Protein AF-0000000080608488 (afdb_homodimer)

Structure (mmCIF, N/CA/C/O backbone):
data_AF-0000000080608488-model_v1
#
loop_
_entity.id
_entity.type
_entity.pdbx_description
1 polymer 'rhomboid protease'
#
loop_
_atom_site.group_PDB
_atom_site.id
_atom_site.type_symbol
_atom_site.label_atom_id
_atom_site.label_alt_id
_atom_site.label_comp_id
_atom_site.label_asym_id
_atom_site.label_entity_id
_atom_site.label_seq_id
_atom_site.pdbx_PDB_ins_code
_atom_site.Cartn_x
_atom_site.Cartn_y
_atom_site.Cartn_z
_atom_site.occupancy
_atom_site.B_iso_or_equiv
_atom_site.auth_seq_id
_atom_site.auth_comp_id
_atom_site.auth_asym_id
_atom_site.auth_atom_id
_atom_site.pdbx_PDB_model_num
ATOM 1 N N . MET A 1 1 ? 50.312 -93.125 -5.445 1 19.95 1 MET A N 1
ATOM 2 C CA . MET A 1 1 ? 49.062 -93.875 -5.332 1 19.95 1 MET A CA 1
ATOM 3 C C . MET A 1 1 ? 47.938 -93 -4.805 1 19.95 1 MET A C 1
ATOM 5 O O . MET A 1 1 ? 46.781 -93.438 -4.801 1 19.95 1 MET A O 1
ATOM 9 N N . TYR A 1 2 ? 48.188 -92 -3.906 1 22.3 2 TYR A N 1
ATOM 10 C CA . TYR A 1 2 ? 47.281 -91.438 -2.898 1 22.3 2 TYR A CA 1
ATOM 11 C C . TYR A 1 2 ? 46.219 -90.562 -3.539 1 22.3 2 TYR A C 1
ATOM 13 O O . TYR A 1 2 ? 46.312 -89.312 -3.537 1 22.3 2 TYR A O 1
ATOM 21 N N . GLY A 1 3 ? 45.688 -90.75 -4.777 1 22.17 3 GLY A N 1
ATOM 22 C CA . GLY A 1 3 ? 44.969 -89.938 -5.754 1 22.17 3 GLY A CA 1
ATOM 23 C C . GLY A 1 3 ? 43.562 -89.562 -5.32 1 22.17 3 GLY A C 1
ATOM 24 O O . GLY A 1 3 ? 43.156 -88.438 -5.461 1 22.17 3 GLY A O 1
ATOM 25 N N . VAL A 1 4 ? 42.531 -90.5 -5.105 1 21.91 4 VAL A N 1
ATOM 26 C CA . VAL A 1 4 ? 41.219 -90.688 -5.688 1 21.91 4 VAL A CA 1
ATOM 27 C C . VAL A 1 4 ? 40.156 -90.062 -4.809 1 21.91 4 VAL A C 1
ATOM 29 O O . VAL A 1 4 ? 39.062 -89.75 -5.281 1 21.91 4 VAL A O 1
ATOM 32 N N . ARG A 1 5 ? 40.094 -90.062 -3.453 1 22.33 5 ARG A N 1
ATOM 33 C CA . ARG A 1 5 ? 38.875 -90.438 -2.709 1 22.33 5 ARG A CA 1
ATOM 34 C C . ARG A 1 5 ? 37.938 -89.25 -2.619 1 22.33 5 ARG A C 1
ATOM 36 O O . ARG A 1 5 ? 36.844 -89.375 -2.068 1 22.33 5 ARG A O 1
ATOM 43 N N . LEU A 1 6 ? 38.312 -87.938 -2.793 1 21.11 6 LEU A N 1
ATOM 44 C CA . LEU A 1 6 ? 37.625 -86.938 -1.984 1 21.11 6 LEU A CA 1
ATOM 45 C C . LEU A 1 6 ? 36.25 -86.625 -2.566 1 21.11 6 LEU A C 1
ATOM 47 O O . LEU A 1 6 ? 35.531 -85.75 -2.014 1 21.11 6 LEU A O 1
ATOM 51 N N . PHE A 1 7 ? 35.719 -87.062 -3.816 1 21.97 7 PHE A N 1
ATOM 52 C CA . PHE A 1 7 ? 34.719 -86.312 -4.613 1 21.97 7 PHE A CA 1
ATOM 53 C C . PHE A 1 7 ? 33.312 -86.562 -4.102 1 21.97 7 PHE A C 1
ATOM 55 O O . PHE A 1 7 ? 32.344 -86.125 -4.711 1 21.97 7 PHE A O 1
ATOM 62 N N . GLY A 1 8 ? 32.969 -87.5 -3.213 1 21.22 8 GLY A N 1
ATOM 63 C CA . GLY A 1 8 ? 31.672 -88.188 -3.219 1 21.22 8 GLY A CA 1
ATOM 64 C C . GLY A 1 8 ? 30.531 -87.312 -2.77 1 21.22 8 GLY A C 1
ATOM 65 O O . GLY A 1 8 ? 29.406 -87.438 -3.223 1 21.22 8 GLY A O 1
ATOM 66 N N . TYR A 1 9 ? 30.547 -86.562 -1.642 1 22.62 9 TYR A N 1
ATOM 67 C CA . TYR A 1 9 ? 29.438 -86.5 -0.688 1 22.62 9 TYR A CA 1
ATOM 68 C C . TYR A 1 9 ? 28.391 -85.5 -1.127 1 22.62 9 TYR A C 1
ATOM 70 O O . TYR A 1 9 ? 27.359 -85.375 -0.472 1 22.62 9 TYR A O 1
ATOM 78 N N . LEU A 1 10 ? 28.562 -84.438 -2.016 1 20.95 10 LEU A N 1
ATOM 79 C CA . LEU A 1 10 ? 27.781 -83.188 -1.817 1 20.95 10 LEU A CA 1
ATOM 80 C C . LEU A 1 10 ? 26.391 -83.312 -2.441 1 20.95 10 LEU A C 1
ATOM 82 O O . LEU A 1 10 ? 25.625 -82.375 -2.479 1 20.95 10 LEU A O 1
ATOM 86 N N . SER A 1 11 ? 25.906 -84.375 -3.143 1 21.78 11 SER A N 1
ATOM 87 C CA . SER A 1 11 ? 24.875 -84.25 -4.164 1 21.78 11 SER A CA 1
ATOM 88 C C . SER A 1 11 ? 23.484 -84.188 -3.535 1 21.78 11 SER A C 1
ATOM 90 O O . SER A 1 11 ? 22.531 -83.812 -4.199 1 21.78 11 SER A O 1
ATOM 92 N N . SER A 1 12 ? 23.109 -84.812 -2.416 1 24.8 12 SER A N 1
ATOM 93 C CA . SER A 1 12 ? 21.766 -85.312 -2.297 1 24.8 12 SER A CA 1
ATOM 94 C C . SER A 1 12 ? 20.766 -84.25 -1.962 1 24.8 12 SER A C 1
ATOM 96 O O . SER A 1 12 ? 19.562 -84.375 -2.244 1 24.8 12 SER A O 1
ATOM 98 N N . ARG A 1 13 ? 21 -83.188 -1.151 1 27.56 13 ARG A N 1
ATOM 99 C CA . ARG A 1 13 ? 19.953 -82.688 -0.298 1 27.56 13 ARG A CA 1
ATOM 100 C C . ARG A 1 13 ? 19.047 -81.688 -1.079 1 27.56 13 ARG A C 1
ATOM 102 O O . ARG A 1 13 ? 18.141 -81.062 -0.51 1 27.56 13 ARG A O 1
ATOM 109 N N . SER A 1 14 ? 19.219 -81.375 -2.328 1 23.7 14 SER A N 1
ATOM 110 C CA . SER A 1 14 ? 18.594 -80.125 -2.836 1 23.7 14 SER A CA 1
ATOM 111 C C . SER A 1 14 ? 17.125 -80.375 -3.203 1 23.7 14 SER A C 1
ATOM 113 O O . SER A 1 14 ? 16.391 -79.438 -3.5 1 23.7 14 SER A O 1
ATOM 115 N N . PHE A 1 15 ? 16.562 -81.625 -3.422 1 25.77 15 PHE A N 1
ATOM 116 C CA . PHE A 1 15 ? 15.344 -81.75 -4.211 1 25.77 15 PHE A CA 1
ATOM 117 C C . PHE A 1 15 ? 14.117 -81.438 -3.357 1 25.77 15 PHE A C 1
ATOM 119 O O . PHE A 1 15 ? 13.008 -81.312 -3.883 1 25.77 15 PHE A O 1
ATOM 126 N N . THR A 1 16 ? 14.07 -81.625 -2.068 1 27.64 16 THR A N 1
ATOM 127 C CA . THR A 1 16 ? 12.773 -81.812 -1.421 1 27.64 16 THR A CA 1
ATOM 128 C C . THR A 1 16 ? 12.07 -80.5 -1.264 1 27.64 16 THR A C 1
ATOM 130 O O . THR A 1 16 ? 10.883 -80.438 -0.938 1 27.64 16 THR A O 1
ATOM 133 N N . LYS A 1 17 ? 12.68 -79.312 -1.251 1 30.95 17 LYS A N 1
ATOM 134 C CA . LYS A 1 17 ? 12.016 -78.125 -0.755 1 30.95 17 LYS A CA 1
ATOM 135 C C . LYS A 1 17 ? 11.016 -77.562 -1.771 1 30.95 17 LYS A C 1
ATOM 137 O O . LYS A 1 17 ? 10.352 -76.562 -1.527 1 30.95 17 LYS A O 1
ATOM 142 N N . CYS A 1 18 ? 10.789 -78.188 -2.955 1 26.98 18 CYS A N 1
ATOM 143 C CA . CYS A 1 18 ? 9.922 -77.562 -3.949 1 26.98 18 CYS A CA 1
ATOM 144 C C . CYS A 1 18 ? 8.453 -77.75 -3.582 1 26.98 18 CYS A C 1
ATOM 146 O O . CYS A 1 18 ? 7.59 -77 -4.09 1 26.98 18 CYS A O 1
ATOM 148 N N . SER A 1 19 ? 8.055 -78.75 -2.867 1 29.91 19 SER A N 1
ATOM 149 C CA . SER A 1 19 ? 6.629 -79.125 -2.842 1 29.91 19 SER A CA 1
ATOM 150 C C . SER A 1 19 ? 5.848 -78.062 -2.037 1 29.91 19 SER A C 1
ATOM 152 O O . SER A 1 19 ? 4.672 -77.812 -2.314 1 29.91 19 SER A O 1
ATOM 154 N N . ASN A 1 20 ? 6.379 -77.625 -0.924 1 30.83 20 ASN A N 1
ATOM 155 C CA . ASN A 1 20 ? 5.477 -76.938 -0.012 1 30.83 20 ASN A CA 1
ATOM 156 C C . ASN A 1 20 ? 5.133 -75.5 -0.525 1 30.83 20 ASN A C 1
ATOM 158 O O . ASN A 1 20 ? 4.48 -74.75 0.173 1 30.83 20 ASN A O 1
ATOM 162 N N . LEU A 1 21 ? 5.793 -75.062 -1.55 1 29.06 21 LEU A N 1
ATOM 163 C CA . LEU A 1 21 ? 5.504 -73.688 -1.952 1 29.06 21 LEU A CA 1
ATOM 164 C C . LEU A 1 21 ? 4.121 -73.562 -2.592 1 29.06 21 LEU A C 1
ATOM 166 O O . LEU A 1 21 ? 3.564 -72.5 -2.711 1 29.06 21 LEU A O 1
ATOM 170 N N . LEU A 1 22 ? 3.547 -74.688 -3.084 1 30.61 22 LEU A N 1
ATOM 171 C CA . LEU A 1 22 ? 2.307 -74.562 -3.838 1 30.61 22 LEU A CA 1
ATOM 172 C C . LEU A 1 22 ? 1.149 -74.188 -2.918 1 30.61 22 LEU A C 1
ATOM 174 O O . LEU A 1 22 ? 0.127 -73.688 -3.379 1 30.61 22 LEU A O 1
ATOM 178 N N . SER A 1 23 ? 1.149 -74.688 -1.715 1 35.84 23 SER A N 1
ATOM 179 C CA . SER A 1 23 ? -0.081 -74.562 -0.941 1 35.84 23 SER A CA 1
ATOM 180 C C . SER A 1 23 ? -0.363 -73.125 -0.583 1 35.84 23 SER A C 1
ATOM 182 O O . SER A 1 23 ? -1.463 -72.812 -0.137 1 35.84 23 SER A O 1
ATOM 184 N N . ARG A 1 24 ? 0.681 -72.438 -0.462 1 38 24 ARG A N 1
ATOM 185 C CA . ARG A 1 24 ? 0.434 -71.062 0.079 1 38 24 ARG A CA 1
ATOM 186 C C . ARG A 1 24 ? -0.361 -70.25 -0.905 1 38 24 ARG A C 1
ATOM 188 O O . ARG A 1 24 ? -0.702 -69.062 -0.606 1 38 24 ARG A O 1
ATOM 195 N N . PHE A 1 25 ? -0.408 -70.688 -2.213 1 37.09 25 PHE A N 1
ATOM 196 C CA . PHE A 1 25 ? -1.183 -69.875 -3.146 1 37.09 25 PHE A CA 1
ATOM 197 C C . PHE A 1 25 ? -2.666 -70.188 -3.049 1 37.09 25 PHE A C 1
ATOM 199 O O . PHE A 1 25 ? -3.215 -70.875 -3.918 1 37.09 25 PHE A O 1
ATOM 206 N N . THR A 1 26 ? -3.213 -70.625 -1.848 1 38.44 26 THR A N 1
ATOM 207 C CA . THR A 1 26 ? -4.66 -70.812 -1.891 1 38.44 26 THR A CA 1
ATOM 208 C C . THR A 1 26 ? -5.363 -69.5 -2.271 1 38.44 26 THR A C 1
ATOM 210 O O . THR A 1 26 ? -4.844 -68.375 -2.018 1 38.44 26 THR A O 1
ATOM 213 N N . ARG A 1 27 ? -6.512 -69.688 -3.148 1 49.06 27 ARG A N 1
ATOM 214 C CA . ARG A 1 27 ? -7.395 -68.625 -3.656 1 49.06 27 ARG A CA 1
ATOM 215 C C . ARG A 1 27 ? -7.742 -67.625 -2.561 1 49.06 27 ARG A C 1
ATOM 217 O O . ARG A 1 27 ? -7.809 -66.438 -2.812 1 49.06 27 ARG A O 1
ATOM 224 N N . ASP A 1 28 ? -7.953 -68.125 -1.357 1 53.72 28 ASP A N 1
ATOM 225 C CA . ASP A 1 28 ? -8.359 -67.25 -0.273 1 53.72 28 ASP A CA 1
ATOM 226 C C . ASP A 1 28 ? -7.191 -66.375 0.179 1 53.72 28 ASP A C 1
ATOM 228 O O . ASP A 1 28 ? -7.387 -65.188 0.515 1 53.72 28 ASP A O 1
ATOM 232 N N . GLY A 1 29 ? -5.965 -66.875 0.119 1 53.25 29 GLY A N 1
ATOM 233 C CA . GLY A 1 29 ? -4.812 -66.125 0.499 1 53.25 29 GLY A CA 1
ATOM 234 C C . GLY A 1 29 ? -4.5 -65 -0.49 1 53.25 29 GLY A C 1
ATOM 235 O O . GLY A 1 29 ? -4.125 -63.906 -0.095 1 53.25 29 GLY A O 1
ATOM 236 N N . LEU A 1 30 ? -4.613 -65.375 -1.793 1 55.5 30 LEU A N 1
ATOM 237 C CA . LEU A 1 30 ? -4.43 -64.312 -2.826 1 55.5 30 LEU A CA 1
ATOM 238 C C . LEU A 1 30 ? -5.508 -63.25 -2.734 1 55.5 30 LEU A C 1
ATOM 240 O O . LEU A 1 30 ? -5.223 -62.062 -2.889 1 55.5 30 LEU A O 1
ATOM 244 N N . ARG A 1 31 ? -6.77 -63.688 -2.426 1 56.62 31 ARG A N 1
ATOM 245 C CA . ARG A 1 31 ? -7.84 -62.719 -2.242 1 56.62 31 ARG A CA 1
ATOM 246 C C . ARG A 1 31 ? -7.555 -61.812 -1.049 1 56.62 31 ARG A C 1
ATOM 248 O O . ARG A 1 31 ? -7.797 -60.625 -1.106 1 56.62 31 ARG A O 1
ATOM 255 N N . ASP A 1 32 ? -7.07 -62.375 0.024 1 58.47 32 ASP A N 1
ATOM 256 C CA . ASP A 1 32 ? -6.766 -61.531 1.188 1 58.47 32 ASP A CA 1
ATOM 257 C C . ASP A 1 32 ? -5.578 -60.625 0.912 1 58.47 32 ASP A C 1
ATOM 259 O O . ASP A 1 32 ? -5.574 -59.469 1.34 1 58.47 32 ASP A O 1
ATOM 263 N N . ARG A 1 33 ? -4.539 -61.031 0.157 1 59.41 33 ARG A N 1
ATOM 264 C CA . ARG A 1 33 ? -3.424 -60.156 -0.198 1 59.41 33 ARG A CA 1
ATOM 265 C C . ARG A 1 33 ? -3.861 -59.094 -1.189 1 59.41 33 ARG A C 1
ATOM 267 O O . ARG A 1 33 ? -3.445 -57.938 -1.084 1 59.41 33 ARG A O 1
ATOM 274 N N . LEU A 1 34 ? -4.738 -59.562 -2.109 1 60.72 34 LEU A N 1
ATOM 275 C CA . LEU A 1 34 ? -5.309 -58.562 -3.016 1 60.72 34 LEU A CA 1
ATOM 276 C C . LEU A 1 34 ? -6.199 -57.594 -2.26 1 60.72 34 LEU A C 1
ATOM 278 O O . LEU A 1 34 ? -6.168 -56.375 -2.518 1 60.72 34 LEU A O 1
ATOM 282 N N . ARG A 1 35 ? -7.035 -58.125 -1.351 1 62.09 35 ARG A N 1
ATOM 283 C CA . ARG A 1 35 ? -7.824 -57.219 -0.501 1 62.09 35 ARG A CA 1
ATOM 284 C C . ARG A 1 35 ? -6.926 -56.375 0.371 1 62.09 35 ARG A C 1
ATOM 286 O O . ARG A 1 35 ? -7.191 -55.188 0.551 1 62.09 35 ARG A O 1
ATOM 293 N N . HIS A 1 36 ? -5.891 -56.938 0.919 1 63.31 36 HIS A N 1
ATOM 294 C CA . HIS A 1 36 ? -4.961 -56.125 1.709 1 63.31 36 HIS A CA 1
ATOM 295 C C . HIS A 1 36 ? -4.223 -55.125 0.834 1 63.31 36 HIS A C 1
ATOM 297 O O . HIS A 1 36 ? -3.977 -54 1.256 1 63.31 36 HIS A O 1
ATOM 303 N N . GLN A 1 37 ? -3.842 -55.5 -0.391 1 60.47 37 GLN A N 1
ATOM 304 C CA . GLN A 1 37 ? -3.232 -54.562 -1.331 1 60.47 37 GLN A CA 1
ATOM 305 C C . GLN A 1 37 ? -4.23 -53.5 -1.773 1 60.47 37 GLN A C 1
ATOM 307 O O . GLN A 1 37 ? -3.879 -52.312 -1.907 1 60.47 37 GLN A O 1
ATOM 312 N N . GLU A 1 38 ? -5.484 -53.875 -2.059 1 60.72 38 GLU A N 1
ATOM 313 C CA . GLU A 1 38 ? -6.543 -52.906 -2.338 1 60.72 38 GLU A CA 1
ATOM 314 C C . GLU A 1 38 ? -6.781 -52 -1.142 1 60.72 38 GLU A C 1
ATOM 316 O O . GLU A 1 38 ? -6.965 -50.781 -1.305 1 60.72 38 GLU A O 1
ATOM 321 N N . ILE A 1 39 ? -6.805 -52.562 0.031 1 61.41 39 ILE A N 1
ATOM 322 C CA . ILE A 1 39 ? -6.965 -51.75 1.229 1 61.41 39 ILE A CA 1
ATOM 323 C C . ILE A 1 39 ? -5.742 -50.844 1.407 1 61.41 39 ILE A C 1
ATOM 325 O O . ILE A 1 39 ? -5.875 -49.656 1.759 1 61.41 39 ILE A O 1
ATOM 329 N N . LYS A 1 40 ? -4.527 -51.281 1.168 1 58.34 40 LYS A N 1
ATOM 330 C CA . LYS A 1 40 ? -3.326 -50.469 1.224 1 58.34 40 LYS A CA 1
ATOM 331 C C . LYS A 1 40 ? -3.32 -49.438 0.106 1 58.34 40 LYS A C 1
ATOM 333 O O . LYS A 1 40 ? -2.924 -48.281 0.32 1 58.34 40 LYS A O 1
ATOM 338 N N . GLU A 1 41 ? -3.766 -49.781 -1.072 1 57.38 41 GLU A N 1
ATOM 339 C CA . GLU A 1 41 ? -3.902 -48.812 -2.174 1 57.38 41 GLU A CA 1
ATOM 340 C C . GLU A 1 41 ? -5.035 -47.844 -1.916 1 57.38 41 GLU A C 1
ATOM 342 O O . GLU A 1 41 ? -4.914 -46.656 -2.223 1 57.38 41 GLU A O 1
ATOM 347 N N . LEU A 1 42 ? -6.18 -48.281 -1.41 1 55.97 42 LEU A N 1
ATOM 348 C CA . LEU A 1 42 ? -7.238 -47.375 -0.958 1 55.97 42 LEU A CA 1
ATOM 349 C C . LEU A 1 42 ? -6.766 -46.531 0.206 1 55.97 42 LEU A C 1
ATOM 351 O O . LEU A 1 42 ? -7.07 -45.344 0.267 1 55.97 42 LEU A O 1
ATOM 355 N N . ALA A 1 43 ? -6.051 -47.094 1.154 1 54.66 43 ALA A N 1
ATOM 356 C CA . ALA A 1 43 ? -5.473 -46.312 2.244 1 54.66 43 ALA A CA 1
ATOM 357 C C . ALA A 1 43 ? -4.422 -45.344 1.725 1 54.66 43 ALA A C 1
ATOM 359 O O . ALA A 1 43 ? -4.348 -44.188 2.18 1 54.66 43 ALA A O 1
ATOM 360 N N . LYS A 1 44 ? -3.521 -45.656 0.88 1 52.03 44 LYS A N 1
ATOM 361 C CA . LYS A 1 44 ? -2.582 -44.781 0.193 1 52.03 44 LYS A CA 1
ATOM 362 C C . LYS A 1 44 ? -3.316 -43.75 -0.673 1 52.03 44 LYS A C 1
ATOM 364 O O . LYS A 1 44 ? -2.938 -42.562 -0.716 1 52.03 44 LYS A O 1
ATOM 369 N N . ASN A 1 45 ? -4.305 -44.125 -1.334 1 51.66 45 ASN A N 1
ATOM 370 C CA . ASN A 1 45 ? -5.168 -43.219 -2.068 1 51.66 45 ASN A CA 1
ATOM 371 C C . ASN A 1 45 ? -5.922 -42.281 -1.125 1 51.66 45 ASN A C 1
ATOM 373 O O . ASN A 1 45 ? -6.133 -41.125 -1.441 1 51.66 45 ASN A O 1
ATOM 377 N N . ARG A 1 46 ? -6.531 -42.844 -0.027 1 48.59 46 ARG A N 1
ATOM 378 C CA . ARG A 1 46 ? -7.086 -42 1.034 1 48.59 46 ARG A CA 1
ATOM 379 C C . ARG A 1 46 ? -6.016 -41.094 1.646 1 48.59 46 ARG A C 1
ATOM 381 O O . ARG A 1 46 ? -6.289 -39.969 1.999 1 48.59 46 ARG A O 1
ATOM 388 N N . GLU A 1 47 ? -4.871 -41.531 1.979 1 47.66 47 GLU A N 1
ATOM 389 C CA . GLU A 1 47 ? -3.75 -40.719 2.453 1 47.66 47 GLU A CA 1
ATOM 390 C C . GLU A 1 47 ? -3.301 -39.719 1.39 1 47.66 47 GLU A C 1
ATOM 392 O O . GLU A 1 47 ? -3.004 -38.562 1.7 1 47.66 47 GLU A O 1
ATOM 397 N N . VAL A 1 48 ? -3.076 -40.125 0.148 1 44.16 48 VAL A N 1
ATOM 398 C CA . VAL A 1 48 ? -2.846 -39.219 -0.964 1 44.16 48 VAL A CA 1
ATOM 399 C C . VAL A 1 48 ? -4.066 -38.312 -1.157 1 44.16 48 VAL A C 1
ATOM 401 O O . VAL A 1 48 ? -3.93 -37.125 -1.395 1 44.16 48 VAL A O 1
ATOM 404 N N . GLN A 1 49 ? -5.203 -38.844 -1.146 1 42.84 49 GLN A N 1
ATOM 405 C CA . GLN A 1 49 ? -6.406 -38.031 -1.092 1 42.84 49 GLN A CA 1
ATOM 406 C C . GLN A 1 49 ? -6.445 -37.188 0.188 1 42.84 49 GLN A C 1
ATOM 408 O O . GLN A 1 49 ? -6.922 -36.062 0.182 1 42.84 49 GLN A O 1
ATOM 413 N N . SER A 1 50 ? -6.102 -37.812 1.293 1 42.69 50 SER A N 1
ATOM 414 C CA . SER A 1 50 ? -5.973 -37.031 2.52 1 42.69 50 SER A CA 1
ATOM 415 C C . SER A 1 50 ? -4.84 -36 2.406 1 42.69 50 SER A C 1
ATOM 417 O O . SER A 1 50 ? -4.934 -34.906 2.955 1 42.69 50 SER A O 1
ATOM 419 N N . VAL A 1 51 ? -3.727 -36.312 1.9 1 41.03 51 VAL A N 1
ATOM 420 C CA . VAL A 1 51 ? -2.625 -35.375 1.671 1 41.03 51 VAL A CA 1
ATOM 421 C C . VAL A 1 51 ? -3.006 -34.406 0.572 1 41.03 51 VAL A C 1
ATOM 423 O O . VAL A 1 51 ? -2.623 -33.219 0.623 1 41.03 51 VAL A O 1
ATOM 426 N N . ALA A 1 52 ? -3.479 -34.938 -0.663 1 37.06 52 ALA A N 1
ATOM 427 C CA . ALA A 1 52 ? -4.02 -34 -1.617 1 37.06 52 ALA A CA 1
ATOM 428 C C . ALA A 1 52 ? -5.234 -33.281 -1.039 1 37.06 52 ALA A C 1
ATOM 430 O O . ALA A 1 52 ? -6.25 -33.094 -1.722 1 37.06 52 ALA A O 1
ATOM 431 N N . LYS A 1 53 ? -5.605 -33.656 0.116 1 44 53 LYS A N 1
ATOM 432 C CA . LYS A 1 53 ? -6.711 -32.906 0.708 1 44 53 LYS A CA 1
ATOM 433 C C . LYS A 1 53 ? -6.594 -31.422 0.397 1 44 53 LYS A C 1
ATOM 435 O O . LYS A 1 53 ? -5.594 -30.781 0.744 1 44 53 LYS A O 1
ATOM 440 N N . GLN A 1 54 ? -7.246 -31.062 -0.603 1 48.94 54 GLN A N 1
ATOM 441 C CA . GLN A 1 54 ? -7.457 -29.641 -0.847 1 48.94 54 GLN A CA 1
ATOM 442 C C . GLN A 1 54 ? -7.496 -28.859 0.462 1 48.94 54 GLN A C 1
ATOM 444 O O . GLN A 1 54 ? -8.203 -29.234 1.397 1 48.94 54 GLN A O 1
ATOM 449 N N . ALA A 1 55 ? -6.492 -28.094 0.738 1 55.12 55 ALA A N 1
ATOM 450 C CA . ALA A 1 55 ? -6.332 -27.391 2.002 1 55.12 55 ALA A CA 1
ATOM 451 C C . ALA A 1 55 ? -7.672 -26.875 2.523 1 55.12 55 ALA A C 1
ATOM 453 O O . ALA A 1 55 ? -7.895 -26.828 3.736 1 55.12 55 ALA A O 1
ATOM 454 N N . PHE A 1 56 ? -8.547 -26.516 1.545 1 62.75 56 PHE A N 1
ATOM 455 C CA . PHE A 1 56 ? -9.797 -25.953 2.049 1 62.75 56 PHE A CA 1
ATOM 456 C C . PHE A 1 56 ? -10.992 -26.594 1.361 1 62.75 56 PHE A C 1
ATOM 458 O O . PHE A 1 56 ? -10.93 -26.938 0.179 1 62.75 56 PHE A O 1
ATOM 465 N N . GLY A 1 57 ? -11.93 -27.203 2.062 1 61.31 57 GLY A N 1
ATOM 466 C CA . GLY A 1 57 ? -13.195 -27.719 1.557 1 61.31 57 GLY A CA 1
ATOM 467 C C . GLY A 1 57 ? -14.023 -26.672 0.847 1 61.31 57 GLY A C 1
ATOM 468 O O . GLY A 1 57 ? -13.656 -25.5 0.812 1 61.31 57 GLY A O 1
ATOM 469 N N . PRO A 1 58 ? -15.062 -27.125 0.021 1 70.75 58 PRO A N 1
ATOM 470 C CA . PRO A 1 58 ? -15.945 -26.203 -0.683 1 70.75 58 PRO A CA 1
ATOM 471 C C . PRO A 1 58 ? -16.656 -25.234 0.262 1 70.75 58 PRO A C 1
ATOM 473 O O . PRO A 1 58 ? -16.938 -25.578 1.411 1 70.75 58 PRO A O 1
ATOM 476 N N . ASP A 1 59 ? -16.766 -23.984 -0.182 1 76.69 59 ASP A N 1
ATOM 477 C CA . ASP A 1 59 ? -17.484 -22.953 0.574 1 76.69 59 ASP A CA 1
ATOM 478 C C . ASP A 1 59 ? -18.938 -23.375 0.805 1 76.69 59 ASP A C 1
ATOM 480 O O . ASP A 1 59 ? -19.547 -24.047 -0.033 1 76.69 59 ASP A O 1
ATOM 484 N N . ALA A 1 60 ? -19.438 -23.141 1.944 1 73.19 60 ALA A N 1
ATOM 485 C CA . ALA A 1 60 ? -20.828 -23.406 2.287 1 73.19 60 ALA A CA 1
ATOM 486 C C . ALA A 1 60 ? -21.766 -22.469 1.515 1 73.19 60 ALA A C 1
ATOM 488 O O . ALA A 1 60 ? -22.938 -22.812 1.288 1 73.19 60 ALA A O 1
ATOM 489 N N . ARG A 1 61 ? -21.281 -21.406 0.993 1 74.06 61 ARG A N 1
ATOM 490 C CA . ARG A 1 61 ? -22.078 -20.438 0.251 1 74.06 61 ARG A CA 1
ATOM 491 C C . ARG A 1 61 ? -22.219 -20.844 -1.21 1 74.06 61 ARG A C 1
ATOM 493 O O . ARG A 1 61 ? -21.344 -21.516 -1.759 1 74.06 61 ARG A O 1
ATOM 500 N N . SER A 1 62 ? -23.266 -20.438 -1.662 1 85.25 62 SER A N 1
ATOM 501 C CA . SER A 1 62 ? -23.516 -20.703 -3.074 1 85.25 62 SER A CA 1
ATOM 502 C C . SER A 1 62 ? -22.562 -19.922 -3.965 1 85.25 62 SER A C 1
ATOM 504 O O . SER A 1 62 ? -22.094 -18.844 -3.586 1 85.25 62 SER A O 1
ATOM 506 N N . VAL A 1 63 ? -22.344 -20.484 -5.094 1 90.81 63 VAL A N 1
ATOM 507 C CA . VAL A 1 63 ? -21.469 -19.891 -6.086 1 90.81 63 VAL A CA 1
ATOM 508 C C . VAL A 1 63 ? -22.125 -18.641 -6.688 1 90.81 63 VAL A C 1
ATOM 510 O O . VAL A 1 63 ? -23.328 -18.656 -6.969 1 90.81 63 VAL A O 1
ATOM 513 N N . ARG A 1 64 ? -21.438 -17.578 -6.855 1 90.19 64 ARG A N 1
ATOM 514 C CA . ARG A 1 64 ? -21.906 -16.312 -7.391 1 90.19 64 ARG A CA 1
ATOM 515 C C . ARG A 1 64 ? -22.406 -16.469 -8.82 1 90.19 64 ARG A C 1
ATOM 517 O O . ARG A 1 64 ? -22.047 -17.406 -9.516 1 90.19 64 ARG A O 1
ATOM 524 N N . PRO A 1 65 ? -23.281 -15.531 -9.156 1 90.56 65 PRO A N 1
ATOM 525 C CA . PRO A 1 65 ? -23.656 -15.523 -10.578 1 90.56 65 PRO A CA 1
ATOM 526 C C . PRO A 1 65 ? -22.484 -15.141 -11.484 1 90.56 65 PRO A C 1
ATOM 528 O O . PRO A 1 65 ? -21.547 -14.484 -11.039 1 90.56 65 PRO A O 1
ATOM 531 N N . LEU A 1 66 ? -22.531 -15.492 -12.812 1 91.56 66 LEU A N 1
ATOM 532 C CA . LEU A 1 66 ? -21.469 -15.266 -13.789 1 91.56 66 LEU A CA 1
ATOM 533 C C . LEU A 1 66 ? -21.234 -13.773 -13.992 1 91.56 66 LEU A C 1
ATOM 535 O O . LEU A 1 66 ? -20.125 -13.352 -14.312 1 91.56 66 LEU A O 1
ATOM 539 N N . SER A 1 67 ? -22.188 -12.977 -13.703 1 91.25 67 SER A N 1
ATOM 540 C CA . SER A 1 67 ? -22.078 -11.531 -13.898 1 91.25 67 SER A CA 1
ATOM 541 C C . SER A 1 67 ? -21.047 -10.93 -12.953 1 91.25 67 SER A C 1
ATOM 543 O O . SER A 1 67 ? -20.453 -9.891 -13.242 1 91.25 67 SER A O 1
ATOM 545 N N . ASP A 1 68 ? -20.812 -11.648 -11.859 1 90.25 68 ASP A N 1
ATOM 546 C CA . ASP A 1 68 ? -19.875 -11.125 -10.875 1 90.25 68 ASP A CA 1
ATOM 547 C C . ASP A 1 68 ? -18.438 -11.258 -11.367 1 90.25 68 ASP A C 1
ATOM 549 O O . ASP A 1 68 ? -17.516 -10.641 -10.805 1 90.25 68 ASP A O 1
ATOM 553 N N . LEU A 1 69 ? -18.234 -11.969 -12.477 1 92.06 69 LEU A N 1
ATOM 554 C CA . LEU A 1 69 ? -16.922 -12.078 -13.07 1 92.06 69 LEU A CA 1
ATOM 555 C C . LEU A 1 69 ? -16.422 -10.727 -13.57 1 92.06 69 LEU A C 1
ATOM 557 O O . LEU A 1 69 ? -15.227 -10.477 -13.633 1 92.06 69 LEU A O 1
ATOM 561 N N . TRP A 1 70 ? -17.359 -9.891 -13.852 1 89.06 70 TRP A N 1
ATOM 562 C CA . TRP A 1 70 ? -17.016 -8.547 -14.305 1 89.06 70 TRP A CA 1
ATOM 563 C C . TRP A 1 70 ? -16.281 -7.777 -13.211 1 89.06 70 TRP A C 1
ATOM 565 O O . TRP A 1 70 ? -15.352 -7.012 -13.492 1 89.06 70 TRP A O 1
ATOM 575 N N . LYS A 1 71 ? -16.688 -8.016 -11.977 1 84.31 71 LYS A N 1
ATOM 576 C CA . LYS A 1 71 ? -16.016 -7.383 -10.852 1 84.31 71 LYS A CA 1
ATOM 577 C C . LYS A 1 71 ? -14.57 -7.867 -10.727 1 84.31 71 LYS A C 1
ATOM 579 O O . LYS A 1 71 ? -13.664 -7.078 -10.469 1 84.31 71 LYS A O 1
ATOM 584 N N . ALA A 1 72 ? -14.461 -9.133 -10.945 1 90.44 72 ALA A N 1
ATOM 585 C CA . ALA A 1 72 ? -13.133 -9.727 -10.883 1 90.44 72 ALA A CA 1
ATOM 586 C C . ALA A 1 72 ? -12.25 -9.211 -12.023 1 90.44 72 ALA A C 1
ATOM 588 O O . ALA A 1 72 ? -11.062 -8.945 -11.82 1 90.44 72 ALA A O 1
ATOM 589 N N . LEU A 1 73 ? -12.805 -9.062 -13.227 1 90.62 73 LEU A N 1
ATOM 590 C CA . LEU A 1 73 ? -12.078 -8.539 -14.375 1 90.62 73 LEU A CA 1
ATOM 591 C C . LEU A 1 73 ? -11.656 -7.09 -14.148 1 90.62 73 LEU A C 1
ATOM 593 O O . LEU A 1 73 ? -10.516 -6.715 -14.422 1 90.62 73 LEU A O 1
ATOM 597 N N . GLN A 1 74 ? -12.547 -6.344 -13.578 1 86.44 74 GLN A N 1
ATOM 598 C CA . GLN A 1 74 ? -12.242 -4.945 -13.281 1 86.44 74 GLN A CA 1
ATOM 599 C C . GLN A 1 74 ? -11.125 -4.832 -12.25 1 86.44 74 GLN A C 1
ATOM 601 O O . GLN A 1 74 ? -10.242 -3.984 -12.375 1 86.44 74 GLN A O 1
ATOM 606 N N . PHE A 1 75 ? -11.258 -5.625 -11.258 1 86.06 75 PHE A N 1
ATOM 607 C CA . PHE A 1 75 ? -10.227 -5.625 -10.227 1 86.06 75 PHE A CA 1
ATOM 608 C C . PHE A 1 75 ? -8.867 -5.977 -10.82 1 86.06 75 PHE A C 1
ATOM 610 O O . PHE A 1 75 ? -7.852 -5.375 -10.461 1 86.06 75 PHE A O 1
ATOM 617 N N . THR A 1 76 ? -8.836 -6.91 -11.766 1 91.25 76 THR A N 1
ATOM 618 C CA . THR A 1 76 ? -7.609 -7.344 -12.422 1 91.25 76 THR A CA 1
ATOM 619 C C . THR A 1 76 ? -7.004 -6.207 -13.242 1 91.25 76 THR A C 1
ATOM 621 O O . THR A 1 76 ? -5.82 -5.898 -13.102 1 91.25 76 THR A O 1
ATOM 624 N N . ILE A 1 77 ? -7.816 -5.566 -14.055 1 85.25 77 ILE A N 1
ATOM 625 C CA . ILE A 1 77 ? -7.363 -4.465 -14.898 1 85.25 77 ILE A CA 1
ATOM 626 C C . ILE A 1 77 ? -6.902 -3.303 -14.016 1 85.25 77 ILE A C 1
ATOM 628 O O . ILE A 1 77 ? -5.84 -2.723 -14.258 1 85.25 77 ILE A O 1
ATOM 632 N N . ALA A 1 78 ? -7.668 -3.021 -12.969 1 80.88 78 ALA A N 1
ATOM 633 C CA . ALA A 1 78 ? -7.34 -1.915 -12.07 1 80.88 78 ALA A CA 1
ATOM 634 C C . ALA A 1 78 ? -6.027 -2.174 -11.344 1 80.88 78 ALA A C 1
ATOM 636 O O . ALA A 1 78 ? -5.207 -1.266 -11.188 1 80.88 78 ALA A O 1
ATOM 637 N N . THR A 1 79 ? -5.863 -3.373 -10.867 1 85.5 79 THR A N 1
ATOM 638 C CA . THR A 1 79 ? -4.633 -3.719 -10.164 1 85.5 79 THR A CA 1
ATOM 639 C C . THR A 1 79 ? -3.428 -3.604 -11.094 1 85.5 79 THR A C 1
ATOM 641 O O . THR A 1 79 ? -2.412 -3.004 -10.734 1 85.5 79 THR A O 1
ATOM 644 N N . GLY A 1 80 ? -3.58 -4.172 -12.32 1 85.38 80 GLY A N 1
ATOM 645 C CA . GLY A 1 80 ? -2.506 -4.055 -13.297 1 85.38 80 GLY A CA 1
ATOM 646 C C . GLY A 1 80 ? -2.16 -2.615 -13.633 1 85.38 80 GLY A C 1
ATOM 647 O O . GLY A 1 80 ? -0.992 -2.225 -13.578 1 85.38 80 GLY A O 1
ATOM 648 N N . ALA A 1 81 ? -3.145 -1.776 -13.875 1 77.25 81 ALA A N 1
ATOM 649 C CA . ALA A 1 81 ? -2.938 -0.372 -14.211 1 77.25 81 ALA A CA 1
ATOM 650 C C . ALA A 1 81 ? -2.311 0.389 -13.047 1 77.25 81 ALA A C 1
ATOM 652 O O . ALA A 1 81 ? -1.398 1.196 -13.242 1 77.25 81 ALA A O 1
ATOM 653 N N . THR A 1 82 ? -2.809 0.078 -11.852 1 72.19 82 THR A N 1
ATOM 654 C CA . THR A 1 82 ? -2.312 0.77 -10.664 1 72.19 82 THR A CA 1
ATOM 655 C C . THR A 1 82 ? -0.848 0.424 -10.414 1 72.19 82 THR A C 1
ATOM 657 O O . THR A 1 82 ? -0.032 1.31 -10.148 1 72.19 82 THR A O 1
ATOM 660 N N . THR A 1 83 ? -0.513 -0.842 -10.539 1 81.5 83 THR A N 1
ATOM 661 C CA . THR A 1 83 ? 0.851 -1.257 -10.227 1 81.5 83 THR A CA 1
ATOM 662 C C . THR A 1 83 ? 1.824 -0.74 -11.289 1 81.5 83 THR A C 1
ATOM 664 O O . THR A 1 83 ? 2.941 -0.333 -10.961 1 81.5 83 THR A O 1
ATOM 667 N N . ILE A 1 84 ? 1.405 -0.717 -12.516 1 78.62 84 ILE A N 1
ATOM 668 C CA . ILE A 1 84 ? 2.25 -0.194 -13.586 1 78.62 84 ILE A CA 1
ATOM 669 C C . ILE A 1 84 ? 2.484 1.3 -13.367 1 78.62 84 ILE A C 1
ATOM 671 O O . ILE A 1 84 ? 3.6 1.792 -13.555 1 78.62 84 ILE A O 1
ATOM 675 N N . THR A 1 85 ? 1.449 1.974 -13.008 1 70.88 85 THR A N 1
ATOM 676 C CA . THR A 1 85 ? 1.561 3.408 -12.758 1 70.88 85 THR A CA 1
ATOM 677 C C . THR A 1 85 ? 2.508 3.684 -11.594 1 70.88 85 THR A C 1
ATOM 679 O O . THR A 1 85 ? 3.402 4.527 -11.703 1 70.88 85 THR A O 1
ATOM 682 N N . ILE A 1 86 ? 2.309 2.934 -10.555 1 66.56 86 ILE A N 1
ATOM 683 C CA . ILE A 1 86 ? 3.152 3.104 -9.375 1 66.56 86 ILE A CA 1
ATOM 684 C C . ILE A 1 86 ? 4.605 2.803 -9.734 1 66.56 86 ILE A C 1
ATOM 686 O O . ILE A 1 86 ? 5.508 3.576 -9.398 1 66.56 86 ILE A O 1
ATOM 690 N N . ALA A 1 87 ? 4.805 1.7 -10.406 1 75.62 87 ALA A N 1
ATOM 691 C CA . ALA A 1 87 ? 6.156 1.311 -10.805 1 75.62 87 ALA A CA 1
ATOM 692 C C . ALA A 1 87 ? 6.797 2.381 -11.688 1 75.62 87 ALA A C 1
ATOM 694 O O . ALA A 1 87 ? 7.977 2.705 -11.516 1 75.62 87 ALA A O 1
ATOM 695 N N . SER A 1 88 ? 6.094 2.904 -12.594 1 70.75 88 SER A N 1
ATOM 696 C CA . SER A 1 88 ? 6.594 3.947 -13.484 1 70.75 88 SER A CA 1
ATOM 697 C C . SER A 1 88 ? 6.992 5.195 -12.703 1 70.75 88 SER A C 1
ATOM 699 O O . SER A 1 88 ? 8.062 5.77 -12.938 1 70.75 88 SER A O 1
ATOM 701 N N . ILE A 1 89 ? 6.215 5.508 -11.789 1 63.31 89 ILE A N 1
ATOM 702 C CA . ILE A 1 89 ? 6.461 6.699 -10.984 1 63.31 89 ILE A CA 1
ATOM 703 C C . ILE A 1 89 ? 7.719 6.496 -10.141 1 63.31 89 ILE A C 1
ATOM 705 O O . ILE A 1 89 ? 8.586 7.375 -10.086 1 63.31 89 ILE A O 1
ATOM 709 N N . VAL A 1 90 ? 7.789 5.379 -9.508 1 64.5 90 VAL A N 1
ATOM 710 C CA . VAL A 1 90 ? 8.922 5.082 -8.633 1 64.5 90 VAL A CA 1
ATOM 711 C C . VAL A 1 90 ? 10.211 5.051 -9.445 1 64.5 90 VAL A C 1
ATOM 713 O O . VAL A 1 90 ? 11.25 5.551 -9.008 1 64.5 90 VAL A O 1
ATOM 716 N N . GLU A 1 91 ? 10.172 4.438 -10.633 1 69.19 91 GLU A N 1
ATOM 717 C CA . GLU A 1 91 ? 11.336 4.363 -11.508 1 69.19 91 GLU A CA 1
ATOM 718 C C . GLU A 1 91 ? 11.805 5.758 -11.922 1 69.19 91 GLU A C 1
ATOM 720 O O . GLU A 1 91 ? 13 6.035 -11.938 1 69.19 91 GLU A O 1
ATOM 725 N N . ILE A 1 92 ? 10.914 6.504 -12.32 1 64.31 92 ILE A N 1
ATOM 726 C CA . ILE A 1 92 ? 11.203 7.875 -12.719 1 64.31 92 ILE A CA 1
ATOM 727 C C . ILE A 1 92 ? 11.828 8.633 -11.555 1 64.31 92 ILE A C 1
ATOM 729 O O . ILE A 1 92 ? 12.82 9.352 -11.727 1 64.31 92 ILE A O 1
ATOM 733 N N . TRP A 1 93 ? 11.289 8.328 -10.43 1 60.03 93 TRP A N 1
ATOM 734 C CA . TRP A 1 93 ? 11.773 8.977 -9.219 1 60.03 93 TRP A CA 1
ATOM 735 C C . TRP A 1 93 ? 13.195 8.523 -8.898 1 60.03 93 TRP A C 1
ATOM 737 O O . TRP A 1 93 ? 14.031 9.336 -8.484 1 60.03 93 TRP A O 1
ATOM 747 N N . ARG A 1 94 ? 13.492 7.23 -8.961 1 62.12 94 ARG A N 1
ATOM 748 C CA . ARG A 1 94 ? 14.805 6.672 -8.672 1 62.12 94 ARG A CA 1
ATOM 749 C C . ARG A 1 94 ? 15.852 7.215 -9.641 1 62.12 94 ARG A C 1
ATOM 751 O O . ARG A 1 94 ? 17 7.473 -9.242 1 62.12 94 ARG A O 1
ATOM 758 N N . ARG A 1 95 ? 15.492 7.145 -10.883 1 60.25 95 ARG A N 1
ATOM 759 C CA . ARG A 1 95 ? 16.406 7.66 -11.898 1 60.25 95 ARG A CA 1
ATOM 760 C C . ARG A 1 95 ? 16.719 9.133 -11.648 1 60.25 95 ARG A C 1
ATOM 762 O O . ARG A 1 95 ? 17.828 9.586 -11.938 1 60.25 95 ARG A O 1
ATOM 769 N N . ARG A 1 96 ? 15.656 9.625 -11.164 1 51.75 96 ARG A N 1
ATOM 770 C CA . ARG A 1 96 ? 15.875 11.039 -10.906 1 51.75 96 ARG A CA 1
ATOM 771 C C . ARG A 1 96 ? 16.422 11.258 -9.5 1 51.75 96 ARG A C 1
ATOM 773 O O . ARG A 1 96 ? 16.594 12.398 -9.062 1 51.75 96 ARG A O 1
ATOM 780 N N . LYS A 1 97 ? 17.219 10.156 -8.93 1 53 97 LYS A N 1
ATOM 781 C CA . LYS A 1 97 ? 17.953 10.062 -7.676 1 53 97 LYS A CA 1
ATOM 782 C C . LYS A 1 97 ? 17.766 11.312 -6.828 1 53 97 LYS A C 1
ATOM 784 O O . LYS A 1 97 ? 17.641 11.234 -5.605 1 53 97 LYS A O 1
ATOM 789 N N . GLU A 1 98 ? 18.375 12.398 -7.312 1 43.94 98 GLU A N 1
ATOM 790 C CA . GLU A 1 98 ? 18.703 13.617 -6.578 1 43.94 98 GLU A CA 1
ATOM 791 C C . GLU A 1 98 ? 17.5 14.125 -5.781 1 43.94 98 GLU A C 1
ATOM 793 O O . GLU A 1 98 ? 17.656 14.875 -4.812 1 43.94 98 GLU A O 1
ATOM 798 N N . GLU A 1 99 ? 16.141 13.953 -6.086 1 44.03 99 GLU A N 1
ATOM 799 C CA . GLU A 1 99 ? 15.195 14.844 -5.418 1 44.03 99 GLU A CA 1
ATOM 800 C C . GLU A 1 99 ? 14.328 14.086 -4.418 1 44.03 99 GLU A C 1
ATOM 802 O O . GLU A 1 99 ? 13.172 13.766 -4.707 1 44.03 99 GLU A O 1
ATOM 807 N N . GLU A 1 100 ? 14.867 13.117 -3.693 1 48.38 100 GLU A N 1
ATOM 808 C CA . GLU A 1 100 ? 14.273 12.578 -2.473 1 48.38 100 GLU A CA 1
ATOM 809 C C . GLU A 1 100 ? 13.117 13.438 -1.989 1 48.38 100 GLU A C 1
ATOM 811 O O . GLU A 1 100 ? 12.164 12.93 -1.394 1 48.38 100 GLU A O 1
ATOM 816 N N . GLU A 1 101 ? 13.359 14.766 -2.209 1 49.59 101 GLU A N 1
ATOM 817 C CA . GLU A 1 101 ? 12.422 15.828 -1.853 1 49.59 101 GLU A CA 1
ATOM 818 C C . GLU A 1 101 ? 11.086 15.641 -2.564 1 49.59 101 GLU A C 1
ATOM 820 O O . GLU A 1 101 ? 10.078 16.234 -2.166 1 49.59 101 GLU A O 1
ATOM 825 N N . LEU A 1 102 ? 11.039 14.648 -3.543 1 49.81 102 LEU A N 1
ATOM 826 C CA . LEU A 1 102 ? 9.977 14.727 -4.547 1 49.81 102 LEU A CA 1
ATOM 827 C C . LEU A 1 102 ? 8.812 13.82 -4.176 1 49.81 102 LEU A C 1
ATOM 829 O O . LEU A 1 102 ? 7.68 14.039 -4.621 1 49.81 102 LEU A O 1
ATOM 833 N N . LEU A 1 103 ? 8.969 12.875 -3.227 1 57.47 103 LEU A N 1
ATOM 834 C CA . LEU A 1 103 ? 7.91 11.867 -3.166 1 57.47 103 LEU A CA 1
ATOM 835 C C . LEU A 1 103 ? 6.613 12.477 -2.65 1 57.47 103 LEU A C 1
ATOM 837 O O . LEU A 1 103 ? 5.562 12.328 -3.281 1 57.47 103 LEU A O 1
ATOM 841 N N . PRO A 1 104 ? 6.617 13.242 -1.555 1 63.62 104 PRO A N 1
ATOM 842 C CA . PRO A 1 104 ? 5.32 13.773 -1.116 1 63.62 104 PRO A CA 1
ATOM 843 C C . PRO A 1 104 ? 4.762 14.828 -2.062 1 63.62 104 PRO A C 1
ATOM 845 O O . PRO A 1 104 ? 3.547 14.922 -2.248 1 63.62 104 PRO A O 1
ATOM 848 N N . ARG A 1 105 ? 5.73 15.391 -2.74 1 72.31 105 ARG A N 1
ATOM 849 C CA . ARG A 1 105 ? 5.293 16.469 -3.627 1 72.31 105 ARG A CA 1
ATOM 850 C C . ARG A 1 105 ? 4.461 15.914 -4.781 1 72.31 105 ARG A C 1
ATOM 852 O O . ARG A 1 105 ? 3.404 16.453 -5.105 1 72.31 105 ARG A O 1
ATOM 859 N N . ASN A 1 106 ? 4.906 14.812 -5.258 1 72.81 106 ASN A N 1
ATOM 860 C CA . ASN A 1 106 ? 4.215 14.242 -6.41 1 72.81 106 ASN A CA 1
ATOM 861 C C . ASN A 1 106 ? 2.846 13.695 -6.023 1 72.81 106 ASN A C 1
ATOM 863 O O . ASN A 1 106 ? 1.886 13.812 -6.785 1 72.81 106 ASN A O 1
ATOM 867 N N . VAL A 1 107 ? 2.85 13.164 -4.879 1 78.12 107 VAL A N 1
ATOM 868 C CA . VAL A 1 107 ? 1.572 12.625 -4.43 1 78.12 107 VAL A CA 1
ATOM 869 C C . VAL A 1 107 ? 0.587 13.766 -4.18 1 78.12 107 VAL A C 1
ATOM 871 O O . VAL A 1 107 ? -0.579 13.68 -4.57 1 78.12 107 VAL A O 1
ATOM 874 N N . PHE A 1 108 ? 1.093 14.891 -3.631 1 88.19 108 PHE A N 1
ATOM 875 C CA . PHE A 1 108 ? 0.252 16.047 -3.365 1 88.19 108 PHE A CA 1
ATOM 876 C C . PHE A 1 108 ? -0.295 16.625 -4.664 1 88.19 108 PHE A C 1
ATOM 878 O O . PHE A 1 108 ? -1.49 16.922 -4.77 1 88.19 108 PHE A O 1
ATOM 885 N N . GLU A 1 109 ? 0.569 16.672 -5.594 1 84.06 109 GLU A N 1
ATOM 886 C CA . GLU A 1 109 ? 0.19 17.234 -6.883 1 84.06 109 GLU A CA 1
ATOM 887 C C . GLU A 1 109 ? -0.799 16.344 -7.617 1 84.06 109 GLU A C 1
ATOM 889 O O . GLU A 1 109 ? -1.768 16.828 -8.203 1 84.06 109 GLU A O 1
ATOM 894 N N . ALA A 1 110 ? -0.559 15.102 -7.559 1 81.25 110 ALA A N 1
ATOM 895 C CA . ALA A 1 110 ? -1.448 14.148 -8.227 1 81.25 110 ALA A CA 1
ATOM 896 C C . ALA A 1 110 ? -2.855 14.219 -7.637 1 81.25 110 ALA A C 1
ATOM 898 O O . ALA A 1 110 ? -3.842 14.273 -8.375 1 81.25 110 ALA A O 1
ATOM 899 N N . VAL A 1 111 ? -2.928 14.195 -6.359 1 88.19 111 VAL A N 1
ATOM 900 C CA . VAL A 1 111 ? -4.227 14.242 -5.695 1 88.19 111 VAL A CA 1
ATOM 901 C C . VAL A 1 111 ? -4.918 15.562 -6.008 1 88.19 111 VAL A C 1
ATOM 903 O O . VAL A 1 111 ? -6.129 15.602 -6.227 1 88.19 111 VAL A O 1
ATOM 906 N N . TYR A 1 112 ? -4.141 16.641 -6.023 1 90.81 112 TYR A N 1
ATOM 907 C CA . TYR A 1 112 ? -4.695 17.938 -6.355 1 90.81 112 TYR A CA 1
ATOM 908 C C . TYR A 1 112 ? -5.289 17.938 -7.762 1 90.81 112 TYR A C 1
ATOM 910 O O . TYR A 1 112 ? -6.367 18.5 -7.984 1 90.81 112 TYR A O 1
ATOM 918 N N . LEU A 1 113 ? -4.605 17.25 -8.688 1 85.38 113 LEU A N 1
ATOM 919 C CA . LEU A 1 113 ? -5.059 17.188 -10.07 1 85.38 113 LEU A CA 1
ATOM 920 C C . LEU A 1 113 ? -6.316 16.344 -10.195 1 85.38 113 LEU A C 1
ATOM 922 O O . LEU A 1 113 ? -7.172 16.609 -11.047 1 85.38 113 LEU A O 1
ATOM 926 N N . LEU A 1 114 ? -6.402 15.344 -9.398 1 83.44 114 LEU A N 1
ATOM 927 C CA . LEU A 1 114 ? -7.598 14.508 -9.422 1 83.44 114 LEU A CA 1
ATOM 928 C C . LEU A 1 114 ? -8.836 15.328 -9.07 1 83.44 114 LEU A C 1
ATOM 930 O O . LEU A 1 114 ? -9.93 15.047 -9.562 1 83.44 114 LEU A O 1
ATOM 934 N N . TRP A 1 115 ? -8.719 16.359 -8.266 1 88.81 115 TRP A N 1
ATOM 935 C CA . TRP A 1 115 ? -9.828 17.234 -7.887 1 88.81 115 TRP A CA 1
ATOM 936 C C . TRP A 1 115 ? -10.32 18.031 -9.086 1 88.81 115 TRP A C 1
ATOM 938 O O . TRP A 1 115 ? -11.445 18.531 -9.086 1 88.81 115 TRP A O 1
ATOM 948 N N . LYS A 1 116 ? -9.531 18.094 -10.078 1 83.88 116 LYS A N 1
ATOM 949 C CA . LYS A 1 116 ? -9.898 18.891 -11.25 1 83.88 116 LYS A CA 1
ATOM 950 C C . LYS A 1 116 ? -10.836 18.109 -12.164 1 83.88 116 LYS A C 1
ATOM 952 O O . LYS A 1 116 ? -11.5 18.703 -13.023 1 83.88 116 LYS A O 1
ATOM 957 N N . GLY A 1 117 ? -10.844 16.859 -11.938 1 80.69 117 GLY A N 1
ATOM 958 C CA . GLY A 1 117 ? -11.789 16.047 -12.688 1 80.69 117 GLY A CA 1
ATOM 959 C C . GLY A 1 117 ? -13.195 16.109 -12.133 1 80.69 117 GLY A C 1
ATOM 960 O O . GLY A 1 117 ? -13.484 15.539 -11.078 1 80.69 117 GLY A O 1
ATOM 961 N N . LYS A 1 118 ? -14.164 16.641 -12.867 1 82 118 LYS A N 1
ATOM 962 C CA . LYS A 1 118 ? -15.531 16.844 -12.414 1 82 118 LYS A CA 1
ATOM 963 C C . LYS A 1 118 ? -16.219 15.523 -12.094 1 82 118 LYS A C 1
ATOM 965 O O . LYS A 1 118 ? -16.953 15.422 -11.109 1 82 118 LYS A O 1
ATOM 970 N N . SER A 1 119 ? -15.914 14.562 -12.859 1 84.5 119 SER A N 1
ATOM 971 C CA . SER A 1 119 ? -16.547 13.258 -12.672 1 84.5 119 SER A CA 1
ATOM 972 C C . SER A 1 119 ? -16.031 12.578 -11.406 1 84.5 119 SER A C 1
ATOM 974 O O . SER A 1 119 ? -16.703 11.695 -10.859 1 84.5 119 SER A O 1
ATOM 976 N N . LEU A 1 120 ? -14.883 13.016 -10.898 1 83.31 120 LEU A N 1
ATOM 977 C CA . LEU A 1 120 ? -14.258 12.367 -9.75 1 83.31 120 LEU A CA 1
ATOM 978 C C . LEU A 1 120 ? -14.641 13.086 -8.453 1 83.31 120 LEU A C 1
ATOM 980 O O . LEU A 1 120 ? -14.32 12.617 -7.363 1 83.31 120 LEU A O 1
ATOM 984 N N . LYS A 1 121 ? -15.359 14.102 -8.523 1 86.94 121 LYS A N 1
ATOM 985 C CA . LYS A 1 121 ? -15.641 14.953 -7.375 1 86.94 121 LYS A CA 1
ATOM 986 C C . LYS A 1 121 ? -16.359 14.18 -6.281 1 86.94 121 LYS A C 1
ATOM 988 O O . LYS A 1 121 ? -16 14.273 -5.102 1 86.94 121 LYS A O 1
ATOM 993 N N . PRO A 1 122 ? -17.375 13.383 -6.668 1 86.06 122 PRO A N 1
ATOM 994 C CA . PRO A 1 122 ? -18.047 12.633 -5.598 1 86.06 122 PRO A CA 1
ATOM 995 C C . PRO A 1 122 ? -17.094 11.648 -4.902 1 86.06 122 PRO A C 1
ATOM 997 O O . PRO A 1 122 ? -17.172 11.484 -3.682 1 86.06 122 PRO A O 1
ATOM 1000 N N . PHE A 1 123 ? -16.297 11.102 -5.711 1 86.94 123 PHE A N 1
ATOM 1001 C CA . PHE A 1 123 ? -15.312 10.18 -5.168 1 86.94 123 PHE A CA 1
ATOM 1002 C C . PHE A 1 123 ? -14.328 10.906 -4.262 1 86.94 123 PHE A C 1
ATOM 1004 O O . PHE A 1 123 ? -14.047 10.453 -3.15 1 86.94 123 PHE A O 1
ATOM 1011 N N . MET A 1 124 ? -13.859 12.008 -4.738 1 90.56 124 MET A N 1
ATOM 1012 C CA . MET A 1 124 ? -12.875 12.789 -3.992 1 90.56 124 MET A CA 1
ATOM 1013 C C . MET A 1 124 ? -13.484 13.336 -2.703 1 90.56 124 MET A C 1
ATOM 1015 O O . MET A 1 124 ? -12.844 13.297 -1.648 1 90.56 124 MET A O 1
ATOM 1019 N N . THR A 1 125 ? -14.695 13.719 -2.76 1 91.31 125 THR A N 1
ATOM 1020 C CA . THR A 1 125 ? -15.367 14.258 -1.585 1 91.31 125 THR A CA 1
ATOM 1021 C C . THR A 1 125 ? -15.562 13.18 -0.525 1 91.31 125 THR A C 1
ATOM 1023 O O . THR A 1 125 ? -15.383 13.43 0.667 1 91.31 125 THR A O 1
ATOM 1026 N N . ARG A 1 126 ? -15.805 12.078 -0.98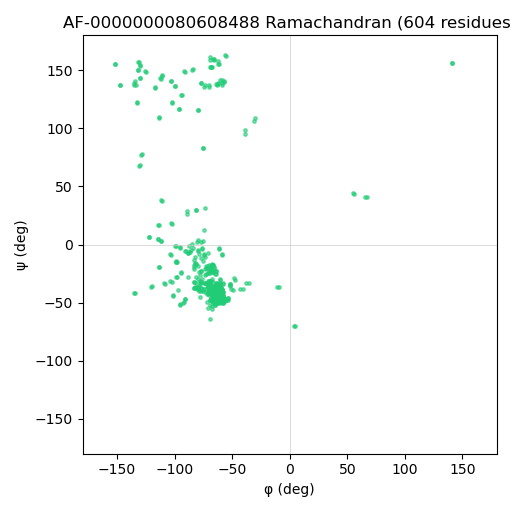3 1 90.06 126 ARG A N 1
ATOM 1027 C CA . ARG A 1 126 ? -16.094 10.992 -0.053 1 90.06 126 ARG A CA 1
ATOM 1028 C C . ARG A 1 126 ? -14.812 10.469 0.589 1 90.06 126 ARG A C 1
ATOM 1030 O O . ARG A 1 126 ? -14.781 10.203 1.794 1 90.06 126 ARG A O 1
ATOM 1037 N N . TYR A 1 127 ? -13.773 10.414 -0.174 1 90.06 127 TYR A N 1
ATOM 1038 C CA . TYR A 1 127 ? -12.625 9.648 0.296 1 90.06 127 TYR A CA 1
ATOM 1039 C C . TYR A 1 127 ? -11.438 10.562 0.572 1 90.06 127 TYR A C 1
ATOM 1041 O O . TYR A 1 127 ? -10.516 10.18 1.297 1 90.06 127 TYR A O 1
ATOM 1049 N N . PHE A 1 128 ? -11.422 11.742 0.026 1 94.69 128 PHE A N 1
ATOM 1050 C CA . PHE A 1 128 ? -10.25 12.602 0.158 1 94.69 128 PHE A CA 1
ATOM 1051 C C . PHE A 1 128 ? -10.578 13.844 0.983 1 94.69 128 PHE A C 1
ATOM 1053 O O . PHE A 1 128 ? -9.891 14.859 0.884 1 94.69 128 PHE A O 1
ATOM 1060 N N . THR A 1 129 ? -11.703 13.727 1.681 1 94.5 129 THR A N 1
ATOM 1061 C CA . THR A 1 129 ? -12.031 14.688 2.727 1 94.5 129 THR A CA 1
ATOM 1062 C C . THR A 1 129 ? -12.406 13.977 4.023 1 94.5 129 THR A C 1
ATOM 1064 O O . THR A 1 129 ? -12.992 12.891 3.992 1 94.5 129 THR A O 1
ATOM 1067 N N . ASN A 1 130 ? -12.008 14.555 5.07 1 94.5 130 ASN A N 1
ATOM 1068 C CA . ASN A 1 130 ? -12.25 14 6.402 1 94.5 130 ASN A CA 1
ATOM 1069 C C . ASN A 1 130 ? -13.49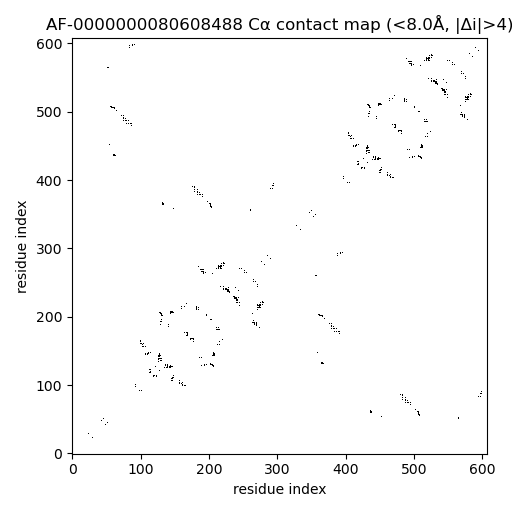2 14.609 7.043 1 94.5 130 ASN A C 1
ATOM 1071 O O . ASN A 1 130 ? -13.57 15.828 7.223 1 94.5 130 ASN A O 1
ATOM 1075 N N . SER A 1 131 ? -14.508 13.805 7.312 1 94.62 131 SER A N 1
ATOM 1076 C CA . SER A 1 131 ? -15.773 14.266 7.875 1 94.62 131 SER A CA 1
ATOM 1077 C C . SER A 1 131 ? -16.391 13.203 8.773 1 94.62 131 SER A C 1
ATOM 1079 O O . SER A 1 131 ? -16.375 12.016 8.445 1 94.62 131 SER A O 1
ATOM 1081 N N . TYR A 1 132 ? -16.891 13.656 9.891 1 94.69 132 TYR A N 1
ATOM 1082 C CA . TYR A 1 132 ? -17.516 12.727 10.82 1 94.69 132 TYR A CA 1
ATOM 1083 C C . TYR A 1 132 ? -18.938 12.383 10.367 1 94.69 132 TYR A C 1
ATOM 1085 O O . TYR A 1 132 ? -19.578 11.5 10.938 1 94.69 132 TYR A O 1
ATOM 1093 N N . ALA A 1 133 ? -19.391 13.047 9.32 1 93.12 133 ALA A N 1
ATOM 1094 C CA . ALA A 1 133 ? -20.734 12.805 8.789 1 93.12 133 ALA A CA 1
ATOM 1095 C C . ALA A 1 133 ? -20.672 11.961 7.52 1 93.12 133 ALA A C 1
ATOM 1097 O O . ALA A 1 133 ? -21.703 11.523 7.016 1 93.12 133 ALA A O 1
ATOM 1098 N N . SER A 1 134 ? -19.531 11.75 7.012 1 90.5 134 SER A N 1
ATOM 1099 C CA . SER A 1 134 ? -19.359 11.047 5.742 1 90.5 134 SER A CA 1
ATOM 1100 C C . SER A 1 134 ? -19.734 9.578 5.863 1 90.5 134 SER A C 1
ATOM 1102 O O . SER A 1 134 ? -19.625 8.992 6.941 1 90.5 134 SER A O 1
ATOM 1104 N N . LYS A 1 135 ? -20.156 9 4.77 1 88.12 135 LYS A N 1
ATOM 1105 C CA . LYS A 1 135 ? -20.438 7.566 4.707 1 88.12 135 LYS A CA 1
ATOM 1106 C C . LYS A 1 135 ? -19.172 6.746 4.988 1 88.12 135 LYS A C 1
ATOM 1108 O O . LYS A 1 135 ? -19.25 5.672 5.586 1 88.12 135 LYS A O 1
ATOM 1113 N N . SER A 1 136 ? -18.094 7.297 4.547 1 86.88 136 SER A N 1
ATOM 1114 C CA . SER A 1 136 ? -16.812 6.664 4.816 1 86.88 136 SER A CA 1
ATOM 1115 C C . SER A 1 136 ? -16.078 7.371 5.953 1 86.88 136 SER A C 1
ATOM 1117 O O . SER A 1 136 ? -15.789 8.562 5.867 1 86.88 136 SER A O 1
ATOM 1119 N N . LEU A 1 137 ? -15.758 6.629 6.977 1 88.94 137 LEU A N 1
ATOM 1120 C CA . LEU A 1 137 ? -15.188 7.258 8.164 1 88.94 137 LEU A CA 1
ATOM 1121 C C . LEU A 1 137 ? -13.672 7.07 8.203 1 88.94 137 LEU A C 1
ATOM 1123 O O . LEU A 1 137 ? -12.93 8.039 8.383 1 88.94 137 LEU A O 1
ATOM 1127 N N . CYS A 1 138 ? -13.133 5.926 7.938 1 86.62 138 CYS A N 1
ATOM 1128 C CA . CYS A 1 138 ? -11.758 5.566 8.273 1 86.62 138 CYS A CA 1
ATOM 1129 C C . CYS A 1 138 ? -10.812 5.887 7.125 1 86.62 138 CYS A C 1
ATOM 1131 O O . CYS A 1 138 ? -9.867 6.668 7.289 1 86.62 138 CYS A O 1
ATOM 1133 N N . SER A 1 139 ? -11.117 5.473 5.898 1 86.31 139 SER A N 1
ATOM 1134 C CA . SER A 1 139 ? -10.195 5.664 4.785 1 86.31 139 SER A CA 1
ATOM 1135 C C . SER A 1 139 ? -9.906 7.145 4.555 1 86.31 139 SER A C 1
ATOM 1137 O O . SER A 1 139 ? -8.773 7.52 4.246 1 86.31 139 SER A O 1
ATOM 1139 N N . PRO A 1 140 ? -10.867 8.016 4.781 1 92.5 140 PRO A N 1
ATOM 1140 C CA . PRO A 1 140 ? -10.609 9.445 4.562 1 92.5 140 PRO A CA 1
ATOM 1141 C C . PRO A 1 140 ? -9.617 10.023 5.57 1 92.5 140 PRO A C 1
ATOM 1143 O O . PRO A 1 140 ? -8.969 11.031 5.297 1 92.5 140 PRO A O 1
ATOM 1146 N N . MET A 1 141 ? -9.484 9.336 6.684 1 93.56 141 MET A N 1
ATOM 1147 C CA . MET A 1 141 ? -8.555 9.82 7.699 1 93.56 141 MET A CA 1
ATOM 1148 C C . MET A 1 141 ? -7.129 9.867 7.156 1 93.56 141 MET A C 1
ATOM 1150 O O . MET A 1 141 ? -6.348 10.742 7.52 1 93.56 141 MET A O 1
ATOM 1154 N N . LEU A 1 142 ? -6.84 8.961 6.348 1 92.56 142 LEU A N 1
ATOM 1155 C CA . LEU A 1 142 ? -5.508 8.906 5.754 1 92.56 142 LEU A CA 1
ATOM 1156 C C . LEU A 1 142 ? -5.465 9.688 4.441 1 92.56 142 LEU A C 1
ATOM 1158 O O . LEU A 1 142 ? -4.59 10.531 4.242 1 92.56 142 LEU A O 1
ATOM 1162 N N . LEU A 1 143 ? -6.449 9.484 3.553 1 91.12 143 LEU A N 1
ATOM 1163 C CA . LEU A 1 143 ? -6.414 10.008 2.191 1 91.12 143 LEU A CA 1
ATOM 1164 C C . LEU A 1 143 ? -6.566 11.531 2.191 1 91.12 143 LEU A C 1
ATOM 1166 O O . LEU A 1 143 ? -5.988 12.211 1.344 1 91.12 143 LEU A O 1
ATOM 1170 N N . SER A 1 144 ? -7.277 12.062 3.119 1 94.69 144 SER A N 1
ATOM 1171 C CA . SER A 1 144 ? -7.484 13.508 3.189 1 94.69 144 SER A CA 1
ATOM 1172 C C . SER A 1 144 ? -6.18 14.242 3.482 1 94.69 144 SER A C 1
ATOM 1174 O O . SER A 1 144 ? -6.031 15.414 3.137 1 94.69 144 SER A O 1
ATOM 1176 N N . ALA A 1 145 ? -5.223 13.516 4.07 1 94 145 ALA A N 1
ATOM 1177 C CA . ALA A 1 145 ? -3.955 14.125 4.469 1 94 145 ALA A CA 1
ATOM 1178 C C . ALA A 1 145 ? -3.053 14.352 3.262 1 94 145 ALA A C 1
ATOM 1180 O O . ALA A 1 145 ? -1.963 14.914 3.389 1 94 145 ALA A O 1
ATOM 1181 N N . PHE A 1 146 ? -3.494 13.93 2.133 1 93.19 146 PHE A N 1
ATOM 1182 C CA . PHE A 1 146 ? -2.752 14.164 0.899 1 93.19 146 PHE A CA 1
ATOM 1183 C C . PHE A 1 146 ? -3.529 15.078 -0.04 1 93.19 146 PHE A C 1
ATOM 1185 O O . PHE A 1 146 ? -3.096 15.328 -1.165 1 93.19 146 PHE A O 1
ATOM 1192 N N . SER A 1 147 ? -4.617 15.555 0.441 1 93.94 147 SER A N 1
ATOM 1193 C CA . SER A 1 147 ? -5.559 16.297 -0.4 1 93.94 147 SER A CA 1
ATOM 1194 C C . SER A 1 147 ? -5.461 17.797 -0.155 1 93.94 147 SER A C 1
ATOM 1196 O O . SER A 1 147 ? -5.27 18.234 0.982 1 93.94 147 SER A O 1
ATOM 1198 N N . HIS A 1 148 ? -5.551 18.578 -1.229 1 92.44 148 HIS A N 1
ATOM 1199 C CA . HIS A 1 148 ? -5.539 20.031 -1.16 1 92.44 148 HIS A CA 1
ATOM 1200 C C . HIS A 1 148 ? -6.613 20.641 -2.059 1 92.44 148 HIS A C 1
ATOM 1202 O O . HIS A 1 148 ? -6.809 20.188 -3.188 1 92.44 148 HIS A O 1
ATOM 1208 N N . SER A 1 149 ? -7.266 21.609 -1.556 1 81.19 149 SER A N 1
ATOM 1209 C CA . SER A 1 149 ? -8.375 22.219 -2.291 1 81.19 149 SER A CA 1
ATOM 1210 C C . SER A 1 149 ? -7.918 23.438 -3.084 1 81.19 149 SER A C 1
ATOM 1212 O O . SER A 1 149 ? -8.594 23.859 -4.02 1 81.19 149 SER A O 1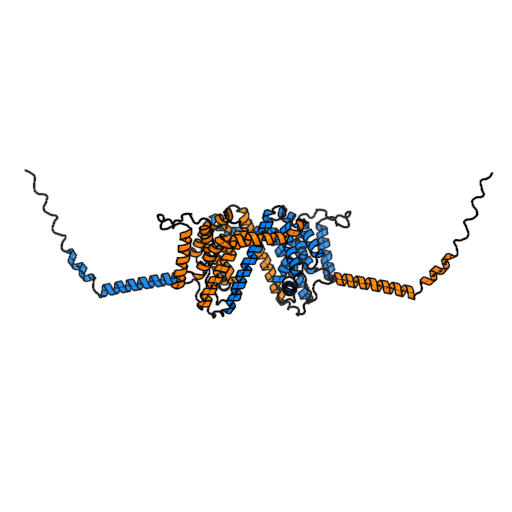
ATOM 1214 N N . SER A 1 150 ? -6.84 24.031 -2.66 1 87.12 150 SER A N 1
ATOM 1215 C CA . SER A 1 150 ? -6.336 25.219 -3.338 1 87.12 150 SER A CA 1
ATOM 1216 C C . SER A 1 150 ? -4.848 25.094 -3.639 1 87.12 150 SER A C 1
ATOM 1218 O O . SER A 1 150 ? -4.125 24.375 -2.945 1 87.12 150 SER A O 1
ATOM 1220 N N . ILE A 1 151 ? -4.422 25.844 -4.613 1 88.38 151 ILE A N 1
ATOM 1221 C CA . ILE A 1 151 ? -3.035 25.781 -5.059 1 88.38 151 ILE A CA 1
ATOM 1222 C C . ILE A 1 151 ? -2.127 26.406 -3.998 1 88.38 151 ILE A C 1
ATOM 1224 O O . ILE A 1 151 ? -0.995 25.953 -3.805 1 88.38 151 ILE A O 1
ATOM 1228 N N . ILE A 1 152 ? -2.643 27.453 -3.367 1 87.75 152 ILE A N 1
ATOM 1229 C CA . ILE A 1 152 ? -1.856 28.094 -2.322 1 87.75 152 ILE A CA 1
ATOM 1230 C C . ILE A 1 152 ? -1.654 27.125 -1.156 1 87.75 152 ILE A C 1
ATOM 1232 O O . ILE A 1 152 ? -0.54 26.984 -0.649 1 87.75 152 ILE A O 1
ATOM 1236 N N . HIS A 1 153 ? -2.771 26.469 -0.761 1 90.25 153 HIS A N 1
ATOM 1237 C CA . HIS A 1 153 ? -2.697 25.453 0.292 1 90.25 153 HIS A CA 1
ATOM 1238 C C . HIS A 1 153 ? -1.721 24.344 -0.077 1 90.25 153 HIS A C 1
ATOM 1240 O O . HIS A 1 153 ? -0.893 23.953 0.743 1 90.25 153 HIS A O 1
ATOM 1246 N N . LEU A 1 154 ? -1.753 23.969 -1.259 1 91.25 154 LEU A N 1
ATOM 1247 C CA . LEU A 1 154 ? -0.835 22.953 -1.771 1 91.25 154 LEU A CA 1
ATOM 1248 C C . LEU A 1 154 ? 0.604 23.453 -1.734 1 91.25 154 LEU A C 1
ATOM 1250 O O . LEU A 1 154 ? 1.496 22.766 -1.236 1 91.25 154 LEU A O 1
ATOM 1254 N N . GLY A 1 155 ? 0.805 24.625 -2.27 1 90.38 155 GLY A N 1
ATOM 1255 C CA . GLY A 1 155 ? 2.139 25.203 -2.334 1 90.38 155 GLY A CA 1
ATOM 1256 C C . GLY A 1 155 ? 2.787 25.359 -0.971 1 90.38 155 GLY A C 1
ATOM 1257 O O . GLY A 1 155 ? 3.969 25.047 -0.801 1 90.38 155 GLY A O 1
ATOM 1258 N N . LEU A 1 156 ? 2.033 25.859 0.015 1 87.31 156 LEU A N 1
ATOM 1259 C CA . LEU A 1 156 ? 2.559 26.062 1.362 1 87.31 156 LEU A CA 1
ATOM 1260 C C . LEU A 1 156 ? 2.939 24.719 1.995 1 87.31 156 LEU A C 1
ATOM 1262 O O . LEU A 1 156 ? 4 24.609 2.615 1 87.31 156 LEU A O 1
ATOM 1266 N N . ASN A 1 157 ? 2.105 23.719 1.819 1 90.25 157 ASN A N 1
ATOM 1267 C CA . ASN A 1 157 ? 2.395 22.406 2.365 1 90.25 157 ASN A CA 1
ATOM 1268 C C . ASN A 1 157 ? 3.621 21.781 1.702 1 90.25 157 ASN A C 1
ATOM 1270 O O . ASN A 1 157 ? 4.473 21.203 2.379 1 90.25 157 ASN A O 1
ATOM 1274 N N . MET A 1 158 ? 3.693 22 0.454 1 87.06 158 MET A N 1
ATOM 1275 C CA . MET A 1 158 ? 4.844 21.484 -0.281 1 87.06 158 MET A CA 1
ATOM 1276 C C . MET A 1 158 ? 6.133 22.156 0.167 1 87.06 158 MET A C 1
ATOM 1278 O O . MET A 1 158 ? 7.168 21.5 0.297 1 87.06 158 MET A O 1
ATOM 1282 N N . TYR A 1 159 ? 6.012 23.391 0.377 1 85.62 159 TYR A N 1
ATOM 1283 C CA . TYR A 1 159 ? 7.184 24.141 0.792 1 85.62 159 TYR A CA 1
ATOM 1284 C C . TYR A 1 159 ? 7.695 23.656 2.145 1 85.62 159 TYR A C 1
ATOM 1286 O O . TYR A 1 159 ? 8.883 23.375 2.305 1 85.62 159 TYR A O 1
ATOM 1294 N N . VAL A 1 160 ? 6.809 23.562 3.066 1 86.81 160 VAL A N 1
ATOM 1295 C CA . VAL A 1 160 ? 7.211 23.141 4.402 1 86.81 160 VAL A CA 1
ATOM 1296 C C . VAL A 1 160 ? 7.73 21.703 4.355 1 86.81 160 VAL A C 1
ATOM 1298 O O . VAL A 1 160 ? 8.773 21.391 4.941 1 86.81 160 VAL A O 1
ATOM 1301 N N . MET A 1 161 ? 7.059 20.844 3.637 1 88.38 161 MET A N 1
ATOM 1302 C CA . MET A 1 161 ? 7.469 19.453 3.525 1 88.38 161 MET A CA 1
ATOM 1303 C C . MET A 1 161 ? 8.844 19.344 2.883 1 88.38 161 MET A C 1
ATOM 1305 O O . MET A 1 161 ? 9.703 18.609 3.373 1 88.38 161 MET A O 1
ATOM 1309 N N . SER A 1 162 ? 9.102 20.062 1.857 1 83.5 162 SER A N 1
ATOM 1310 C CA . SER A 1 162 ? 10.359 19.984 1.125 1 83.5 162 SER A CA 1
ATOM 1311 C C . SER A 1 162 ? 11.508 20.578 1.937 1 83.5 162 SER A C 1
ATOM 1313 O O . SER A 1 162 ? 12.672 20.219 1.731 1 83.5 162 SER A O 1
ATOM 1315 N N . THR A 1 163 ? 11.18 21.453 2.836 1 82.81 163 THR A N 1
ATOM 1316 C CA . THR A 1 163 ? 12.211 22.109 3.643 1 82.81 163 THR A CA 1
ATOM 1317 C C . THR A 1 163 ? 12.633 21.203 4.801 1 82.81 163 THR A C 1
ATOM 1319 O O . THR A 1 163 ? 13.828 21.062 5.078 1 82.81 163 THR A O 1
ATOM 1322 N N . PHE A 1 164 ? 11.734 20.484 5.391 1 87.31 164 PHE A N 1
ATOM 1323 C CA . PHE A 1 164 ? 12.039 19.844 6.668 1 87.31 164 PHE A CA 1
ATOM 1324 C C . PHE A 1 164 ? 12.18 18.344 6.5 1 87.31 164 PHE A C 1
ATOM 1326 O O . PHE A 1 164 ? 12.961 17.703 7.211 1 87.31 164 PHE A O 1
ATOM 1333 N N . ALA A 1 165 ? 11.422 17.734 5.605 1 87.94 165 ALA A N 1
ATOM 1334 C CA . ALA A 1 165 ? 11.383 16.281 5.48 1 87.94 165 ALA A CA 1
ATOM 1335 C C . ALA A 1 165 ? 12.766 15.719 5.16 1 87.94 165 ALA A C 1
ATOM 1337 O O . ALA A 1 165 ? 13.227 14.781 5.805 1 87.94 165 ALA A O 1
ATOM 1338 N N . PRO A 1 166 ? 13.508 16.344 4.242 1 82.69 166 PRO A N 1
ATOM 1339 C CA . PRO A 1 166 ? 14.836 15.805 3.947 1 82.69 166 PRO A CA 1
ATOM 1340 C C . PRO A 1 166 ? 15.773 15.844 5.152 1 82.69 166 PRO A C 1
ATOM 1342 O O . PRO A 1 166 ? 16.562 14.922 5.355 1 82.69 166 PRO A O 1
ATOM 1345 N N . HIS A 1 167 ? 15.633 16.859 5.953 1 83.69 167 HIS A N 1
ATOM 1346 C CA . HIS A 1 167 ? 16.484 16.984 7.129 1 83.69 167 HIS A CA 1
ATOM 1347 C C . HIS A 1 167 ? 16.156 15.914 8.172 1 83.69 167 HIS A C 1
ATOM 1349 O O . HIS A 1 167 ? 17.062 15.344 8.781 1 83.69 167 HIS A O 1
ATOM 1355 N N . ILE A 1 168 ? 14.922 15.672 8.336 1 89 168 ILE A N 1
ATOM 1356 C CA . ILE A 1 168 ? 14.5 14.656 9.289 1 89 168 ILE A CA 1
ATOM 1357 C C . ILE A 1 168 ? 14.977 13.281 8.828 1 89 168 ILE A C 1
ATOM 1359 O O . ILE A 1 168 ? 15.508 12.508 9.625 1 89 168 ILE A O 1
ATOM 1363 N N . ILE A 1 169 ? 14.836 13.039 7.566 1 85.94 169 ILE A N 1
ATOM 1364 C CA . ILE A 1 169 ? 15.195 11.742 6.996 1 85.94 169 ILE A CA 1
ATOM 1365 C C . ILE A 1 169 ? 16.703 11.539 7.098 1 85.94 169 ILE A C 1
ATOM 1367 O O . ILE A 1 169 ? 17.156 10.453 7.461 1 85.94 169 ILE A O 1
ATOM 1371 N N . GLU A 1 170 ? 17.422 12.523 6.871 1 83.31 170 GLU A N 1
ATOM 1372 C CA . GLU A 1 170 ? 18.875 12.414 6.832 1 83.31 170 GLU A CA 1
ATOM 1373 C C . GLU A 1 170 ? 19.469 12.414 8.234 1 83.31 170 GLU A C 1
ATOM 1375 O O . GLU A 1 170 ? 20.375 11.633 8.531 1 83.31 170 GLU A O 1
ATOM 1380 N N . LYS A 1 171 ? 18.906 13.195 9.086 1 86.5 171 LYS A N 1
ATOM 1381 C CA . LYS A 1 171 ? 19.594 13.469 10.336 1 86.5 171 LYS A CA 1
ATOM 1382 C C . LYS A 1 171 ? 19 12.672 11.492 1 86.5 171 LYS A C 1
ATOM 1384 O O . LYS A 1 171 ? 19.688 12.344 12.453 1 86.5 171 LYS A O 1
ATOM 1389 N N . PHE A 1 172 ? 17.688 12.453 11.367 1 87.56 172 PHE A N 1
ATOM 1390 C CA . PHE A 1 172 ? 17.062 11.984 12.594 1 87.56 172 PHE A CA 1
ATOM 1391 C C . PHE A 1 172 ? 16.422 10.617 12.375 1 87.56 172 PHE A C 1
ATOM 1393 O O . PHE A 1 172 ? 16.297 9.828 13.32 1 87.56 172 PHE A O 1
ATOM 1400 N N . MET A 1 173 ? 15.922 10.656 11.094 1 82.81 173 MET A N 1
ATOM 1401 C CA . MET A 1 173 ? 15.172 9.453 10.758 1 82.81 173 MET A CA 1
ATOM 1402 C C . MET A 1 173 ? 15.578 8.922 9.391 1 82.81 173 MET A C 1
ATOM 1404 O O . MET A 1 173 ? 16.109 9.672 8.562 1 82.81 173 MET A O 1
ATOM 1408 N N . GLY A 1 174 ? 15.758 7.73 9.148 1 80.81 174 GLY A N 1
ATOM 1409 C CA . GLY A 1 174 ? 15.766 7.121 7.824 1 80.81 174 GLY A CA 1
ATOM 1410 C C . GLY A 1 174 ? 14.445 7.25 7.098 1 80.81 174 GLY A C 1
ATOM 1411 O O . GLY A 1 174 ? 13.438 7.641 7.691 1 80.81 174 GLY A O 1
ATOM 1412 N N . PRO A 1 175 ? 14.398 7.168 5.848 1 81.81 175 PRO A N 1
ATOM 1413 C CA . PRO A 1 175 ? 13.164 7.32 5.066 1 81.81 175 PRO A CA 1
ATOM 1414 C C . PRO A 1 175 ? 12.039 6.414 5.559 1 81.81 175 PRO A C 1
ATOM 1416 O O . PRO A 1 175 ? 10.867 6.812 5.543 1 81.81 175 PRO A O 1
ATOM 1419 N N . GLU A 1 176 ? 12.297 5.207 6.062 1 79.31 176 GLU A N 1
ATOM 1420 C CA . GLU A 1 176 ? 11.266 4.273 6.52 1 79.31 176 GLU A CA 1
ATOM 1421 C C . GLU A 1 176 ? 10.562 4.793 7.77 1 79.31 176 GLU A C 1
ATOM 1423 O O . GLU A 1 176 ? 9.336 4.809 7.832 1 79.31 176 GLU A O 1
ATOM 1428 N N . GLN A 1 177 ? 11.398 5.188 8.656 1 85.62 177 GLN A N 1
ATOM 1429 C CA . GLN A 1 177 ? 10.836 5.715 9.898 1 85.62 177 GLN A CA 1
ATOM 1430 C C . GLN A 1 177 ? 10.07 7.012 9.648 1 85.62 177 GLN A C 1
ATOM 1432 O O . GLN A 1 177 ? 9.047 7.27 10.297 1 85.62 177 GLN A O 1
ATOM 1437 N N . PHE A 1 178 ? 10.555 7.805 8.773 1 89.88 178 PHE A N 1
ATOM 1438 C CA . PHE A 1 178 ? 9.898 9.07 8.469 1 89.88 178 PHE A CA 1
ATOM 1439 C C . PHE A 1 178 ? 8.484 8.836 7.945 1 89.88 178 PHE A C 1
ATOM 1441 O O . PHE A 1 178 ? 7.535 9.484 8.391 1 89.8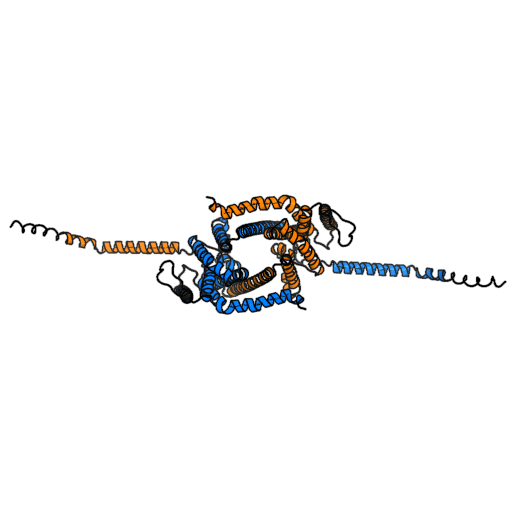8 178 PHE A O 1
ATOM 1448 N N . TRP A 1 179 ? 8.383 7.953 6.996 1 87 179 TRP A N 1
ATOM 1449 C CA . TRP A 1 179 ? 7.07 7.723 6.402 1 87 179 TRP A CA 1
ATOM 1450 C C . TRP A 1 179 ? 6.113 7.105 7.418 1 87 179 TRP A C 1
ATOM 1452 O O . TRP A 1 179 ? 4.914 7.383 7.395 1 87 179 TRP A O 1
ATOM 1462 N N . SER A 1 180 ? 6.617 6.176 8.188 1 88.94 180 SER A N 1
ATOM 1463 C CA . SER A 1 180 ? 5.801 5.676 9.289 1 88.94 180 SER A CA 1
ATOM 1464 C C . SER A 1 180 ? 5.305 6.812 10.172 1 88.94 180 SER A C 1
ATOM 1466 O O . SER A 1 180 ? 4.125 6.863 10.531 1 88.94 180 SER A O 1
ATOM 1468 N N . PHE A 1 181 ? 6.246 7.742 10.523 1 93.25 181 PHE A N 1
ATOM 1469 C CA . PHE A 1 181 ? 5.945 8.914 11.336 1 93.25 181 PHE A CA 1
ATOM 1470 C C . PHE A 1 181 ? 4.902 9.789 10.648 1 93.25 181 PHE A C 1
ATOM 1472 O O . PHE A 1 181 ? 3.895 10.156 11.258 1 93.25 181 PHE A O 1
ATOM 1479 N N . TYR A 1 182 ? 5.09 10.117 9.398 1 93 182 TYR A N 1
ATOM 1480 C CA . TYR A 1 182 ? 4.207 11.016 8.656 1 93 182 TYR A CA 1
ATOM 1481 C C . TYR A 1 182 ? 2.805 10.43 8.547 1 93 182 TYR A C 1
ATOM 1483 O O . TYR A 1 182 ? 1.816 11.125 8.789 1 93 182 TYR A O 1
ATOM 1491 N N . ILE A 1 183 ? 2.703 9.156 8.172 1 91.31 183 ILE A N 1
ATOM 1492 C CA . ILE A 1 183 ? 1.41 8.508 7.98 1 91.31 183 ILE A CA 1
ATOM 1493 C C . ILE A 1 183 ? 0.672 8.422 9.312 1 91.31 183 ILE A C 1
ATOM 1495 O O . ILE A 1 183 ? -0.531 8.688 9.383 1 91.31 183 ILE A O 1
ATOM 1499 N N . THR A 1 184 ? 1.378 8.086 10.328 1 92.94 184 THR A N 1
ATOM 1500 C CA . THR A 1 184 ? 0.765 8.031 11.648 1 92.94 184 THR A CA 1
ATOM 1501 C C . THR A 1 184 ? 0.305 9.422 12.094 1 92.94 184 THR A C 1
ATOM 1503 O O . THR A 1 184 ? -0.793 9.578 12.633 1 92.94 184 THR A O 1
ATOM 1506 N N . ALA A 1 185 ? 1.171 10.391 11.844 1 97.12 185 ALA A N 1
ATOM 1507 C CA . ALA A 1 185 ? 0.804 11.766 12.172 1 97.12 185 ALA A CA 1
ATOM 1508 C C . ALA A 1 185 ? -0.463 12.188 11.43 1 97.12 185 ALA A C 1
ATOM 1510 O O . ALA A 1 185 ? -1.321 12.867 11.992 1 97.12 185 ALA A O 1
ATOM 1511 N N . ALA A 1 186 ? -0.538 11.789 10.195 1 96.38 186 ALA A N 1
ATOM 1512 C CA . ALA A 1 186 ? -1.7 12.117 9.375 1 96.38 186 ALA A CA 1
ATOM 1513 C C . ALA A 1 186 ? -2.984 11.57 9.992 1 96.38 186 ALA A C 1
ATOM 1515 O O . ALA A 1 186 ? -3.957 12.312 10.172 1 96.38 186 ALA A O 1
ATOM 1516 N N . VAL A 1 187 ? -2.971 10.344 10.406 1 95.69 187 VAL A N 1
ATOM 1517 C CA . VAL A 1 187 ? -4.195 9.734 10.906 1 95.69 187 VAL A CA 1
ATOM 1518 C C . VAL A 1 187 ? -4.469 10.219 12.328 1 95.69 187 VAL A C 1
ATOM 1520 O O . VAL A 1 187 ? -5.625 10.367 12.727 1 95.69 187 VAL A O 1
ATOM 1523 N N . VAL A 1 188 ? -3.459 10.477 13.109 1 96.06 188 VAL A N 1
ATOM 1524 C CA . VAL A 1 188 ? -3.658 11.047 14.438 1 96.06 188 VAL A CA 1
ATOM 1525 C C . VAL A 1 188 ? -4.301 12.43 14.312 1 96.06 188 VAL A C 1
ATOM 1527 O O . VAL A 1 188 ? -5.25 12.742 15.039 1 96.06 188 VAL A O 1
ATOM 1530 N N . SER A 1 189 ? -3.691 13.242 13.453 1 97.88 189 SER A N 1
ATOM 1531 C CA . SER A 1 189 ? -4.25 14.562 13.195 1 97.88 189 SER A CA 1
ATOM 1532 C C . SER A 1 189 ? -5.715 14.477 12.781 1 97.88 189 SER A C 1
ATOM 1534 O O . SER A 1 189 ? -6.562 15.195 13.312 1 97.88 189 SER A O 1
ATOM 1536 N N . SER A 1 190 ? -6.031 13.602 11.844 1 96.88 190 SER A N 1
ATOM 1537 C CA . SER A 1 190 ? -7.398 13.414 11.367 1 96.88 190 SER A CA 1
ATOM 1538 C C . SER A 1 190 ? -8.312 12.93 12.492 1 96.88 190 SER A C 1
ATOM 1540 O O . SER A 1 190 ? -9.477 13.312 12.562 1 96.88 190 SER A O 1
ATOM 1542 N N . PHE A 1 191 ? -7.828 12.086 13.32 1 97.06 191 PHE A N 1
ATOM 1543 C CA . PHE A 1 191 ? -8.609 11.578 14.438 1 97.06 191 PHE A CA 1
ATOM 1544 C C . PHE A 1 191 ? -9.016 12.703 15.375 1 97.06 191 PHE A C 1
ATOM 1546 O O . PHE A 1 191 ? -10.164 12.781 15.805 1 97.06 191 PHE A O 1
ATOM 1553 N N . VAL A 1 192 ? -8.039 13.516 15.727 1 96.88 192 VAL A N 1
ATOM 1554 C CA . VAL A 1 192 ? -8.32 14.625 16.625 1 96.88 192 VAL A CA 1
ATOM 1555 C C . VAL A 1 192 ? -9.328 15.57 15.977 1 96.88 192 VAL A C 1
ATOM 1557 O O . VAL A 1 192 ? -10.211 16.109 16.656 1 96.88 192 VAL A O 1
ATOM 1560 N N . SER A 1 193 ? -9.18 15.781 14.672 1 96.81 193 SER A N 1
ATOM 1561 C CA . SER A 1 193 ? -10.172 16.547 13.93 1 96.81 193 SER A CA 1
ATOM 1562 C C . SER A 1 193 ? -11.562 15.938 14.078 1 96.81 193 SER A C 1
ATOM 1564 O O . SER A 1 193 ? -12.531 16.656 14.375 1 96.81 193 SER A O 1
ATOM 1566 N N . LEU A 1 194 ? -11.711 14.617 13.922 1 95.44 194 LEU A N 1
ATOM 1567 C CA . LEU A 1 194 ? -12.992 13.93 14.031 1 95.44 194 LEU A CA 1
ATOM 1568 C C . LEU A 1 194 ? -13.539 14.023 15.453 1 95.44 194 LEU A C 1
ATOM 1570 O O . LEU A 1 194 ? -14.75 14.148 15.656 1 95.44 194 LEU A O 1
ATOM 1574 N N . LEU A 1 195 ? -12.617 13.875 16.422 1 94.94 195 LEU A N 1
ATOM 1575 C CA . LEU A 1 195 ? -13.016 14 17.812 1 94.94 195 LEU A CA 1
ATOM 1576 C C . LEU A 1 195 ? -13.68 15.352 18.062 1 94.94 195 LEU A C 1
ATOM 1578 O O . LEU A 1 195 ? -14.758 15.414 18.672 1 94.94 195 LEU A O 1
ATOM 1582 N N . ASP A 1 196 ? -13.078 16.391 17.609 1 94.88 196 ASP A N 1
ATOM 1583 C CA . ASP A 1 196 ? -13.633 17.734 17.75 1 94.88 196 ASP A CA 1
ATOM 1584 C C . ASP A 1 196 ? -14.984 17.859 17.047 1 94.88 196 ASP A C 1
ATOM 1586 O O . ASP A 1 196 ? -15.938 18.391 17.609 1 94.88 196 ASP A O 1
ATOM 1590 N N . LYS A 1 197 ? -15.086 17.312 15.859 1 92.94 197 LYS A N 1
ATOM 1591 C CA . LYS A 1 197 ? -16.328 17.391 15.078 1 92.94 197 LYS A CA 1
ATOM 1592 C C . LYS A 1 197 ? -17.422 16.547 15.711 1 92.94 197 LYS A C 1
ATOM 1594 O O . LYS A 1 197 ? -18.609 16.891 15.641 1 92.94 197 LYS A O 1
ATOM 1599 N N . ALA A 1 198 ? -17.016 15.484 16.234 1 93 198 ALA A N 1
ATOM 1600 C CA . ALA A 1 198 ? -17.984 14.633 16.922 1 93 198 ALA A CA 1
ATOM 1601 C C . ALA A 1 198 ? -18.578 15.352 18.141 1 93 198 ALA A C 1
ATOM 1603 O O . ALA A 1 198 ? -19.797 15.367 18.328 1 93 198 ALA A O 1
ATOM 1604 N N . VAL A 1 199 ? -17.688 15.961 18.922 1 92.06 199 VAL A N 1
ATOM 1605 C CA . VAL A 1 199 ? -18.109 16.641 20.156 1 92.06 199 VAL A CA 1
ATOM 1606 C C . VAL A 1 199 ? -18.953 17.859 19.812 1 92.06 199 VAL A C 1
ATOM 1608 O O . VAL A 1 199 ? -19.969 18.125 20.469 1 92.06 199 VAL A O 1
ATOM 1611 N N . MET A 1 200 ? -18.641 18.547 18.75 1 91.62 200 MET A N 1
ATOM 1612 C CA . MET A 1 200 ? -19.328 19.781 18.344 1 91.62 200 MET A CA 1
ATOM 1613 C C . MET A 1 200 ? -20.5 19.469 17.438 1 91.62 200 MET A C 1
ATOM 1615 O O . MET A 1 200 ? -21.234 20.375 17.016 1 91.62 200 MET A O 1
ATOM 1619 N N . ARG A 1 201 ? -20.641 18.188 17.062 1 92.44 201 ARG A N 1
ATOM 1620 C CA . ARG A 1 201 ? -21.688 17.75 16.141 1 92.44 201 ARG A CA 1
ATOM 1621 C C . ARG A 1 201 ? -21.625 18.516 14.828 1 92.44 201 ARG A C 1
ATOM 1623 O O . ARG A 1 201 ? -22.641 19.016 14.352 1 92.44 201 ARG A O 1
ATOM 1630 N N . SER A 1 202 ? -20.5 18.672 14.344 1 90.25 202 SER A N 1
ATOM 1631 C CA . SER A 1 202 ? -20.25 19.422 13.117 1 90.25 202 SER A CA 1
ATOM 1632 C C . SER A 1 202 ? -20.078 18.5 11.93 1 90.25 202 SER A C 1
ATOM 1634 O O . SER A 1 202 ? -19.391 17.469 12.023 1 90.25 202 SER A O 1
ATOM 1636 N N . GLY A 1 203 ? -20.672 18.797 10.805 1 89.75 203 GLY A N 1
ATOM 1637 C CA . GLY A 1 203 ? -20.547 18.016 9.586 1 89.75 203 GLY A CA 1
ATOM 1638 C C . GLY A 1 203 ? -19.594 18.625 8.57 1 89.75 203 GLY A C 1
ATOM 1639 O O . GLY A 1 203 ? -19.672 18.312 7.383 1 89.75 203 GLY A O 1
ATOM 1640 N N . ILE A 1 204 ? -18.75 19.547 9.078 1 88.88 204 ILE A N 1
ATOM 1641 C CA . ILE A 1 204 ? -17.828 20.25 8.188 1 88.88 204 ILE A CA 1
ATOM 1642 C C . ILE A 1 204 ? -16.703 19.297 7.773 1 88.88 204 ILE A C 1
ATOM 1644 O O . ILE A 1 204 ? -16.172 18.547 8.594 1 88.88 204 ILE A O 1
ATOM 1648 N N . ARG A 1 205 ? -16.344 19.297 6.559 1 92.38 205 ARG A N 1
ATOM 1649 C CA . ARG A 1 205 ? -15.273 18.469 6.02 1 92.38 205 ARG A CA 1
ATOM 1650 C C . ARG A 1 205 ? -13.938 19.219 6.066 1 92.38 205 ARG A C 1
ATOM 1652 O O . ARG A 1 205 ? -13.906 20.453 6.031 1 92.38 205 ARG A O 1
ATOM 1659 N N . ALA A 1 206 ? -12.953 18.422 6.219 1 92.81 206 ALA A N 1
ATOM 1660 C CA . ALA A 1 206 ? -11.602 18.969 6.234 1 92.81 206 ALA A CA 1
ATOM 1661 C C . ALA A 1 206 ? -10.672 18.188 5.316 1 92.81 206 ALA A C 1
ATOM 1663 O O . ALA A 1 206 ? -10.945 17.031 4.996 1 92.81 206 ALA A O 1
ATOM 1664 N N . LEU A 1 207 ? -9.742 18.812 4.801 1 92.06 207 LEU A N 1
ATOM 1665 C CA . LEU A 1 207 ? -8.688 18.156 4.043 1 92.06 207 LEU A CA 1
ATOM 1666 C C . LEU A 1 207 ? -7.387 18.953 4.125 1 92.06 207 LEU A C 1
ATOM 1668 O O . LEU A 1 207 ? -7.41 20.156 4.395 1 92.06 207 LEU A O 1
ATOM 1672 N N . GLY A 1 208 ? -6.281 18.203 3.926 1 92.31 208 GLY A N 1
ATOM 1673 C CA . GLY A 1 208 ? -4.977 18.844 3.902 1 92.31 208 GLY A CA 1
ATOM 1674 C C . GLY A 1 208 ? -3.898 18.031 4.594 1 92.31 208 GLY A C 1
ATOM 1675 O O . GLY A 1 208 ? -4.172 17.328 5.566 1 92.31 208 GLY A O 1
ATOM 1676 N N . ALA A 1 209 ? -2.754 18.344 4.152 1 94.25 209 ALA A N 1
ATOM 1677 C CA . ALA A 1 209 ? -1.59 17.672 4.73 1 94.25 209 ALA A CA 1
ATOM 1678 C C . ALA A 1 209 ? -1.081 18.422 5.957 1 94.25 209 ALA A C 1
ATOM 1680 O O . ALA A 1 209 ? -0.232 17.922 6.695 1 94.25 209 ALA A O 1
ATOM 1681 N N . SER A 1 210 ? -1.638 19.578 6.199 1 94.69 210 SER A N 1
ATOM 1682 C CA . SER A 1 210 ? -1.042 20.531 7.133 1 94.69 210 SER A CA 1
ATOM 1683 C C . SER A 1 210 ? -0.916 19.938 8.531 1 94.69 210 SER A C 1
ATOM 1685 O O . SER A 1 210 ? 0.061 20.188 9.234 1 94.69 210 SER A O 1
ATOM 1687 N N . GLY A 1 211 ? -1.893 19.109 9.008 1 96.19 211 GLY A N 1
ATOM 1688 C CA . GLY A 1 211 ? -1.771 18.469 10.305 1 96.19 211 GLY A CA 1
ATOM 1689 C C . GLY A 1 211 ? -0.533 17.594 10.422 1 96.19 211 GLY A C 1
ATOM 1690 O O . GLY A 1 211 ? 0.202 17.688 11.406 1 96.19 211 GLY A O 1
ATOM 1691 N N . ALA A 1 212 ? -0.337 16.781 9.461 1 96.62 212 ALA A N 1
ATOM 1692 C CA . ALA A 1 212 ? 0.851 15.93 9.445 1 96.62 212 ALA A CA 1
ATOM 1693 C C . ALA A 1 212 ? 2.119 16.766 9.305 1 96.62 212 ALA A C 1
ATOM 1695 O O . ALA A 1 212 ? 3.148 16.453 9.906 1 96.62 212 ALA A O 1
ATOM 1696 N N . ILE A 1 213 ? 2.059 17.781 8.539 1 95 213 ILE A N 1
ATOM 1697 C CA . ILE A 1 213 ? 3.209 18.641 8.297 1 95 213 ILE A CA 1
ATOM 1698 C C . ILE A 1 213 ? 3.561 19.391 9.578 1 95 213 ILE A C 1
ATOM 1700 O O . ILE A 1 213 ? 4.738 19.625 9.867 1 95 213 ILE A O 1
ATOM 1704 N N . LEU A 1 214 ? 2.508 19.797 10.312 1 96.38 214 LEU A N 1
ATOM 1705 C CA . LEU A 1 214 ? 2.777 20.438 11.594 1 96.38 214 LEU A CA 1
ATOM 1706 C C . LEU A 1 214 ? 3.471 19.469 12.547 1 96.38 214 LEU A C 1
ATOM 1708 O O . LEU A 1 214 ? 4.301 19.891 13.359 1 96.38 214 LEU A O 1
ATOM 1712 N N . ALA A 1 215 ? 3.156 18.188 12.477 1 97.5 215 ALA A N 1
ATOM 1713 C CA . ALA A 1 215 ? 3.912 17.188 13.234 1 97.5 215 ALA A CA 1
ATOM 1714 C C . ALA A 1 215 ? 5.383 17.203 12.82 1 97.5 215 ALA A C 1
ATOM 1716 O O . ALA A 1 215 ? 6.27 17.141 13.672 1 97.5 215 ALA A O 1
ATOM 1717 N N . VAL A 1 216 ? 5.617 17.281 11.547 1 94.62 216 VAL A N 1
ATOM 1718 C CA . VAL A 1 216 ? 6.969 17.328 11 1 94.62 216 VAL A CA 1
ATOM 1719 C C . VAL A 1 216 ? 7.707 18.547 11.547 1 94.62 216 VAL A C 1
ATOM 1721 O O . VAL A 1 216 ? 8.852 18.422 12 1 94.62 216 VAL A O 1
ATOM 1724 N N . LEU A 1 217 ? 7.008 19.656 11.547 1 93.25 217 LEU A N 1
ATOM 1725 C CA . LEU A 1 217 ? 7.609 20.906 11.992 1 93.25 217 LEU A CA 1
ATOM 1726 C C . LEU A 1 217 ? 7.914 20.859 13.484 1 93.25 217 LEU A C 1
ATOM 1728 O O . LEU A 1 217 ? 9.031 21.172 13.898 1 93.25 217 LEU A O 1
ATOM 1732 N N . THR A 1 218 ? 6.949 20.453 14.25 1 96.5 218 THR A N 1
ATOM 1733 C CA . THR A 1 218 ? 7.152 20.453 15.695 1 96.5 218 THR A CA 1
ATOM 1734 C C . THR A 1 218 ? 8.172 19.391 16.094 1 96.5 218 THR A C 1
ATOM 1736 O O . THR A 1 218 ? 8.945 19.594 17.047 1 96.5 218 THR A O 1
ATOM 1739 N N . TYR A 1 219 ? 8.156 18.281 15.43 1 96.62 219 TYR A N 1
ATOM 1740 C CA . TYR A 1 219 ? 9.195 17.281 15.664 1 96.62 219 TYR A CA 1
ATOM 1741 C C . TYR A 1 219 ? 10.586 17.875 15.445 1 96.62 219 TYR A C 1
ATOM 1743 O O . TYR A 1 219 ? 11.477 17.719 16.281 1 96.62 219 TYR A O 1
ATOM 1751 N N . THR A 1 220 ? 10.789 18.547 14.359 1 92.5 220 THR A N 1
ATOM 1752 C CA . THR A 1 220 ? 12.07 19.141 14.016 1 92.5 220 THR A CA 1
ATOM 1753 C C . THR A 1 220 ? 12.484 20.172 15.07 1 92.5 220 THR A C 1
ATOM 1755 O O . THR A 1 220 ? 13.641 20.203 15.5 1 92.5 220 THR A O 1
ATOM 1758 N N . CYS A 1 221 ? 11.547 20.984 15.445 1 91.69 221 CYS A N 1
ATOM 1759 C CA . CYS A 1 221 ? 11.828 22 16.438 1 91.69 221 CYS A CA 1
ATOM 1760 C C . CYS A 1 221 ? 12.258 21.375 17.766 1 91.69 221 CYS A C 1
ATOM 1762 O O . CYS A 1 221 ? 13.125 21.906 18.453 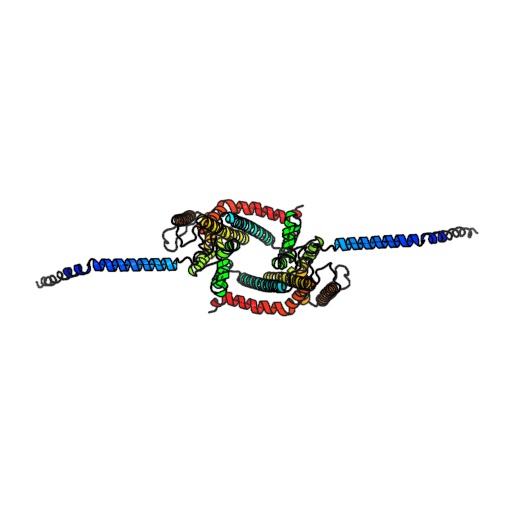1 91.69 221 CYS A O 1
ATOM 1764 N N . MET A 1 222 ? 11.664 20.234 18.109 1 92.88 222 MET A N 1
ATOM 1765 C CA . MET A 1 222 ? 12 19.562 19.359 1 92.88 222 MET A CA 1
ATOM 1766 C C . MET A 1 222 ? 13.375 18.906 19.281 1 92.88 222 MET A C 1
ATOM 1768 O O . MET A 1 222 ? 14.039 18.719 20.297 1 92.88 222 MET A O 1
ATOM 1772 N N . GLN A 1 223 ? 13.789 18.578 18.078 1 91.25 223 GLN A N 1
ATOM 1773 C CA . GLN A 1 223 ? 15.102 17.953 17.891 1 91.25 223 GLN A CA 1
ATOM 1774 C C . GLN A 1 223 ? 16.219 19 18 1 91.25 223 GLN A C 1
ATOM 1776 O O . GLN A 1 223 ? 17.328 18.672 18.406 1 91.25 223 GLN A O 1
ATOM 1781 N N . ILE A 1 224 ? 15.906 20.172 17.578 1 88.88 224 ILE A N 1
ATOM 1782 C CA . ILE A 1 224 ? 16.875 21.266 17.641 1 88.88 224 ILE A CA 1
ATOM 1783 C C . ILE A 1 224 ? 16.234 22.484 18.281 1 88.88 224 ILE A C 1
ATOM 1785 O O . ILE A 1 224 ? 16.109 23.531 17.641 1 88.88 224 ILE A O 1
ATOM 1789 N N . PRO A 1 225 ? 15.922 22.406 19.578 1 87.44 225 PRO A N 1
ATOM 1790 C CA . PRO A 1 225 ? 15.078 23.406 20.219 1 87.44 225 PRO A CA 1
ATOM 1791 C C . PRO A 1 225 ? 15.742 24.781 20.297 1 87.44 225 PRO A C 1
ATOM 1793 O O . PRO A 1 225 ? 15.055 25.812 20.375 1 87.44 225 PRO A O 1
ATOM 1796 N N . ASP A 1 226 ? 17.062 24.844 20.141 1 86.56 226 ASP A N 1
ATOM 1797 C CA . ASP A 1 226 ? 17.766 26.109 20.312 1 86.56 226 ASP A CA 1
ATOM 1798 C C . ASP A 1 226 ? 18.062 26.75 18.953 1 86.56 226 ASP A C 1
ATOM 1800 O O . ASP A 1 226 ? 18.578 27.875 18.891 1 86.56 226 ASP A O 1
ATOM 1804 N N . ALA A 1 227 ? 17.656 26.031 17.906 1 81.44 227 ALA A N 1
ATOM 1805 C CA . ALA A 1 227 ? 17.797 26.625 16.578 1 81.44 227 ALA A CA 1
ATOM 1806 C C . ALA A 1 227 ? 16.953 27.891 16.453 1 81.44 227 ALA A C 1
ATOM 1808 O O . ALA A 1 227 ? 15.836 27.953 16.984 1 81.44 227 ALA A O 1
ATOM 1809 N N . ARG A 1 228 ? 17.484 28.875 15.844 1 81.06 228 ARG A N 1
ATOM 1810 C CA . ARG A 1 228 ? 16.781 30.125 15.68 1 81.06 228 ARG A CA 1
ATOM 1811 C C . ARG A 1 228 ? 16.047 30.172 14.336 1 81.06 228 ARG A C 1
ATOM 1813 O O . ARG A 1 228 ? 16.609 29.812 13.305 1 81.06 228 ARG A O 1
ATOM 1820 N N . LEU A 1 229 ? 14.781 30.5 14.398 1 75.62 229 LEU A N 1
ATOM 1821 C CA . LEU A 1 229 ? 13.938 30.578 13.211 1 75.62 229 LEU A CA 1
ATOM 1822 C C . LEU A 1 229 ? 13.43 32 13.008 1 75.62 229 LEU A C 1
ATOM 1824 O O . LEU A 1 229 ? 13.25 32.75 13.969 1 75.62 229 LEU A O 1
ATOM 1828 N N . SER A 1 230 ? 13.5 32.438 11.758 1 72.56 230 SER A N 1
ATOM 1829 C CA . SER A 1 230 ? 12.953 33.75 11.438 1 72.56 230 SER A CA 1
ATOM 1830 C C . SER A 1 230 ? 11.734 33.625 10.539 1 72.56 230 SER A C 1
ATOM 1832 O O . SER A 1 230 ? 11.57 32.656 9.812 1 72.56 230 SER A O 1
ATOM 1834 N N . LEU A 1 231 ? 10.805 34.469 10.773 1 62.47 231 LEU A N 1
ATOM 1835 C CA . LEU A 1 231 ? 9.617 34.531 9.93 1 62.47 231 LEU A CA 1
ATOM 1836 C C . LEU A 1 231 ? 9.922 35.25 8.609 1 62.47 231 LEU A C 1
ATOM 1838 O O . LEU A 1 231 ? 10.711 36.188 8.578 1 62.47 231 LEU A O 1
ATOM 1842 N N . ILE A 1 232 ? 9.359 34.656 7.625 1 58.69 232 ILE A N 1
ATOM 1843 C CA . ILE A 1 232 ? 9.609 35.188 6.285 1 58.69 232 ILE A CA 1
ATOM 1844 C C . ILE A 1 232 ? 9.312 36.688 6.25 1 58.69 232 ILE A C 1
ATOM 1846 O O . ILE A 1 232 ? 10.07 37.469 5.656 1 58.69 232 ILE A O 1
ATOM 1850 N N . PHE A 1 233 ? 8.328 37.156 6.969 1 55.66 233 PHE A N 1
ATOM 1851 C CA . PHE A 1 233 ? 7.855 38.531 6.797 1 55.66 233 PHE A CA 1
ATOM 1852 C C . PHE A 1 233 ? 8.445 39.438 7.863 1 55.66 233 PHE A C 1
ATOM 1854 O O . PHE A 1 233 ? 8.273 40.656 7.809 1 55.66 233 PHE A O 1
ATOM 1861 N N . VAL A 1 234 ? 9.016 38.906 8.898 1 60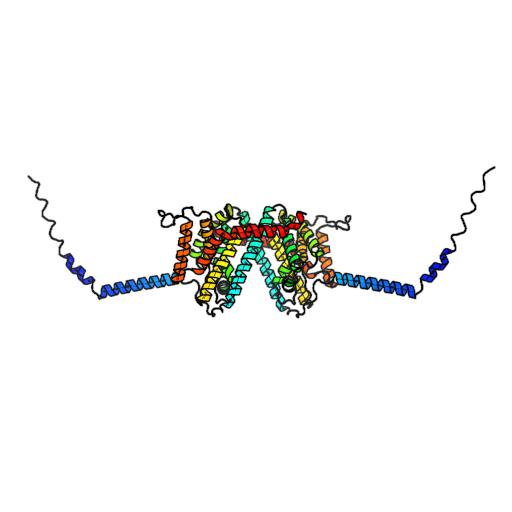.53 234 VAL A N 1
ATOM 1862 C CA . VAL A 1 234 ? 9.641 39.719 9.93 1 60.53 234 VAL A CA 1
ATOM 1863 C C . VAL A 1 234 ? 11.062 39.219 10.188 1 60.53 234 VAL A C 1
ATOM 1865 O O . VAL A 1 234 ? 11.359 38.688 11.25 1 60.53 234 VAL A O 1
ATOM 1868 N N . PRO A 1 235 ? 12.023 39.5 9.375 1 63.56 235 PRO A N 1
ATOM 1869 C CA . PRO A 1 235 ? 13.359 38.906 9.422 1 63.56 235 PRO A CA 1
ATOM 1870 C C . PRO A 1 235 ? 14.164 39.344 10.648 1 63.56 235 PRO A C 1
ATOM 1872 O O . PRO A 1 235 ? 15.086 38.656 11.07 1 63.56 235 PRO A O 1
ATOM 1875 N N . ASN A 1 236 ? 13.828 40.438 11.234 1 69.06 236 ASN A N 1
ATOM 1876 C CA . ASN A 1 236 ? 14.656 40.938 12.328 1 69.06 236 ASN A CA 1
ATOM 1877 C C . ASN A 1 236 ? 14.242 40.312 13.664 1 69.06 236 ASN A C 1
ATOM 1879 O O . ASN A 1 236 ? 14.82 40.656 14.703 1 69.06 236 ASN A O 1
ATOM 1883 N N . PHE A 1 237 ? 13.258 39.594 13.633 1 71.94 237 PHE A N 1
ATOM 1884 C CA . PHE A 1 237 ? 12.797 38.938 14.844 1 71.94 237 PHE A CA 1
ATOM 1885 C C . PHE A 1 237 ? 12.969 37.438 14.727 1 71.94 237 PHE A C 1
ATOM 1887 O O . PHE A 1 237 ? 12.375 36.812 13.859 1 71.94 237 PHE A O 1
ATOM 1894 N N . ASP A 1 238 ? 13.969 36.969 15.539 1 76.56 238 ASP A N 1
ATOM 1895 C CA . ASP A 1 238 ? 14.141 35.5 15.516 1 76.56 238 ASP A CA 1
ATOM 1896 C C . ASP A 1 238 ? 13.719 34.875 16.844 1 76.56 238 ASP A C 1
ATOM 1898 O O . ASP A 1 238 ? 13.609 35.594 17.859 1 76.56 238 ASP A O 1
ATOM 1902 N N . PHE A 1 239 ? 13.219 33.812 16.844 1 82.31 239 PHE A N 1
ATOM 1903 C CA . PHE A 1 239 ? 12.82 33.031 18.016 1 82.31 239 PHE A CA 1
ATOM 1904 C C . PHE A 1 239 ? 13.344 31.609 17.938 1 82.31 239 PHE A C 1
ATOM 1906 O O . PHE A 1 239 ? 13.727 31.141 16.859 1 82.31 239 PHE A O 1
ATOM 1913 N N . SER A 1 240 ? 13.492 31.109 19.109 1 85.44 240 SER A N 1
ATOM 1914 C CA . SER A 1 240 ? 14 29.75 19.125 1 85.44 240 SER A CA 1
ATOM 1915 C C . SER A 1 240 ? 12.961 28.766 18.594 1 85.44 240 SER A C 1
ATOM 1917 O O . SER A 1 240 ? 11.766 29.047 18.625 1 85.44 240 SER A O 1
ATOM 1919 N N . ALA A 1 241 ? 13.359 27.625 18.203 1 86.88 241 ALA A N 1
ATOM 1920 C CA . ALA A 1 241 ? 12.492 26.578 17.688 1 86.88 241 ALA A CA 1
ATOM 1921 C C . ALA A 1 241 ? 11.508 26.109 18.766 1 86.88 241 ALA A C 1
ATOM 1923 O O . ALA A 1 241 ? 10.344 25.812 18.469 1 86.88 241 ALA A O 1
ATOM 1924 N N . LYS A 1 242 ? 11.906 26.062 19.938 1 89.69 242 LYS A N 1
ATOM 1925 C CA . LYS A 1 242 ? 11.023 25.688 21.047 1 89.69 242 LYS A CA 1
ATOM 1926 C C . LYS A 1 242 ? 9.875 26.672 21.188 1 89.69 242 LYS A C 1
ATOM 1928 O O . LYS A 1 242 ? 8.734 26.266 21.422 1 89.69 242 LYS A O 1
ATOM 1933 N N . HIS A 1 243 ? 10.125 27.938 21.094 1 88.69 243 HIS A N 1
ATOM 1934 C CA . HIS A 1 243 ? 9.086 28.953 21.203 1 88.69 243 HIS A CA 1
ATOM 1935 C C . HIS A 1 243 ? 8.148 28.906 20 1 88.69 243 HIS A C 1
ATOM 1937 O O . HIS A 1 243 ? 6.965 29.234 20.125 1 88.69 243 HIS A O 1
ATOM 1943 N N . ALA A 1 244 ? 8.75 28.516 18.891 1 88.88 244 ALA A N 1
ATOM 1944 C CA . ALA A 1 244 ? 7.895 28.312 17.719 1 88.88 244 ALA A CA 1
ATOM 1945 C C . ALA A 1 244 ? 6.828 27.266 18 1 88.88 244 ALA A C 1
ATOM 1947 O O . ALA A 1 244 ? 5.664 27.422 17.625 1 88.88 244 ALA A O 1
ATOM 1948 N N . VAL A 1 245 ? 7.227 26.234 18.672 1 92.62 245 VAL A N 1
ATOM 1949 C CA . VAL A 1 245 ? 6.301 25.156 19.031 1 92.62 245 VAL A CA 1
ATOM 1950 C C . VAL A 1 245 ? 5.195 25.703 19.922 1 92.62 245 VAL A C 1
ATOM 1952 O O . VAL A 1 245 ? 4.012 25.453 19.688 1 92.62 245 VAL A O 1
ATOM 1955 N N . TYR A 1 246 ? 5.605 26.531 20.906 1 92.56 246 TYR A N 1
ATOM 1956 C CA . TYR A 1 246 ? 4.617 27.141 21.781 1 92.56 246 TYR A CA 1
ATOM 1957 C C . TYR A 1 246 ? 3.646 28 21 1 92.56 246 TYR A C 1
ATOM 1959 O O . TYR A 1 246 ? 2.439 27.984 21.25 1 92.56 246 TYR A O 1
ATOM 1967 N N . GLY A 1 247 ? 4.215 28.797 20.172 1 92.38 247 GLY A N 1
ATOM 1968 C CA . GLY A 1 247 ? 3.387 29.672 19.359 1 92.38 247 GLY A CA 1
ATOM 1969 C C . GLY A 1 247 ? 2.393 28.938 18.5 1 92.38 247 GLY A C 1
ATOM 1970 O O . GLY A 1 247 ? 1.225 29.312 18.406 1 92.38 247 GLY A O 1
ATOM 1971 N N . ILE A 1 248 ? 2.824 27.859 17.875 1 92.12 248 ILE A N 1
ATOM 1972 C CA . ILE A 1 248 ? 1.976 27.062 17 1 92.12 248 ILE A CA 1
ATOM 1973 C C . ILE A 1 248 ? 0.827 26.453 17.797 1 92.12 248 ILE A C 1
ATOM 1975 O O . ILE A 1 248 ? -0.335 26.547 17.391 1 92.12 248 ILE A O 1
ATOM 1979 N N . ILE A 1 249 ? 1.146 25.859 18.938 1 94.62 249 ILE A N 1
ATOM 1980 C CA . ILE A 1 249 ? 0.147 25.203 19.766 1 94.62 249 ILE A CA 1
ATOM 1981 C C . ILE A 1 249 ? -0.83 26.234 20.312 1 94.62 249 ILE A C 1
ATOM 1983 O O . ILE A 1 249 ? -2.045 26.031 20.281 1 94.62 249 ILE A O 1
ATOM 1987 N N . ALA A 1 250 ? -0.329 27.391 20.766 1 94.31 250 ALA A N 1
ATOM 1988 C CA . ALA A 1 250 ? -1.182 28.453 21.281 1 94.31 250 ALA A CA 1
ATOM 1989 C C . ALA A 1 250 ? -2.117 28.984 20.203 1 94.31 250 ALA A C 1
ATOM 1991 O O . ALA A 1 250 ? -3.297 29.234 20.453 1 94.31 250 ALA A O 1
ATOM 1992 N N . PHE A 1 251 ? -1.571 29.203 19.078 1 91.5 251 PHE A N 1
ATOM 1993 C CA . PHE A 1 251 ? -2.355 29.703 17.969 1 91.5 251 PHE A CA 1
ATOM 1994 C C . PHE A 1 251 ? -3.533 28.781 17.656 1 91.5 251 PHE A C 1
ATOM 1996 O O . PHE A 1 251 ? -4.668 29.25 17.531 1 91.5 251 PHE A O 1
ATOM 2003 N N . ASP A 1 252 ? -3.273 27.516 17.578 1 94.75 252 ASP A N 1
ATOM 2004 C CA . ASP A 1 252 ? -4.332 26.578 17.219 1 94.75 252 ASP A CA 1
ATOM 2005 C C . ASP A 1 252 ? -5.293 26.375 18.391 1 94.75 252 ASP A C 1
ATOM 2007 O O . ASP A 1 252 ? -6.492 26.172 18.188 1 94.75 252 ASP A O 1
ATOM 2011 N N . LEU A 1 253 ? -4.773 26.438 19.609 1 93.31 253 LEU A N 1
ATOM 2012 C CA . LEU A 1 253 ? -5.656 26.359 20.766 1 93.31 253 LEU A CA 1
ATOM 2013 C C . LEU A 1 253 ? -6.617 27.547 20.797 1 93.31 253 LEU A C 1
ATOM 2015 O O . LEU A 1 253 ? -7.816 27.375 21.016 1 93.31 253 LEU A O 1
ATOM 2019 N N . LEU A 1 254 ? -6.094 28.734 20.547 1 92.31 254 LEU A N 1
ATOM 2020 C CA . LEU A 1 254 ? -6.926 29.922 20.484 1 92.31 254 LEU A CA 1
ATOM 2021 C C . LEU A 1 254 ? -7.93 29.828 19.344 1 92.31 254 LEU A C 1
ATOM 2023 O O . LEU A 1 254 ? -9.094 30.219 19.5 1 92.31 254 LEU A O 1
ATOM 2027 N N . GLY A 1 255 ? -7.422 29.344 18.281 1 92.62 255 GLY A N 1
ATOM 2028 C CA . GLY A 1 255 ? -8.32 29.172 17.141 1 92.62 255 GLY A CA 1
ATOM 2029 C C . GLY A 1 255 ? -9.461 28.219 17.438 1 92.62 255 GLY A C 1
ATOM 2030 O O . GLY A 1 255 ? -10.594 28.438 17.016 1 92.62 255 GLY A O 1
ATOM 2031 N N . LEU A 1 256 ? -9.117 27.172 18.094 1 91.44 256 LEU A N 1
ATOM 2032 C CA . LEU A 1 256 ? -10.125 26.203 18.469 1 91.44 256 LEU A CA 1
ATOM 2033 C C . LEU A 1 256 ? -11.133 26.797 19.453 1 91.44 256 LEU A C 1
ATOM 2035 O O . LEU A 1 256 ? -12.344 26.625 19.297 1 91.44 256 LEU A O 1
ATOM 2039 N N . LEU A 1 257 ? -10.695 27.562 20.422 1 89.88 257 LEU A N 1
ATOM 2040 C CA . LEU A 1 257 ? -11.539 28.156 21.453 1 89.88 257 LEU A CA 1
ATOM 2041 C C . LEU A 1 257 ? -12.422 29.25 20.859 1 89.88 257 LEU A C 1
ATOM 2043 O O . LEU A 1 257 ? -13.586 29.391 21.25 1 89.88 257 LEU A O 1
ATOM 2047 N N . LEU A 1 258 ? -11.852 30.016 19.922 1 90.25 258 LEU A N 1
ATOM 2048 C CA . LEU A 1 258 ? -12.578 31.109 19.297 1 90.25 258 LEU A CA 1
ATOM 2049 C C . LEU A 1 258 ? -13.383 30.641 18.094 1 90.25 258 LEU A C 1
ATOM 2051 O O . LEU A 1 258 ? -14.062 31.422 17.438 1 90.25 258 LEU A O 1
ATOM 2055 N N . ARG A 1 259 ? -13.172 29.359 17.75 1 85.81 259 ARG A N 1
ATOM 2056 C CA . ARG A 1 259 ? -13.938 28.688 16.719 1 85.81 259 ARG A CA 1
ATOM 2057 C C . ARG A 1 259 ? -13.648 29.297 15.344 1 85.81 259 ARG A C 1
ATOM 2059 O O . ARG A 1 259 ? -14.57 29.578 14.578 1 85.81 259 ARG A O 1
ATOM 2066 N N . PHE A 1 260 ? -12.383 29.594 15.133 1 83.75 260 PHE A N 1
ATOM 2067 C CA . PHE A 1 260 ? -11.953 30 13.797 1 83.75 260 PHE A CA 1
ATOM 2068 C C . PHE A 1 260 ? -12.133 28.859 12.797 1 83.75 260 PHE A C 1
ATOM 2070 O O . PHE A 1 260 ? -11.852 27.703 13.117 1 83.75 260 PHE A O 1
ATOM 2077 N N . ARG A 1 261 ? -12.617 29.141 11.602 1 80 261 ARG A N 1
ATOM 2078 C CA . ARG A 1 261 ? -13 28.062 10.695 1 80 261 ARG A CA 1
ATOM 2079 C C . ARG A 1 261 ? -12.07 28 9.484 1 80 261 ARG A C 1
ATOM 2081 O O . ARG A 1 261 ? -12.258 27.188 8.586 1 80 261 ARG A O 1
ATOM 2088 N N . LEU A 1 262 ? -11.078 28.859 9.484 1 73.06 262 LEU A N 1
ATOM 2089 C CA . LEU A 1 262 ? -10.172 28.891 8.336 1 73.06 262 LEU A CA 1
ATOM 2090 C C . LEU A 1 262 ? -9.305 27.641 8.289 1 73.06 262 LEU A C 1
ATOM 2092 O O . LEU A 1 262 ? -8.969 27.156 7.203 1 73.06 262 LEU A O 1
ATOM 2096 N N . PHE A 1 263 ? -9.008 27.25 9.461 1 84.56 263 PHE A N 1
ATOM 2097 C CA . PHE A 1 263 ? -8.156 26.062 9.578 1 84.56 263 PHE A CA 1
ATOM 2098 C C . PHE A 1 263 ? -8.82 25 10.453 1 84.56 263 PHE A C 1
ATOM 2100 O O . PHE A 1 263 ? -9.664 25.328 11.289 1 84.56 263 PHE A O 1
ATOM 2107 N N . ASP A 1 264 ? -8.508 23.797 10.109 1 92.06 264 ASP A N 1
ATOM 2108 C CA . ASP A 1 264 ? -8.852 22.734 11.047 1 92.06 264 ASP A CA 1
ATOM 2109 C C . ASP A 1 264 ? -7.887 22.719 12.234 1 92.06 264 ASP A C 1
ATOM 2111 O O . ASP A 1 264 ? -6.953 21.906 12.266 1 92.06 264 ASP A O 1
ATOM 2115 N N . HIS A 1 265 ? -8.203 23.609 13.234 1 94.75 265 HIS A N 1
ATOM 2116 C CA . HIS A 1 265 ? -7.305 23.812 14.367 1 94.75 265 HIS A CA 1
ATOM 2117 C C . HIS A 1 265 ? -7.16 22.531 15.188 1 94.75 265 HIS A C 1
ATOM 2119 O O . HIS A 1 265 ? -6.094 22.281 15.758 1 94.75 265 HIS A O 1
ATOM 2125 N N . ALA A 1 266 ? -8.18 21.781 15.289 1 95.75 266 ALA A N 1
ATOM 2126 C CA . ALA A 1 266 ? -8.094 20.516 16.016 1 95.75 266 ALA A CA 1
ATOM 2127 C C . ALA A 1 266 ? -7.098 19.562 15.359 1 95.75 266 ALA A C 1
ATOM 2129 O O . ALA A 1 266 ? -6.281 18.938 16.047 1 95.75 266 ALA A O 1
ATOM 2130 N N . ALA A 1 267 ? -7.18 19.438 14.078 1 96.69 267 ALA A N 1
ATOM 2131 C CA . ALA A 1 267 ? -6.223 18.625 13.336 1 96.69 267 ALA A CA 1
ATOM 2132 C C . ALA A 1 267 ? -4.797 19.125 13.539 1 96.69 267 ALA A C 1
ATOM 2134 O O . ALA A 1 267 ? -3.879 18.328 13.758 1 96.69 267 ALA A O 1
ATOM 2135 N N . HIS A 1 268 ? -4.641 20.453 13.453 1 97.19 268 HIS A N 1
ATOM 2136 C CA . HIS A 1 268 ? -3.33 21.047 13.664 1 97.19 268 HIS A CA 1
ATOM 2137 C C . HIS A 1 268 ? -2.773 20.703 15.039 1 97.19 268 HIS A C 1
ATOM 2139 O O . HIS A 1 268 ? -1.615 20.297 15.156 1 97.19 268 HIS A O 1
ATOM 2145 N N . LEU A 1 269 ? -3.635 20.828 15.992 1 96.69 269 LEU A N 1
ATOM 2146 C CA . LEU A 1 269 ? -3.225 20.516 17.359 1 96.69 269 LEU A CA 1
ATOM 2147 C C . LEU A 1 269 ? -2.855 19.047 17.5 1 96.69 269 LEU A C 1
ATOM 2149 O O . LEU A 1 269 ? -1.854 18.703 18.125 1 96.69 269 LEU A O 1
ATOM 2153 N N . GLY A 1 270 ? -3.652 18.219 16.938 1 97.38 270 GLY A N 1
ATOM 2154 C CA . GLY A 1 270 ? -3.344 16.797 16.953 1 97.38 270 GLY A CA 1
ATOM 2155 C C . GLY A 1 270 ? -1.995 16.469 16.344 1 97.38 270 GLY A C 1
ATOM 2156 O O . GLY A 1 270 ? -1.214 15.711 16.906 1 97.38 270 GLY A O 1
ATOM 2157 N N . GLY A 1 271 ? -1.745 17.031 15.211 1 98 271 GLY A N 1
ATOM 2158 C CA . GLY A 1 271 ? -0.461 16.844 14.555 1 98 271 GLY A CA 1
ATOM 2159 C C . GLY A 1 271 ? 0.705 17.391 15.359 1 98 271 GLY A C 1
ATOM 2160 O O . GLY A 1 271 ? 1.704 16.688 15.555 1 98 271 GLY A O 1
ATOM 2161 N N . SER A 1 272 ? 0.539 18.594 15.875 1 97.62 272 SER A N 1
ATOM 2162 C CA . SER A 1 272 ? 1.607 19.234 16.625 1 97.62 272 SER A CA 1
ATOM 2163 C C . SER A 1 272 ? 1.939 18.453 17.891 1 97.62 272 SER A C 1
ATOM 2165 O O . SER A 1 272 ? 3.111 18.234 18.203 1 97.62 272 SER A O 1
ATOM 2167 N N . LEU A 1 273 ? 0.937 18.016 18.547 1 96.75 273 LEU A N 1
ATOM 2168 C CA . LEU A 1 273 ? 1.155 17.266 19.781 1 96.75 273 LEU A CA 1
ATOM 2169 C C . LEU A 1 273 ? 1.77 15.906 19.484 1 96.75 273 LEU A C 1
ATOM 2171 O O . LEU A 1 273 ? 2.598 15.414 20.266 1 96.75 273 LEU A O 1
ATOM 2175 N N . PHE A 1 274 ? 1.336 15.344 18.453 1 97.62 274 PHE A N 1
ATOM 2176 C CA . PHE A 1 274 ? 1.937 14.07 18.078 1 97.62 274 PHE A CA 1
ATOM 2177 C C . PHE A 1 274 ? 3.42 14.242 17.766 1 97.62 274 PHE A C 1
ATOM 2179 O O . PHE A 1 274 ? 4.246 13.422 18.188 1 97.62 274 PHE A O 1
ATOM 2186 N N . GLY A 1 275 ? 3.754 15.32 16.984 1 97.12 275 GLY A N 1
ATOM 2187 C CA . GLY A 1 275 ? 5.148 15.594 16.688 1 97.12 275 GLY A CA 1
ATOM 2188 C C . GLY A 1 275 ? 5.996 15.797 17.922 1 97.12 275 GLY A C 1
ATOM 2189 O O . GLY A 1 275 ? 7.086 15.234 18.031 1 97.12 275 GLY A O 1
ATOM 2190 N N . VAL A 1 276 ? 5.477 16.531 18.828 1 95.44 276 VAL A N 1
ATOM 2191 C CA . VAL A 1 276 ? 6.168 16.781 20.078 1 95.44 276 VAL A CA 1
ATOM 2192 C C . VAL A 1 276 ? 6.305 15.477 20.859 1 95.44 276 VAL A C 1
ATOM 2194 O O . VAL A 1 276 ? 7.395 15.141 21.328 1 95.44 276 VAL A O 1
ATOM 2197 N N . GLY A 1 277 ? 5.207 14.773 21.047 1 95.44 277 GLY A N 1
ATOM 2198 C CA . GLY A 1 277 ? 5.227 13.516 21.766 1 95.44 277 GLY A CA 1
ATOM 2199 C C . GLY A 1 277 ? 6.141 12.477 21.141 1 95.44 277 GLY A C 1
ATOM 2200 O O . GLY A 1 277 ? 6.777 11.695 21.859 1 95.44 277 GLY A O 1
ATOM 2201 N N . TYR A 1 278 ? 6.121 12.469 19.812 1 95.5 278 TYR A N 1
ATOM 2202 C CA . TYR A 1 278 ? 6.996 11.531 19.125 1 95.5 278 TYR A CA 1
ATOM 2203 C C . TYR A 1 278 ? 8.461 11.812 19.453 1 95.5 278 TYR A C 1
ATOM 2205 O O . TYR A 1 278 ? 9.227 10.891 19.719 1 95.5 278 TYR A O 1
ATOM 2213 N N . ALA A 1 279 ? 8.852 13.031 19.422 1 93.38 279 ALA A N 1
ATOM 2214 C CA . ALA A 1 279 ? 10.227 13.438 19.688 1 93.38 279 ALA A CA 1
ATOM 2215 C C . ALA A 1 279 ? 10.625 13.141 21.125 1 93.38 279 ALA A C 1
ATOM 2217 O O . ALA A 1 279 ? 11.742 12.695 21.391 1 93.38 279 ALA A O 1
ATOM 2218 N N . LEU A 1 280 ? 9.711 13.328 22 1 91.38 280 LEU A N 1
ATOM 2219 C CA . LEU A 1 280 ? 10.023 13.242 23.422 1 91.38 280 LEU A CA 1
ATOM 2220 C C . LEU A 1 280 ? 9.992 11.789 23.906 1 91.38 280 LEU A C 1
ATOM 2222 O O . LEU A 1 280 ? 10.797 11.391 24.734 1 91.38 280 LEU A O 1
ATOM 2226 N N . PHE A 1 281 ? 9.016 11.008 23.359 1 89.19 281 PHE A N 1
ATOM 2227 C CA . PHE A 1 281 ? 8.789 9.719 24.016 1 89.19 281 PHE A CA 1
ATOM 2228 C C . PHE A 1 281 ? 8.664 8.602 22.984 1 89.19 281 PHE A C 1
ATOM 2230 O O . PHE A 1 281 ? 9.25 7.531 23.141 1 89.19 281 PHE A O 1
ATOM 2237 N N . LEU A 1 282 ? 7.977 8.836 21.906 1 87.75 282 LEU A N 1
ATOM 2238 C CA . LEU A 1 282 ? 7.473 7.742 21.078 1 87.75 282 LEU A CA 1
ATOM 2239 C C . LEU A 1 282 ? 8.57 7.195 20.172 1 87.75 282 LEU A C 1
ATOM 2241 O O . LEU A 1 282 ? 8.625 5.992 19.906 1 87.75 282 LEU A O 1
ATOM 2245 N N . GLN A 1 283 ? 9.375 8.055 19.719 1 89.12 283 GLN A N 1
ATOM 2246 C CA . GLN A 1 283 ? 10.422 7.605 18.797 1 89.12 283 GLN A CA 1
ATOM 2247 C C . GLN A 1 283 ? 11.297 6.535 19.438 1 89.12 283 GLN A C 1
ATOM 2249 O O . GLN A 1 283 ? 11.508 5.469 18.859 1 89.12 283 GLN A O 1
ATOM 2254 N N . GLU A 1 284 ? 11.797 6.762 20.625 1 84.31 284 GLU A N 1
ATOM 2255 C CA . GLU A 1 284 ? 12.648 5.812 21.344 1 84.31 284 GLU A CA 1
ATOM 2256 C C . GLU A 1 284 ? 11.859 4.562 21.734 1 84.31 284 GLU A C 1
ATOM 2258 O O . GLU A 1 284 ? 12.352 3.443 21.578 1 84.31 284 GLU A O 1
ATOM 2263 N N . ALA A 1 285 ? 10.703 4.766 22.188 1 81.25 285 ALA A N 1
ATOM 2264 C CA . ALA A 1 285 ? 9.883 3.65 22.656 1 81.25 285 ALA A CA 1
ATOM 2265 C C . ALA A 1 285 ? 9.539 2.701 21.5 1 81.25 285 ALA A C 1
ATOM 2267 O O . ALA A 1 285 ? 9.531 1.48 21.688 1 81.25 285 ALA A O 1
ATOM 2268 N N . LEU A 1 286 ? 9.234 3.25 20.328 1 82.38 286 LEU A N 1
ATOM 2269 C CA . LEU A 1 286 ? 8.742 2.457 19.203 1 82.38 286 LEU A CA 1
ATOM 2270 C C . LEU A 1 286 ? 9.891 1.732 18.5 1 82.38 286 LEU A C 1
ATOM 2272 O O . LEU A 1 286 ? 9.758 0.564 18.141 1 82.38 286 LEU A O 1
ATOM 2276 N N . TRP A 1 287 ? 10.938 2.314 18.359 1 81.38 287 TRP A N 1
ATOM 2277 C CA . TRP A 1 287 ? 11.961 1.748 17.484 1 81.38 287 TRP A CA 1
ATOM 2278 C C . TRP A 1 287 ? 13.016 1.005 18.297 1 81.38 287 TRP A C 1
ATOM 2280 O O . TRP A 1 287 ? 13.633 0.059 17.812 1 81.38 287 TRP A O 1
ATOM 2290 N N . ASP A 1 288 ? 13.273 1.327 19.469 1 75.81 288 ASP A N 1
ATOM 2291 C CA . ASP A 1 288 ? 14.195 0.566 20.312 1 75.81 288 ASP A CA 1
ATOM 2292 C C . ASP A 1 288 ? 13.555 -0.734 20.781 1 75.81 288 ASP A C 1
ATOM 2294 O O . ASP A 1 288 ? 14.188 -1.792 20.766 1 75.81 288 ASP A O 1
ATOM 2298 N N . LYS A 1 289 ? 12.305 -0.657 21.078 1 71.62 289 LYS A N 1
ATOM 2299 C CA . LYS A 1 289 ? 11.656 -1.836 21.641 1 71.62 289 LYS A CA 1
ATOM 2300 C C . LYS A 1 289 ? 10.961 -2.652 20.562 1 71.62 289 LYS A C 1
ATOM 2302 O O . LYS A 1 289 ? 11.242 -3.844 20.391 1 71.62 289 LYS A O 1
ATOM 2307 N N . TYR A 1 290 ? 10.188 -1.95 19.828 1 70.12 290 TYR A N 1
ATOM 2308 C CA . TYR A 1 290 ? 9.352 -2.652 18.875 1 70.12 290 TYR A CA 1
ATOM 2309 C C . TYR A 1 290 ? 10.164 -3.098 17.656 1 70.12 290 TYR A C 1
ATOM 2311 O O . TYR A 1 290 ? 10 -4.215 17.172 1 70.12 290 TYR A O 1
ATOM 2319 N N . GLY A 1 291 ? 11.023 -2.229 17.266 1 65.69 291 GLY A N 1
ATOM 2320 C CA . GLY A 1 291 ? 11.883 -2.592 16.141 1 65.69 291 GLY A CA 1
ATOM 2321 C C . GLY A 1 291 ? 12.781 -3.781 16.438 1 65.69 291 GLY A C 1
ATOM 2322 O O . GLY A 1 291 ? 12.922 -4.68 15.609 1 65.69 291 GLY A O 1
ATOM 2323 N N . MET A 1 292 ? 13.266 -3.768 17.578 1 66.56 292 MET A N 1
ATOM 2324 C CA . MET A 1 292 ? 14.125 -4.875 18 1 66.56 292 MET A CA 1
ATOM 2325 C C . MET A 1 292 ? 13.32 -6.16 18.141 1 66.56 292 MET A C 1
ATOM 2327 O O . MET A 1 292 ? 13.797 -7.242 17.797 1 66.56 292 MET A O 1
ATOM 2331 N N . TRP A 1 293 ? 12.188 -5.953 18.641 1 68.44 293 TRP A N 1
ATOM 2332 C CA . TRP A 1 293 ? 11.312 -7.105 18.797 1 68.44 293 TRP A CA 1
ATOM 2333 C C . TRP A 1 293 ? 10.977 -7.719 17.438 1 68.44 293 TRP A C 1
ATOM 2335 O O . TRP A 1 293 ? 10.984 -8.938 17.281 1 68.44 293 TRP A O 1
ATOM 2345 N N . ILE A 1 294 ? 10.695 -6.918 16.469 1 64.88 294 ILE A N 1
ATOM 2346 C CA . ILE A 1 294 ? 10.375 -7.379 15.125 1 64.88 294 ILE A CA 1
ATOM 2347 C C . ILE A 1 294 ? 11.578 -8.094 14.523 1 64.88 294 ILE A C 1
ATOM 2349 O O . ILE A 1 294 ? 11.438 -9.125 13.867 1 64.88 294 ILE A O 1
ATOM 2353 N N . GLU A 1 295 ? 12.688 -7.555 14.734 1 63.31 295 GLU A N 1
ATOM 2354 C CA . GLU A 1 295 ? 13.914 -8.172 14.234 1 63.31 295 GLU A CA 1
ATOM 2355 C C . GLU A 1 295 ? 14.148 -9.531 14.875 1 63.31 295 GLU A C 1
ATOM 2357 O O . GLU A 1 295 ? 14.547 -10.484 14.203 1 63.31 295 GLU A O 1
ATOM 2362 N N . GLN A 1 296 ? 13.914 -9.586 16.125 1 63.34 296 GLN A N 1
ATOM 2363 C CA . GLN A 1 296 ? 14.047 -10.852 16.844 1 63.34 296 GLN A CA 1
ATOM 2364 C C . GLN A 1 296 ? 13.016 -11.875 16.359 1 63.34 296 GLN A C 1
ATOM 2366 O O . GLN A 1 296 ? 13.32 -13.062 16.234 1 63.34 296 GLN A O 1
ATOM 2371 N N . LEU A 1 297 ? 11.898 -11.352 16.125 1 58.91 297 LEU A N 1
ATOM 2372 C CA . LEU A 1 297 ? 10.82 -12.219 15.664 1 58.91 297 LEU A CA 1
ATOM 2373 C C . LEU A 1 297 ? 11.133 -12.789 14.281 1 58.91 297 LEU A C 1
ATOM 2375 O O . LEU A 1 297 ? 10.852 -13.961 14.008 1 58.91 297 LEU A O 1
ATOM 2379 N N . LEU A 1 298 ? 11.68 -11.984 13.508 1 56.81 298 LEU A N 1
ATOM 2380 C CA . LEU A 1 298 ? 11.922 -12.375 12.117 1 56.81 298 LEU A CA 1
ATOM 2381 C C . LEU A 1 298 ? 13.203 -13.188 11.992 1 56.81 298 LEU A C 1
ATOM 2383 O O . LEU A 1 298 ? 13.32 -14.039 11.109 1 56.81 298 LEU A O 1
ATOM 2387 N N . PHE A 1 299 ? 14.211 -12.938 12.82 1 56.25 299 PHE A N 1
ATOM 2388 C CA . PHE A 1 299 ? 15.523 -13.555 12.625 1 56.25 299 PHE A CA 1
ATOM 2389 C C . PHE A 1 299 ? 15.938 -14.352 13.859 1 56.25 299 PHE A C 1
ATOM 2391 O O . PHE A 1 299 ? 17.094 -14.742 13.984 1 56.25 299 PHE A O 1
ATOM 2398 N N . SER A 1 300 ? 15.211 -14.555 14.836 1 52.62 300 SER A N 1
ATOM 2399 C CA . SER A 1 300 ? 15.633 -15.297 16.016 1 52.62 300 SER A CA 1
ATOM 2400 C C . SER A 1 300 ? 16.25 -16.641 15.641 1 52.62 300 SER A C 1
ATOM 2402 O O . SER A 1 300 ? 17.094 -17.156 16.375 1 52.62 300 SER A O 1
ATOM 2404 N N . ASP A 1 301 ? 15.797 -17.406 14.664 1 45.78 301 ASP A N 1
ATOM 2405 C CA . ASP A 1 301 ? 16.406 -18.719 14.594 1 45.78 301 ASP A CA 1
ATOM 2406 C C . ASP A 1 301 ? 17.891 -18.625 14.203 1 45.78 301 ASP A C 1
ATOM 2408 O O . ASP A 1 301 ? 18.609 -19.609 14.266 1 45.78 301 ASP A O 1
ATOM 2412 N N . ASP A 1 302 ? 18.406 -17.719 13.617 1 40.16 302 ASP A N 1
ATOM 2413 C CA . ASP A 1 302 ? 19.797 -17.859 13.172 1 40.16 302 ASP A CA 1
ATOM 2414 C C . ASP A 1 302 ? 20.766 -17.766 14.352 1 40.16 302 ASP A C 1
ATOM 2416 O O . ASP A 1 302 ? 21.969 -17.922 14.18 1 40.16 302 ASP A O 1
ATOM 2420 N N . ARG A 1 303 ? 20.594 -17.266 15.461 1 37.03 303 ARG A N 1
ATOM 2421 C CA . ARG A 1 303 ? 21.609 -17.281 16.5 1 37.03 303 ARG A CA 1
ATOM 2422 C C . ARG A 1 303 ? 21.594 -18.594 17.266 1 37.03 303 ARG A C 1
ATOM 2424 O O . ARG A 1 303 ? 22.391 -18.797 18.188 1 37.03 303 ARG A O 1
ATOM 2431 N N . ASP A 1 304 ? 20.609 -19.469 17.188 1 31.75 304 ASP A N 1
ATOM 2432 C CA . ASP A 1 304 ? 21.078 -20.719 17.766 1 31.75 304 ASP A CA 1
ATOM 2433 C C . ASP A 1 304 ? 21.859 -21.531 16.734 1 31.75 304 ASP A C 1
ATOM 2435 O O . ASP A 1 304 ? 21.469 -21.609 15.562 1 31.75 304 ASP A O 1
ATOM 2439 N N . MET B 1 1 ? 22.766 101.25 -1.284 1 21.44 1 MET B N 1
ATOM 2440 C CA . MET B 1 1 ? 21.453 101.688 -0.819 1 21.44 1 MET B CA 1
ATOM 2441 C C . MET B 1 1 ? 20.359 100.75 -1.268 1 21.44 1 MET B C 1
ATOM 2443 O O . MET B 1 1 ? 19.219 100.812 -0.789 1 21.44 1 MET B O 1
ATOM 2447 N N . TYR B 1 2 ? 20.531 100.125 -2.463 1 23.61 2 TYR B N 1
ATOM 2448 C CA . TYR B 1 2 ? 19.453 99.688 -3.344 1 23.61 2 TYR B CA 1
ATOM 2449 C C . TYR B 1 2 ? 18.766 98.438 -2.779 1 23.61 2 TYR B C 1
ATOM 2451 O O . TYR B 1 2 ? 18.625 97.438 -3.477 1 23.61 2 TYR B O 1
ATOM 2459 N N . GLY B 1 3 ? 19.016 98 -1.43 1 22.42 3 GLY B N 1
ATOM 2460 C CA . GLY B 1 3 ? 18.938 96.75 -0.715 1 22.42 3 GLY B CA 1
ATOM 2461 C C . GLY B 1 3 ? 17.516 96.25 -0.569 1 22.42 3 GLY B C 1
ATOM 2462 O O . GLY B 1 3 ? 17.266 95.062 -0.712 1 22.42 3 GLY B O 1
ATOM 2463 N N . VAL B 1 4 ? 16.578 97.062 -0.002 1 22.5 4 VAL B N 1
ATOM 2464 C CA . VAL B 1 4 ? 15.617 96.75 1.046 1 22.5 4 VAL B CA 1
ATOM 2465 C C . VAL B 1 4 ? 14.328 96.188 0.422 1 22.5 4 VAL B C 1
ATOM 2467 O O . VAL B 1 4 ? 13.453 95.688 1.127 1 22.5 4 VAL B O 1
ATOM 2470 N N . ARG B 1 5 ? 13.984 96.562 -0.838 1 23.28 5 ARG B N 1
ATOM 2471 C CA . ARG B 1 5 ? 12.586 96.812 -1.154 1 23.28 5 ARG B CA 1
ATOM 2472 C C . ARG B 1 5 ? 11.812 95.5 -1.279 1 23.28 5 ARG B C 1
ATOM 2474 O O . ARG B 1 5 ? 10.633 95.5 -1.637 1 23.28 5 ARG B O 1
ATOM 2481 N N . LEU B 1 6 ? 12.562 94.312 -1.378 1 21.5 6 LEU B N 1
ATOM 2482 C CA . LEU B 1 6 ? 11.922 93.188 -2.105 1 21.5 6 LEU B CA 1
ATOM 2483 C C . LEU B 1 6 ? 10.781 92.625 -1.291 1 21.5 6 LEU B C 1
ATOM 2485 O O . LEU B 1 6 ? 10.148 91.625 -1.724 1 21.5 6 LEU B O 1
ATOM 2489 N N . PHE B 1 7 ? 10.469 93 0.066 1 21.77 7 PHE B N 1
ATOM 2490 C CA . PHE B 1 7 ? 9.805 92.188 1.071 1 21.77 7 PHE B CA 1
ATOM 2491 C C . PHE B 1 7 ? 8.297 92.125 0.831 1 21.77 7 PHE B C 1
ATOM 2493 O O . PHE B 1 7 ? 7.559 91.5 1.591 1 21.77 7 PHE B O 1
ATOM 2500 N N . GLY B 1 8 ? 7.672 93.062 0.128 1 21.22 8 GLY B N 1
ATOM 2501 C CA . GLY B 1 8 ? 6.32 93.5 0.476 1 21.22 8 GLY B CA 1
ATOM 2502 C C . GLY B 1 8 ? 5.273 92.438 0.163 1 21.22 8 GLY B C 1
ATOM 2503 O O . GLY B 1 8 ? 4.293 92.312 0.897 1 21.22 8 GLY B O 1
ATOM 2504 N N . TYR B 1 9 ? 5.195 91.938 -1.043 1 22.45 9 TYR B N 1
ATOM 2505 C CA . TYR B 1 9 ? 3.912 91.75 -1.709 1 22.45 9 TYR B CA 1
ATOM 2506 C C . TYR B 1 9 ? 3.209 90.5 -1.211 1 22.45 9 TYR B C 1
ATOM 2508 O O . TYR B 1 9 ? 2.072 90.188 -1.602 1 22.45 9 TYR B O 1
ATOM 2516 N N . LEU B 1 10 ? 3.889 89.375 -0.618 1 21.11 10 LEU B N 1
ATOM 2517 C CA . LEU B 1 10 ? 3.322 88.062 -0.822 1 21.11 10 LEU B CA 1
ATOM 2518 C C . LEU B 1 10 ? 2.16 87.812 0.133 1 21.11 10 LEU B C 1
ATOM 2520 O O . LEU B 1 10 ? 1.681 86.688 0.253 1 21.11 10 LEU B O 1
ATOM 2524 N N . SER B 1 11 ? 1.65 88.688 1.001 1 21.3 11 SER B N 1
ATOM 2525 C CA . SER B 1 11 ? 0.917 88.375 2.215 1 21.3 11 SER B CA 1
ATOM 2526 C C . SER B 1 11 ? -0.5 87.875 1.893 1 21.3 11 SER B C 1
ATOM 2528 O O . SER B 1 11 ? -1.15 87.25 2.717 1 21.3 11 SER B O 1
ATOM 2530 N N . SER B 1 12 ? -1.255 88.438 0.936 1 24.3 12 SER B N 1
ATOM 2531 C CA . SER B 1 12 ? -2.684 88.625 1.172 1 24.3 12 SER B CA 1
ATOM 2532 C C . SER B 1 12 ? -3.439 87.312 0.998 1 24.3 12 SER B C 1
ATOM 2534 O O . SER B 1 12 ? -4.469 87.062 1.642 1 24.3 12 SER B O 1
ATOM 2536 N N . ARG B 1 13 ? -3.227 86.5 0.005 1 27.77 13 ARG B N 1
ATOM 2537 C CA . ARG B 1 13 ? -4.332 85.75 -0.599 1 27.77 13 ARG B CA 1
ATOM 2538 C C . ARG B 1 13 ? -4.699 84.5 0.237 1 27.77 13 ARG B C 1
ATOM 2540 O O . ARG B 1 13 ? -5.523 83.688 -0.177 1 27.77 13 ARG B O 1
ATOM 2547 N N . SER B 1 14 ? -4.105 84.188 1.393 1 23.38 14 SER B N 1
ATOM 2548 C CA . SER B 1 14 ? -4.211 82.812 1.937 1 23.38 14 SER B CA 1
ATOM 2549 C C . SER B 1 14 ? -5.551 82.625 2.627 1 23.38 14 SER B C 1
ATOM 2551 O O . SER B 1 14 ? -5.871 81.5 3.035 1 23.38 14 SER B O 1
ATOM 2553 N N . PHE B 1 15 ? -6.355 83.625 3.043 1 25.31 15 PHE B N 1
ATOM 2554 C CA . PHE B 1 15 ? -7.344 83.375 4.09 1 25.31 15 PHE B CA 1
ATOM 2555 C C . PHE B 1 15 ? -8.594 82.688 3.527 1 25.31 15 PHE B C 1
ATOM 2557 O O . PHE B 1 15 ? -9.445 82.25 4.281 1 25.31 15 PHE B O 1
ATOM 2564 N N . THR B 1 16 ? -8.992 82.875 2.299 1 27.28 16 THR B N 1
ATOM 2565 C CA . THR B 1 16 ? -10.406 82.688 1.988 1 27.28 16 THR B CA 1
ATOM 2566 C C . THR B 1 16 ? -10.719 81.188 1.927 1 27.28 16 THR B C 1
ATOM 2568 O O . THR B 1 16 ? -11.883 80.812 1.989 1 27.28 16 THR B O 1
ATOM 2571 N N . LYS B 1 17 ? -9.852 80.312 1.57 1 30.66 17 LYS B N 1
ATOM 2572 C CA . LYS B 1 17 ? -10.289 79 1.133 1 30.66 17 LYS B CA 1
ATOM 2573 C C . LYS B 1 17 ? -10.727 78.125 2.32 1 30.66 17 LYS B C 1
ATOM 2575 O O . LYS B 1 17 ? -11.07 76.938 2.152 1 30.66 17 LYS B O 1
ATOM 2580 N N . CYS B 1 18 ? -10.758 78.562 3.578 1 26.66 18 CYS B N 1
ATOM 2581 C CA . CYS B 1 18 ? -11.078 77.75 4.715 1 26.66 18 CYS B CA 1
ATOM 2582 C C . CYS B 1 18 ? -12.562 77.375 4.762 1 26.66 18 CYS B C 1
ATOM 2584 O O . CYS B 1 18 ? -12.977 76.438 5.418 1 26.66 18 CYS B O 1
ATOM 2586 N N . SER B 1 19 ? -13.438 78.25 4.254 1 29.64 19 SER B N 1
ATOM 2587 C CA . SER B 1 19 ? -14.836 78.125 4.641 1 29.64 19 SER B CA 1
ATOM 2588 C C . SER B 1 19 ? -15.445 76.875 4.008 1 29.64 19 SER B C 1
ATOM 2590 O O . SER B 1 19 ? -16.344 76.25 4.586 1 29.64 19 SER B O 1
ATOM 2592 N N . ASN B 1 20 ? -15.125 76.562 2.758 1 30.44 20 ASN B N 1
ATOM 2593 C CA . ASN B 1 20 ? -15.992 75.625 2.076 1 30.44 20 ASN B CA 1
ATOM 2594 C C . ASN B 1 20 ? -15.727 74.188 2.543 1 30.44 20 ASN B C 1
ATOM 2596 O O . ASN B 1 20 ? -16.281 73.25 1.993 1 30.44 20 ASN B O 1
ATOM 2600 N N . LEU B 1 21 ? -14.672 73.938 3.256 1 29.16 21 LEU B N 1
ATOM 2601 C CA . LEU B 1 21 ? -14.391 72.562 3.6 1 29.16 21 LEU B CA 1
ATOM 2602 C C . LEU B 1 21 ? -15.406 72.062 4.602 1 29.16 21 LEU B C 1
ATOM 2604 O O . LEU B 1 21 ? -15.5 70.812 4.816 1 29.16 21 LEU B O 1
ATOM 2608 N N . LEU B 1 22 ? -16.141 72.938 5.297 1 30.36 22 LEU B N 1
ATOM 2609 C CA . LEU B 1 22 ? -17.031 72.438 6.344 1 30.36 22 LEU B CA 1
ATOM 2610 C C . LEU B 1 22 ? -18.203 71.688 5.742 1 30.36 22 LEU B C 1
ATOM 2612 O O . LEU B 1 22 ? -18.844 70.875 6.434 1 30.36 22 LEU B O 1
ATOM 2616 N N . SER B 1 23 ? -18.672 72.125 4.578 1 35.31 23 SER B N 1
ATOM 2617 C CA . SER B 1 23 ? -19.953 71.562 4.141 1 35.31 23 SER B CA 1
ATOM 2618 C C . SER B 1 23 ? -19.844 70.062 3.822 1 35.31 23 SER B C 1
ATOM 2620 O O . SER B 1 23 ? -20.844 69.375 3.709 1 35.31 23 SER B O 1
ATOM 2622 N N . ARG B 1 24 ? -18.719 69.75 3.363 1 37.91 24 ARG B N 1
ATOM 2623 C CA . ARG B 1 24 ? -18.672 68.375 2.852 1 37.91 24 ARG B CA 1
ATOM 2624 C C . ARG B 1 24 ? -18.812 67.375 3.982 1 37.91 24 ARG B C 1
ATOM 2626 O O . ARG B 1 24 ? -18.844 66.125 3.742 1 37.91 24 ARG B O 1
ATOM 2633 N N . PHE B 1 25 ? -18.609 67.812 5.27 1 36.44 25 PHE B N 1
ATOM 2634 C CA . PHE B 1 25 ? -18.797 66.875 6.359 1 36.44 25 PHE B CA 1
ATOM 2635 C C . PHE B 1 25 ? -20.281 66.75 6.711 1 36.44 25 PHE B C 1
ATOM 2637 O O . PHE B 1 25 ? -20.719 67.188 7.77 1 36.44 25 PHE B O 1
ATOM 2644 N N . THR B 1 26 ? -21.234 66.938 5.738 1 38 26 THR B N 1
ATOM 2645 C CA . THR B 1 26 ? -22.594 66.688 6.215 1 38 26 THR B CA 1
ATOM 2646 C C . THR B 1 26 ? -22.75 65.25 6.688 1 38 26 THR B C 1
ATOM 2648 O O . THR B 1 26 ? -22.031 64.375 6.219 1 38 26 THR B O 1
ATOM 2651 N N . ARG B 1 27 ? -23.578 65.125 7.871 1 48.03 27 ARG B N 1
ATOM 2652 C CA . ARG B 1 27 ? -23.953 63.875 8.531 1 48.03 27 ARG B CA 1
ATOM 2653 C C . ARG B 1 27 ? -24.297 62.781 7.516 1 48.03 27 ARG B C 1
ATOM 2655 O O . ARG B 1 27 ? -23.953 61.625 7.695 1 48.03 27 ARG B O 1
ATOM 2662 N N . ASP B 1 28 ? -24.969 63.219 6.445 1 53.5 28 ASP B N 1
ATOM 2663 C CA . ASP B 1 28 ? -25.406 62.219 5.465 1 53.5 28 ASP B CA 1
ATOM 2664 C C . ASP B 1 28 ? -24.219 61.688 4.648 1 53.5 28 ASP B C 1
ATOM 2666 O O . ASP B 1 28 ? -24.172 60.5 4.312 1 53.5 28 ASP B O 1
ATOM 2670 N N . GLY B 1 29 ? -23.234 62.531 4.383 1 53.09 29 GLY B N 1
ATOM 2671 C CA . GLY B 1 29 ? -22.062 62.062 3.633 1 53.09 29 GLY B CA 1
ATOM 2672 C C . GLY B 1 29 ? -21.188 61.125 4.418 1 53.09 29 GLY B C 1
ATOM 2673 O O . GLY B 1 29 ? -20.656 60.156 3.859 1 53.09 29 GLY B O 1
ATOM 2674 N N . LEU B 1 30 ? -21 61.469 5.691 1 55.56 30 LEU B N 1
ATOM 2675 C CA . LEU B 1 30 ? -20.234 60.562 6.559 1 55.56 30 LEU B CA 1
ATOM 2676 C C . LEU B 1 30 ? -20.953 59.219 6.715 1 55.56 30 LEU B C 1
ATOM 2678 O O . LEU B 1 30 ? -20.312 58.156 6.703 1 55.56 30 LEU B O 1
ATOM 2682 N N . ARG B 1 31 ? -22.312 59.281 6.824 1 56.44 31 ARG B N 1
ATOM 2683 C CA . ARG B 1 31 ? -23.078 58.031 6.902 1 56.44 31 ARG B CA 1
ATOM 2684 C C . ARG B 1 31 ? -22.906 57.219 5.625 1 56.44 31 ARG B C 1
ATOM 2686 O O . ARG B 1 31 ? -22.781 56 5.676 1 56.44 31 ARG B O 1
ATOM 2693 N N . ASP B 1 32 ? -22.906 57.875 4.492 1 58.78 32 ASP B N 1
ATOM 2694 C CA . ASP B 1 32 ? -22.75 57.125 3.24 1 58.78 32 ASP B CA 1
ATOM 2695 C C . ASP B 1 32 ? -21.328 56.594 3.102 1 58.78 32 ASP B C 1
ATOM 2697 O O . ASP B 1 32 ? -21.141 55.469 2.623 1 58.78 32 ASP B O 1
ATOM 2701 N N . ARG B 1 33 ? -20.297 57.281 3.537 1 59.69 33 ARG B N 1
ATOM 2702 C CA . ARG B 1 33 ? -18.938 56.75 3.492 1 59.69 33 ARG B CA 1
ATOM 2703 C C . ARG B 1 33 ? -18.75 55.625 4.5 1 59.69 33 ARG B C 1
ATOM 2705 O O . ARG B 1 33 ? -18.078 54.625 4.207 1 59.69 33 ARG B O 1
ATOM 2712 N N . LEU B 1 34 ? -19.375 55.844 5.676 1 60.34 34 LEU B N 1
ATOM 2713 C CA . LEU B 1 34 ? -19.344 54.781 6.645 1 60.34 34 LEU B CA 1
ATOM 2714 C C . LEU B 1 34 ? -20.109 53.562 6.125 1 60.34 34 LEU B C 1
ATOM 2716 O O . LEU B 1 34 ? -19.672 52.406 6.285 1 60.34 34 LEU B O 1
ATOM 2720 N N . ARG B 1 35 ? -21.297 53.812 5.52 1 62.44 35 ARG B N 1
ATOM 2721 C CA . ARG B 1 35 ? -22.031 52.719 4.895 1 62.44 35 ARG B CA 1
ATOM 2722 C C . ARG B 1 35 ? -21.234 52.094 3.75 1 62.44 35 ARG B C 1
ATOM 2724 O O . ARG B 1 35 ? -21.219 50.875 3.59 1 62.44 35 ARG B O 1
ATOM 2731 N N . HIS B 1 36 ? -20.578 52.938 2.967 1 63.66 36 HIS B N 1
ATOM 2732 C CA . HIS B 1 36 ? -19.75 52.375 1.893 1 63.66 36 HIS B CA 1
ATOM 2733 C C . HIS B 1 36 ? -18.547 51.625 2.449 1 63.66 36 HIS B C 1
ATOM 2735 O O . HIS B 1 36 ? -18.156 50.594 1.909 1 63.66 36 HIS B O 1
ATOM 2741 N N . GLN B 1 37 ? -17.922 52.125 3.52 1 60.88 37 GLN B N 1
ATOM 2742 C CA . GLN B 1 37 ? -16.828 51.438 4.18 1 60.88 37 GLN B CA 1
ATOM 2743 C C . GLN B 1 37 ? -17.328 50.125 4.84 1 60.88 37 GLN B C 1
ATOM 2745 O O . GLN B 1 37 ? -16.656 49.094 4.793 1 60.88 37 GLN B O 1
ATOM 2750 N N . GLU B 1 38 ? -18.453 50.188 5.527 1 60.59 38 GLU B N 1
ATOM 2751 C CA . GLU B 1 38 ? -19.078 49 6.062 1 60.59 38 GLU B CA 1
ATOM 2752 C C . GLU B 1 38 ? -19.422 48 4.945 1 60.59 38 GLU B C 1
ATOM 2754 O O . GLU B 1 38 ? -19.219 46.781 5.094 1 60.59 38 GLU B O 1
ATOM 2759 N N . ILE B 1 39 ? -19.922 48.531 3.844 1 61.94 39 ILE B N 1
ATOM 2760 C CA . ILE B 1 39 ? -20.219 47.656 2.711 1 61.94 39 ILE B CA 1
ATOM 2761 C C . ILE B 1 39 ? -18.922 47.094 2.129 1 61.94 39 ILE B C 1
ATOM 2763 O O . ILE B 1 39 ? -18.859 45.938 1.771 1 61.94 39 ILE B O 1
ATOM 2767 N N . LYS B 1 40 ? -17.859 47.875 2.031 1 59.16 40 LYS B N 1
ATOM 2768 C CA . LYS B 1 40 ? -16.562 47.375 1.577 1 59.16 40 LYS B CA 1
ATOM 2769 C C . LYS B 1 40 ? -15.953 46.406 2.588 1 59.16 40 LYS B C 1
ATOM 2771 O O . LYS B 1 40 ? -15.375 45.375 2.207 1 59.16 40 LYS B O 1
ATOM 2776 N N . GLU B 1 41 ? -16.078 46.688 3.857 1 57.59 41 GLU B N 1
ATOM 2777 C CA . GLU B 1 41 ? -15.625 45.75 4.895 1 57.59 41 GLU B CA 1
ATOM 2778 C C . GLU B 1 41 ? -16.484 44.5 4.918 1 57.59 41 GLU B C 1
ATOM 2780 O O . GLU B 1 41 ? -15.961 43.375 5.094 1 57.59 41 GLU B O 1
ATOM 2785 N N . LEU B 1 42 ? -17.781 44.625 4.805 1 56.88 42 LEU B N 1
ATOM 2786 C CA . LEU B 1 42 ? -18.656 43.469 4.648 1 56.88 42 LEU B CA 1
ATOM 2787 C C . LEU B 1 42 ? -18.344 42.719 3.355 1 56.88 42 LEU B C 1
ATOM 2789 O O . LEU B 1 42 ? -18.328 41.5 3.33 1 56.88 42 LEU B O 1
ATOM 2793 N N . ALA B 1 43 ? -18.125 43.469 2.254 1 54.81 43 ALA B N 1
ATOM 2794 C CA . ALA B 1 43 ? -17.719 42.812 1.002 1 54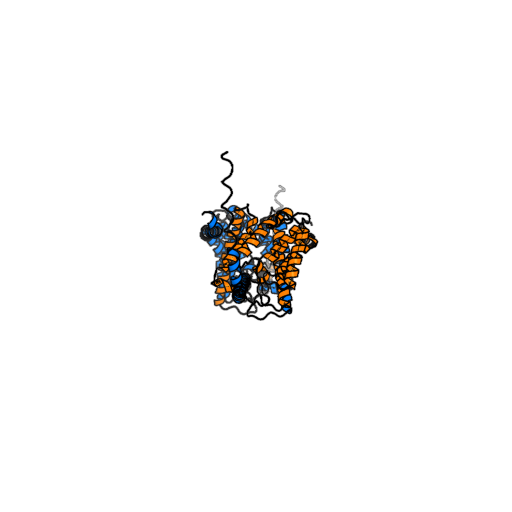.81 43 ALA B CA 1
ATOM 2795 C C . ALA B 1 43 ? -16.359 42.188 1.135 1 54.81 43 ALA B C 1
ATOM 2797 O O . ALA B 1 43 ? -16.141 41.062 0.651 1 54.81 43 ALA B O 1
ATOM 2798 N N . LYS B 1 44 ? -15.461 42.688 1.735 1 54.44 44 LYS B N 1
ATOM 2799 C CA . LYS B 1 44 ? -14.156 42.094 2.055 1 54.44 44 LYS B CA 1
ATOM 2800 C C . LYS B 1 44 ? -14.297 40.938 3.018 1 54.44 44 LYS B C 1
ATOM 2802 O O . LYS B 1 44 ? -13.625 39.906 2.857 1 54.44 44 LYS B O 1
ATOM 2807 N N . ASN B 1 45 ? -15.07 41.125 3.945 1 49.91 45 ASN B N 1
ATOM 2808 C CA . ASN B 1 45 ? -15.414 40.031 4.832 1 49.91 45 ASN B CA 1
ATOM 2809 C C . ASN B 1 45 ? -16.141 38.906 4.082 1 49.91 45 ASN B C 1
ATOM 2811 O O . ASN B 1 45 ? -15.938 37.719 4.363 1 49.91 45 ASN B O 1
ATOM 2815 N N . ARG B 1 46 ? -17.109 39.25 3.299 1 48.75 46 ARG B N 1
ATOM 2816 C CA . ARG B 1 46 ? -17.734 38.281 2.408 1 48.75 46 ARG B CA 1
ATOM 2817 C C . ARG B 1 46 ? -16.703 37.688 1.453 1 48.75 46 ARG B C 1
ATOM 2819 O O . ARG B 1 46 ? -16.75 36.5 1.14 1 48.75 46 ARG B O 1
ATOM 2826 N N . GLU B 1 47 ? -15.844 38.406 0.81 1 48.12 47 GLU B N 1
ATOM 2827 C CA . GLU B 1 47 ? -14.75 37.906 -0.021 1 48.12 47 GLU B CA 1
ATOM 2828 C C . GLU B 1 47 ? -13.75 37.094 0.806 1 48.12 47 GLU B C 1
ATOM 2830 O O . GLU B 1 47 ? -13.266 36.062 0.365 1 48.12 47 GLU B O 1
ATOM 2835 N N . VAL B 1 48 ? -13.289 37.562 1.921 1 43.78 48 VAL B N 1
ATOM 2836 C CA . VAL B 1 48 ? -12.5 36.781 2.863 1 43.78 48 VAL B CA 1
ATOM 2837 C C . VAL B 1 48 ? -13.32 35.594 3.365 1 43.78 48 VAL B C 1
ATOM 2839 O O . VAL B 1 48 ? -12.805 34.469 3.49 1 43.78 48 VAL B O 1
ATOM 2842 N N . GLN B 1 49 ? -14.5 35.781 3.727 1 42.5 49 GLN B N 1
ATOM 2843 C CA . GLN B 1 49 ? -15.398 34.656 3.986 1 42.5 49 GLN B CA 1
ATOM 2844 C C . GLN B 1 49 ? -15.594 33.812 2.732 1 42.5 49 GLN B C 1
ATOM 2846 O O . GLN B 1 49 ? -15.727 32.594 2.816 1 42.5 49 GLN B O 1
ATOM 2851 N N . SER B 1 50 ? -15.773 34.469 1.604 1 42.44 50 SER B N 1
ATOM 2852 C CA . SER B 1 50 ? -15.812 33.719 0.356 1 42.44 50 SER B CA 1
ATOM 2853 C C . SER B 1 50 ? -14.469 33.031 0.077 1 42.44 50 SER B C 1
ATOM 2855 O O . SER B 1 50 ? -14.43 31.938 -0.465 1 42.44 50 SER B O 1
ATOM 2857 N N . VAL B 1 51 ? -13.383 33.656 0.246 1 40.72 51 VAL B N 1
ATOM 2858 C CA . VAL B 1 51 ? -12.055 33.062 0.098 1 40.72 51 VAL B CA 1
ATOM 2859 C C . VAL B 1 51 ? -11.812 32.031 1.212 1 40.72 51 VAL B C 1
ATOM 2861 O O . VAL B 1 51 ? -11.109 31.047 1.012 1 40.72 51 VAL B O 1
ATOM 2864 N N . ALA B 1 52 ? -12.016 32.469 2.561 1 36.78 52 ALA B N 1
ATOM 2865 C CA . ALA B 1 52 ? -11.992 31.438 3.6 1 36.78 52 ALA B CA 1
ATOM 2866 C C . ALA B 1 52 ? -13.102 30.422 3.383 1 36.78 52 ALA B C 1
ATOM 2868 O O . ALA B 1 52 ? -13.727 29.969 4.344 1 36.78 52 ALA B O 1
ATOM 2869 N N . LYS B 1 53 ? -13.883 30.641 2.418 1 42.94 53 LYS B N 1
ATOM 2870 C CA . LYS B 1 53 ? -14.898 29.625 2.154 1 42.94 53 LYS B CA 1
ATOM 2871 C C . LYS B 1 53 ? -14.328 28.219 2.361 1 42.94 53 LYS B C 1
ATOM 2873 O O . LYS B 1 53 ? -13.344 27.844 1.729 1 42.94 53 LYS B O 1
ATOM 2878 N N . GLN B 1 54 ? -14.602 27.703 3.48 1 48.41 54 GLN B N 1
ATOM 2879 C CA . GLN B 1 54 ? -14.375 26.281 3.719 1 48.41 54 GLN B CA 1
ATOM 2880 C C . GLN B 1 54 ? -14.547 25.484 2.438 1 48.41 54 GLN B C 1
ATOM 2882 O O . GLN B 1 54 ? -15.555 25.625 1.735 1 48.41 54 GLN B O 1
ATOM 2887 N N . ALA B 1 55 ? -13.477 25.016 1.851 1 54.78 55 ALA B N 1
ATOM 2888 C CA . ALA B 1 55 ? -13.484 24.328 0.561 1 54.78 55 ALA B CA 1
ATOM 2889 C C . ALA B 1 55 ? -14.742 23.484 0.402 1 54.78 55 ALA B C 1
ATOM 2891 O O . ALA B 1 55 ? -15.266 23.328 -0.706 1 54.78 55 ALA B O 1
ATOM 2892 N N . PHE B 1 56 ? -15.188 22.953 1.56 1 62.75 56 PHE B N 1
ATOM 2893 C CA . PHE B 1 56 ? -16.344 22.062 1.387 1 62.75 56 PHE B CA 1
ATOM 2894 C C . PHE B 1 56 ? -17.438 22.391 2.4 1 62.75 56 PHE B C 1
ATOM 2896 O O . PHE B 1 56 ? -17.141 22.781 3.535 1 62.75 56 PHE B O 1
ATOM 2903 N N . GLY B 1 57 ? -18.656 22.719 2.008 1 61.47 57 GLY B N 1
ATOM 2904 C CA . GLY B 1 57 ? -19.828 22.906 2.857 1 61.47 57 GLY B CA 1
ATOM 2905 C C . GLY B 1 57 ? -20.141 21.703 3.729 1 61.47 57 GLY B C 1
ATOM 2906 O O . GLY B 1 57 ? -19.469 20.672 3.613 1 61.47 57 GLY B O 1
ATOM 2907 N N . PRO B 1 58 ? -20.984 21.906 4.828 1 71 58 PRO B N 1
ATOM 2908 C CA . PRO B 1 58 ? -21.359 20.797 5.711 1 71 58 PRO B CA 1
ATOM 2909 C C . PRO B 1 58 ? -22.031 19.656 4.961 1 71 58 PRO B C 1
ATOM 2911 O O . PRO B 1 58 ? -22.703 19.875 3.953 1 71 58 PRO B O 1
ATOM 2914 N N . ASP B 1 59 ? -21.688 18.438 5.375 1 77.06 59 ASP B N 1
ATOM 2915 C CA . ASP B 1 59 ? -22.281 17.234 4.809 1 77.06 59 ASP B CA 1
ATOM 2916 C C . ASP B 1 59 ? -23.797 17.234 5 1 77.06 59 ASP B C 1
ATOM 2918 O O . ASP B 1 59 ? -24.312 17.766 5.996 1 77.06 59 ASP B O 1
ATOM 2922 N N . ALA B 1 60 ? -24.531 16.859 4.027 1 73.12 60 ALA B N 1
ATOM 2923 C CA . ALA B 1 60 ? -25.984 16.734 4.09 1 73.12 60 ALA B CA 1
ATOM 2924 C C . ALA B 1 60 ? -26.391 15.625 5.059 1 73.12 60 ALA B C 1
ATOM 2926 O O . ALA B 1 60 ? -27.5 15.656 5.609 1 73.12 60 ALA B O 1
ATOM 2927 N N . ARG B 1 61 ? -25.531 14.719 5.379 1 74.25 61 ARG B N 1
ATOM 2928 C CA . ARG B 1 61 ? -25.828 13.609 6.281 1 74.25 61 ARG B CA 1
ATOM 2929 C C . ARG B 1 61 ? -25.656 14.031 7.738 1 74.25 61 ARG B C 1
ATOM 2931 O O . ARG B 1 61 ? -24.859 14.922 8.039 1 74.25 61 ARG B O 1
ATOM 2938 N N . SER B 1 62 ? -26.391 13.383 8.453 1 85.25 62 SER B N 1
ATOM 2939 C CA . SER B 1 62 ? -26.297 13.633 9.883 1 85.25 62 SER B CA 1
ATOM 2940 C C . SER B 1 62 ? -24.969 13.148 10.453 1 85.25 62 SER B C 1
ATOM 2942 O O . SER B 1 62 ? -24.359 12.211 9.922 1 85.25 62 SER B O 1
ATOM 2944 N N . VAL B 1 63 ? -24.594 13.797 11.492 1 90.81 63 VAL B N 1
ATOM 2945 C CA . VAL B 1 63 ? -23.344 13.477 12.18 1 90.81 63 VAL B CA 1
ATOM 2946 C C . VAL B 1 63 ? -23.484 12.133 12.891 1 90.81 63 VAL B C 1
ATOM 2948 O O . VAL B 1 63 ? -24.516 11.844 13.492 1 90.81 63 VAL B O 1
ATOM 2951 N N . ARG B 1 64 ? -22.516 11.297 12.828 1 90.25 64 ARG B N 1
ATOM 2952 C CA . ARG B 1 64 ? -22.469 9.969 13.422 1 90.25 64 ARG B CA 1
ATOM 2953 C C . ARG B 1 64 ? -22.578 10.039 14.938 1 90.25 64 ARG B C 1
ATOM 2955 O O . ARG B 1 64 ? -22.297 11.078 15.539 1 90.25 64 ARG B O 1
ATOM 2962 N N . PRO B 1 65 ? -23.062 8.922 15.477 1 90.56 65 PRO B N 1
ATOM 2963 C CA . PRO B 1 65 ? -23.016 8.875 16.938 1 90.56 65 PRO B CA 1
ATOM 2964 C C . PRO B 1 65 ? -21.578 8.852 17.469 1 90.56 65 PRO B C 1
ATOM 2966 O O . PRO B 1 65 ? -20.656 8.445 16.766 1 90.56 65 PRO B O 1
ATOM 2969 N N . LEU B 1 66 ? -21.359 9.234 18.781 1 91.62 66 LEU B N 1
ATOM 2970 C CA . LEU B 1 66 ? -20.047 9.328 19.422 1 91.62 66 LEU B CA 1
ATOM 2971 C C . LEU B 1 66 ? -19.391 7.957 19.5 1 91.62 66 LEU B C 1
ATOM 2973 O O . LEU B 1 66 ? -18.156 7.859 19.5 1 91.62 66 LEU B O 1
ATOM 2977 N N . SER B 1 67 ? -20.141 6.922 19.453 1 91.25 67 SER B N 1
ATOM 2978 C CA . SER B 1 67 ? -19.594 5.57 19.562 1 91.25 67 SER B CA 1
ATOM 2979 C C . SER B 1 67 ? -18.75 5.223 18.344 1 91.25 67 SER B C 1
ATOM 2981 O O . SER B 1 67 ? -17.844 4.383 18.438 1 91.25 67 SER B O 1
ATOM 2983 N N . ASP B 1 68 ? -19.016 5.922 17.266 1 90.12 68 ASP B N 1
ATOM 2984 C CA . ASP B 1 68 ? -18.281 5.629 16.031 1 90.12 68 ASP B CA 1
ATOM 2985 C C . ASP B 1 68 ? -16.844 6.145 16.125 1 90.12 68 ASP B C 1
ATOM 2987 O O . ASP B 1 68 ? -16 5.77 15.312 1 90.12 68 ASP B O 1
ATOM 2991 N N . LEU B 1 69 ? -16.547 6.934 17.156 1 91.94 69 LEU B N 1
ATOM 2992 C CA . LEU B 1 69 ? -15.188 7.406 17.375 1 91.94 69 LEU B CA 1
ATOM 2993 C C . LEU B 1 69 ? -14.242 6.238 17.672 1 91.94 69 LEU B C 1
ATOM 2995 O O . LEU B 1 69 ? -13.047 6.316 17.391 1 91.94 69 LEU B O 1
ATOM 2999 N N . TRP B 1 70 ? -14.812 5.203 18.172 1 89 70 TRP B N 1
ATOM 3000 C CA . TRP B 1 70 ? -14.016 4.016 18.453 1 89 70 TRP B CA 1
ATOM 3001 C C . TRP B 1 70 ? -13.438 3.43 17.172 1 89 70 TRP B C 1
ATOM 3003 O O . TRP B 1 70 ? -12.305 2.941 17.156 1 89 70 TRP B O 1
ATOM 3013 N N . LYS B 1 71 ? -14.219 3.492 16.109 1 84.44 71 LYS B N 1
ATOM 3014 C CA . LYS B 1 71 ? -13.734 3.012 14.82 1 84.44 71 LYS B CA 1
ATOM 3015 C C . LYS B 1 71 ? -12.562 3.854 14.328 1 84.44 71 LYS B C 1
ATOM 3017 O O . LYS B 1 71 ? -11.586 3.318 13.797 1 84.44 71 LYS B O 1
ATOM 3022 N N . ALA B 1 72 ? -12.734 5.113 14.547 1 90.44 72 ALA B N 1
ATOM 3023 C CA . ALA B 1 72 ? -11.672 6.031 14.141 1 90.44 72 ALA B CA 1
ATOM 3024 C C . ALA B 1 72 ? -10.414 5.809 14.977 1 90.44 72 ALA B C 1
ATOM 3026 O O . ALA B 1 72 ? -9.297 5.855 14.445 1 90.44 72 ALA B O 1
ATOM 3027 N N . LEU B 1 73 ? -10.555 5.566 16.281 1 90.69 73 LEU B N 1
ATOM 3028 C CA . LEU B 1 73 ? -9.43 5.297 17.156 1 90.69 73 LEU B CA 1
ATOM 3029 C C . LEU B 1 73 ? -8.727 3.998 16.766 1 90.69 73 LEU B C 1
ATOM 3031 O O . LEU B 1 73 ? -7.496 3.945 16.719 1 90.69 73 LEU B O 1
ATOM 3035 N N . GLN B 1 74 ? -9.516 3.023 16.453 1 86.44 74 GLN B N 1
ATOM 3036 C CA . GLN B 1 74 ? -8.953 1.744 16.031 1 86.44 74 GLN B CA 1
ATOM 3037 C C . GLN B 1 74 ? -8.172 1.888 14.727 1 86.44 74 GLN B C 1
ATOM 3039 O O . GLN B 1 74 ? -7.094 1.305 14.578 1 86.44 74 GLN B O 1
ATOM 3044 N N . PHE B 1 75 ? -8.773 2.572 13.844 1 86 75 PHE B N 1
ATOM 3045 C CA . PHE B 1 75 ? -8.102 2.801 12.57 1 86 75 PHE B CA 1
ATOM 3046 C C . PHE B 1 75 ? -6.773 3.521 12.781 1 86 75 PHE B C 1
ATOM 3048 O O . PHE B 1 75 ? -5.777 3.193 12.133 1 86 75 PHE B O 1
ATOM 3055 N N . THR B 1 76 ? -6.727 4.48 13.703 1 91.25 76 THR B N 1
ATOM 3056 C CA . THR B 1 76 ? -5.523 5.242 14.008 1 91.25 76 THR B CA 1
ATOM 3057 C C . THR B 1 76 ? -4.441 4.336 14.586 1 91.25 76 THR B C 1
ATOM 3059 O O . THR B 1 76 ? -3.301 4.344 14.117 1 91.25 76 THR B O 1
ATOM 3062 N N . ILE B 1 77 ? -4.797 3.533 15.57 1 85.12 77 ILE B N 1
ATOM 3063 C CA . ILE B 1 77 ? -3.857 2.625 16.219 1 85.12 77 ILE B CA 1
ATOM 3064 C C . ILE B 1 77 ? -3.365 1.589 15.211 1 85.12 77 ILE B C 1
ATOM 3066 O O . ILE B 1 77 ? -2.166 1.317 15.125 1 85.12 77 ILE B O 1
ATOM 3070 N N . ALA B 1 78 ? -4.297 1.074 14.398 1 80.88 78 ALA B N 1
ATOM 3071 C CA . ALA B 1 78 ? -3.949 0.058 13.406 1 80.88 78 ALA B CA 1
ATOM 3072 C C . ALA B 1 78 ? -3.002 0.621 12.352 1 80.88 78 ALA B C 1
ATOM 3074 O O . ALA B 1 78 ? -2.047 -0.046 11.945 1 80.88 78 ALA B O 1
ATOM 3075 N N . THR B 1 79 ? -3.299 1.8 11.891 1 85.56 79 THR B N 1
ATOM 3076 C CA . THR B 1 79 ? -2.441 2.426 10.891 1 85.56 79 THR B CA 1
ATOM 3077 C C . THR B 1 79 ? -1.043 2.668 11.445 1 85.56 79 THR B C 1
ATOM 3079 O O . THR B 1 79 ? -0.045 2.342 10.805 1 85.56 79 THR B O 1
ATOM 3082 N N . GLY B 1 80 ? -1.003 3.23 12.688 1 85.31 80 GLY B N 1
ATOM 3083 C CA . GLY B 1 80 ? 0.289 3.438 13.32 1 85.31 80 GLY B CA 1
ATOM 3084 C C . GLY B 1 80 ? 1.079 2.154 13.5 1 85.31 80 GLY B C 1
ATOM 3085 O O . GLY B 1 80 ? 2.248 2.082 13.109 1 85.31 80 GLY B O 1
ATOM 3086 N N . ALA B 1 81 ? 0.456 1.096 13.977 1 77 81 ALA B N 1
ATOM 3087 C CA . ALA B 1 81 ? 1.112 -0.191 14.188 1 77 81 ALA B CA 1
ATOM 3088 C C . ALA B 1 81 ? 1.571 -0.804 12.867 1 77 81 ALA B C 1
ATOM 3090 O O . ALA B 1 81 ? 2.682 -1.333 12.773 1 77 81 ALA B O 1
ATOM 3091 N N . THR B 1 82 ? 0.703 -0.683 11.875 1 72.12 82 THR B N 1
ATOM 3092 C CA . THR B 1 82 ? 1.018 -1.266 10.57 1 72.12 82 THR B CA 1
ATOM 3093 C C . THR B 1 82 ? 2.209 -0.557 9.938 1 72.12 82 THR B C 1
ATOM 3095 O O . THR B 1 82 ? 3.123 -1.207 9.422 1 72.12 82 THR B O 1
ATOM 3098 N N . THR B 1 83 ? 2.227 0.76 10.008 1 81.38 83 THR B N 1
ATOM 3099 C CA . THR B 1 83 ? 3.295 1.505 9.352 1 81.38 83 THR B CA 1
ATOM 3100 C C . THR B 1 83 ? 4.621 1.304 10.078 1 81.38 83 THR B C 1
ATOM 3102 O O . THR B 1 83 ? 5.672 1.192 9.445 1 81.38 83 THR B O 1
ATOM 3105 N N . ILE B 1 84 ? 4.578 1.218 11.367 1 78.25 84 ILE B N 1
ATOM 3106 C CA . ILE B 1 84 ? 5.789 0.977 12.141 1 78.25 84 ILE B CA 1
ATOM 3107 C C . ILE B 1 84 ? 6.344 -0.41 11.82 1 78.25 84 ILE B C 1
ATOM 3109 O O . ILE B 1 84 ? 7.555 -0.583 11.672 1 78.25 84 ILE B O 1
ATOM 3113 N N . THR B 1 85 ? 5.457 -1.35 11.734 1 70.81 85 THR B N 1
ATOM 3114 C CA . THR B 1 85 ? 5.871 -2.711 11.414 1 70.81 85 THR B CA 1
ATOM 3115 C C . THR B 1 85 ? 6.5 -2.775 10.023 1 70.81 85 THR B C 1
ATOM 3117 O O . THR B 1 85 ? 7.574 -3.348 9.852 1 70.81 85 THR B O 1
ATOM 3120 N N . ILE B 1 86 ? 5.828 -2.145 9.109 1 66.44 86 ILE B N 1
ATOM 3121 C CA . ILE B 1 86 ? 6.332 -2.135 7.742 1 66.44 86 ILE B CA 1
ATOM 3122 C C . ILE B 1 86 ? 7.695 -1.453 7.695 1 66.44 86 ILE B C 1
ATOM 3124 O O . ILE B 1 86 ? 8.641 -1.975 7.098 1 66.44 86 ILE B O 1
ATOM 3128 N N . ALA B 1 87 ? 7.785 -0.305 8.32 1 75.56 87 ALA B N 1
ATOM 3129 C CA . ALA B 1 87 ? 9.039 0.436 8.344 1 75.56 87 ALA B CA 1
ATOM 3130 C C . ALA B 1 87 ? 10.156 -0.396 8.977 1 75.56 87 ALA B C 1
ATOM 3132 O O . ALA B 1 87 ? 11.281 -0.409 8.477 1 75.56 87 ALA B O 1
ATOM 3133 N N . SER B 1 88 ? 9.891 -1.054 10.023 1 70.62 88 SER B N 1
ATOM 3134 C CA . SER B 1 88 ? 10.867 -1.896 10.695 1 70.62 88 SER B CA 1
ATOM 3135 C C . SER B 1 88 ? 11.352 -3.025 9.789 1 70.62 88 SER B C 1
ATOM 3137 O O . SER B 1 88 ? 12.547 -3.289 9.703 1 70.62 88 SER B O 1
ATOM 3139 N N . ILE B 1 89 ? 10.461 -3.568 9.125 1 63.19 89 ILE B N 1
ATOM 3140 C CA . ILE B 1 89 ? 10.773 -4.68 8.234 1 63.19 89 ILE B CA 1
ATOM 3141 C C . ILE B 1 89 ? 11.648 -4.191 7.086 1 63.19 89 ILE B C 1
ATOM 3143 O O . ILE B 1 89 ? 12.664 -4.812 6.762 1 63.19 89 ILE B O 1
ATOM 3147 N N . VAL B 1 90 ? 11.242 -3.113 6.5 1 64.5 90 VAL B N 1
ATOM 3148 C CA . VAL B 1 90 ? 11.977 -2.566 5.359 1 64.5 90 VAL B CA 1
ATOM 3149 C C . VAL B 1 90 ? 13.383 -2.17 5.793 1 64.5 90 VAL B C 1
ATOM 3151 O O . VAL B 1 90 ? 14.352 -2.395 5.059 1 64.5 90 VAL B O 1
ATOM 3154 N N . GLU B 1 91 ? 13.516 -1.543 6.969 1 69.06 91 GLU B N 1
ATOM 3155 C CA . GLU B 1 91 ? 14.812 -1.141 7.492 1 69.06 91 GLU B CA 1
ATOM 3156 C C . GLU B 1 91 ? 15.719 -2.35 7.707 1 69.06 91 GLU B C 1
ATOM 3158 O O . GLU B 1 91 ? 16.906 -2.307 7.383 1 69.06 91 GLU B O 1
ATOM 3163 N N . ILE B 1 92 ? 15.195 -3.295 8.305 1 64.25 92 ILE B N 1
ATOM 3164 C CA . ILE B 1 92 ? 15.938 -4.527 8.555 1 64.25 92 ILE B CA 1
ATOM 3165 C C . ILE B 1 92 ? 16.391 -5.133 7.23 1 64.25 92 ILE B C 1
ATOM 3167 O O . ILE B 1 92 ? 17.547 -5.562 7.098 1 64.25 92 ILE B O 1
ATOM 3171 N N . TRP B 1 93 ? 15.5 -5.023 6.32 1 59.91 93 TRP B N 1
ATOM 3172 C CA . TRP B 1 93 ? 15.789 -5.562 4.996 1 59.91 93 TRP B CA 1
ATOM 3173 C C . TRP B 1 93 ? 16.891 -4.77 4.312 1 59.91 93 TRP B C 1
ATOM 3175 O O . TRP B 1 93 ? 17.766 -5.344 3.66 1 59.91 93 TRP B O 1
ATOM 3185 N N . ARG B 1 94 ? 16.844 -3.434 4.332 1 62.09 94 ARG B N 1
ATOM 3186 C CA . ARG B 1 94 ? 17.844 -2.561 3.715 1 62.09 94 ARG B CA 1
ATOM 3187 C C . ARG B 1 94 ? 19.219 -2.779 4.332 1 62.09 94 ARG B C 1
ATOM 3189 O O . ARG B 1 94 ? 20.234 -2.748 3.631 1 62.09 94 ARG B O 1
ATOM 3196 N N . ARG B 1 95 ? 19.203 -2.758 5.633 1 60.09 95 ARG B N 1
ATOM 3197 C CA . ARG B 1 95 ? 20.469 -2.982 6.34 1 60.09 95 ARG B CA 1
ATOM 3198 C C . ARG B 1 95 ? 21.078 -4.332 5.965 1 60.09 95 ARG B C 1
ATOM 3200 O O . ARG B 1 95 ? 22.297 -4.477 5.918 1 60.09 95 ARG B O 1
ATOM 3207 N N . ARG B 1 96 ? 20.062 -5.082 5.773 1 51.69 96 ARG B N 1
ATOM 3208 C CA . ARG B 1 96 ? 20.562 -6.402 5.418 1 51.69 96 ARG B CA 1
ATOM 3209 C C . ARG B 1 96 ? 20.75 -6.531 3.908 1 51.69 96 ARG B C 1
ATOM 3211 O O . ARG B 1 96 ? 21.094 -7.602 3.406 1 51.69 96 ARG B O 1
ATOM 3218 N N . LYS B 1 97 ? 21 -5.273 3.176 1 52.84 97 LYS B N 1
ATOM 3219 C CA . LYS B 1 97 ? 21.312 -5.047 1.769 1 52.84 97 LYS B CA 1
ATOM 3220 C C . LYS B 1 97 ? 21.266 -6.348 0.975 1 52.84 97 LYS B C 1
ATOM 3222 O O . LYS B 1 97 ? 20.812 -6.367 -0.17 1 52.84 97 LYS B O 1
ATOM 3227 N N . GLU B 1 98 ? 22.266 -7.191 1.266 1 43.91 98 GLU B N 1
ATOM 3228 C CA . GLU B 1 98 ? 22.688 -8.305 0.423 1 43.91 98 GLU B CA 1
ATOM 3229 C C . GLU B 1 98 ? 21.5 -9.133 -0.05 1 43.91 98 GLU B C 1
ATOM 3231 O O . GLU B 1 98 ? 21.578 -9.82 -1.068 1 43.91 98 GLU B O 1
ATOM 3236 N N . GLU B 1 99 ? 20.281 -9.344 0.62 1 43.75 99 GLU B N 1
ATOM 3237 C CA . GLU B 1 99 ? 19.453 -10.477 0.197 1 43.75 99 GLU B CA 1
ATOM 3238 C C . GLU B 1 99 ? 18.188 -10 -0.493 1 43.75 99 GLU B C 1
ATOM 3240 O O . GLU B 1 99 ? 17.109 -9.984 0.116 1 43.75 99 GLU B O 1
ATOM 3245 N N . GLU B 1 100 ? 18.203 -8.945 -1.284 1 48.28 100 GLU B N 1
ATOM 3246 C CA . GLU B 1 100 ? 17.188 -8.625 -2.273 1 48.28 100 GLU B CA 1
ATOM 3247 C C . GLU B 1 100 ? 16.203 -9.781 -2.453 1 48.28 100 GLU B C 1
ATOM 3249 O O . GLU B 1 100 ? 15.023 -9.562 -2.742 1 48.28 100 GLU B O 1
ATOM 3254 N N . GLU B 1 101 ? 16.828 -10.977 -2.355 1 49.66 101 GLU B N 1
ATOM 3255 C CA . GLU B 1 101 ? 16.141 -12.266 -2.479 1 49.66 101 GLU B CA 1
ATOM 3256 C C . GLU B 1 101 ? 15.047 -12.406 -1.424 1 49.66 101 GLU B C 1
ATOM 3258 O O . GLU B 1 101 ? 14.148 -13.25 -1.561 1 49.66 101 GLU B O 1
ATOM 3263 N N . LEU B 1 102 ? 14.984 -11.43 -0.429 1 49.75 102 LEU B N 1
ATOM 3264 C CA . LEU B 1 102 ? 14.297 -11.742 0.819 1 49.75 102 LEU B CA 1
ATOM 3265 C C . LEU B 1 102 ? 12.883 -11.18 0.812 1 49.75 102 LEU B C 1
ATOM 3267 O O . LEU B 1 102 ? 12.008 -11.672 1.531 1 49.75 102 LEU B O 1
ATOM 3271 N N . LEU B 1 103 ? 12.516 -10.258 -0.104 1 57.41 103 LEU B N 1
ATOM 3272 C CA . LEU B 1 103 ? 11.258 -9.57 0.157 1 57.41 103 LEU B CA 1
ATOM 3273 C C . LEU B 1 103 ? 10.07 -10.516 -0.01 1 57.41 103 LEU B C 1
ATOM 3275 O O . LEU B 1 103 ? 9.234 -10.625 0.884 1 57.41 103 LEU B O 1
ATOM 3279 N N . PRO B 1 104 ? 9.977 -11.305 -1.096 1 63.59 104 PRO B N 1
ATOM 3280 C CA . PRO B 1 104 ? 8.797 -12.172 -1.186 1 63.59 104 PRO B CA 1
ATOM 3281 C C . PRO B 1 104 ? 8.82 -13.305 -0.161 1 63.59 104 PRO B C 1
ATOM 3283 O O . PRO B 1 104 ? 7.77 -13.703 0.346 1 63.59 104 PRO B O 1
ATOM 3286 N N . ARG B 1 105 ? 10.055 -13.547 0.215 1 72.06 105 ARG B N 1
ATOM 3287 C CA . ARG B 1 105 ? 10.18 -14.664 1.149 1 72.06 105 ARG B CA 1
ATOM 3288 C C . ARG B 1 105 ? 9.578 -14.312 2.504 1 72.06 105 ARG B C 1
ATOM 3290 O O . ARG B 1 105 ? 8.828 -15.102 3.084 1 72.06 105 ARG B O 1
ATOM 3297 N N . ASN B 1 106 ? 9.82 -13.117 2.883 1 72.88 106 ASN B N 1
ATOM 3298 C CA . ASN B 1 106 ? 9.344 -12.695 4.195 1 72.88 106 ASN B CA 1
ATOM 3299 C C . ASN B 1 106 ? 7.828 -12.547 4.219 1 72.88 106 ASN B C 1
ATOM 3301 O O . ASN B 1 106 ? 7.18 -12.891 5.211 1 72.88 106 ASN B O 1
ATOM 3305 N N . VAL B 1 107 ? 7.387 -12.086 3.131 1 78.19 107 VAL B N 1
ATOM 3306 C CA . VAL B 1 107 ? 5.938 -11.914 3.068 1 78.19 107 VAL B CA 1
ATOM 3307 C C . VAL B 1 107 ? 5.258 -13.281 3.055 1 78.19 107 VAL B C 1
ATOM 3309 O O . VAL B 1 107 ? 4.266 -13.492 3.76 1 78.19 107 VAL B O 1
ATOM 3312 N N . PHE B 1 108 ? 5.875 -14.258 2.354 1 87.94 108 PHE B N 1
ATOM 3313 C CA . PHE B 1 108 ? 5.328 -15.609 2.287 1 87.94 108 PHE B CA 1
ATOM 3314 C C . PHE B 1 108 ? 5.328 -16.266 3.664 1 87.94 108 PHE B C 1
ATOM 3316 O O . PHE B 1 108 ? 4.324 -16.844 4.082 1 87.94 108 PHE B O 1
ATOM 3323 N N . GLU B 1 109 ? 6.391 -16.031 4.32 1 83.81 109 GLU B N 1
ATOM 3324 C CA . GLU B 1 109 ? 6.539 -16.641 5.645 1 83.81 109 GLU B CA 1
ATOM 3325 C C . GLU B 1 109 ? 5.59 -16 6.652 1 83.81 109 GLU B C 1
ATOM 3327 O O . GLU B 1 109 ? 4.98 -16.703 7.465 1 83.81 109 GLU B O 1
ATOM 3332 N N . ALA B 1 110 ? 5.469 -14.734 6.574 1 81.06 110 ALA B N 1
ATOM 3333 C CA . ALA B 1 110 ? 4.578 -14.031 7.496 1 81.06 110 ALA B CA 1
ATOM 3334 C C . ALA B 1 110 ? 3.131 -14.477 7.312 1 81.06 110 ALA B C 1
ATOM 3336 O O . ALA B 1 110 ? 2.436 -14.766 8.289 1 81.06 110 ALA B O 1
ATOM 3337 N N . VAL B 1 111 ? 2.713 -14.531 6.105 1 88.12 111 VAL B N 1
ATOM 3338 C CA . VAL B 1 111 ? 1.341 -14.938 5.82 1 88.12 111 VAL B CA 1
ATOM 3339 C C . VAL B 1 111 ? 1.13 -16.391 6.258 1 88.12 111 VAL B C 1
ATOM 3341 O O . VAL B 1 111 ? 0.078 -16.734 6.801 1 88.12 111 VAL B O 1
ATOM 3344 N N . TYR B 1 112 ? 2.139 -17.203 6.027 1 90.88 112 TYR B N 1
ATOM 3345 C CA . TYR B 1 112 ? 2.057 -18.609 6.453 1 90.88 112 TYR B CA 1
ATOM 3346 C C . TYR B 1 112 ? 1.892 -18.703 7.965 1 90.88 112 TYR B C 1
ATOM 3348 O O . TYR B 1 112 ? 1.103 -19.516 8.453 1 90.88 112 TYR B O 1
ATOM 3356 N N . LEU B 1 113 ? 2.596 -17.812 8.695 1 85.25 113 LEU B N 1
ATOM 3357 C CA . LEU B 1 113 ? 2.541 -17.828 10.148 1 85.25 113 LEU B CA 1
ATOM 3358 C C . LEU B 1 113 ? 1.188 -17.328 10.648 1 85.25 113 LEU B C 1
ATOM 3360 O O . LEU B 1 113 ? 0.703 -17.781 11.688 1 85.25 113 LEU B O 1
ATOM 3364 N N . LEU B 1 114 ? 0.635 -16.422 9.938 1 83.19 114 LEU B N 1
ATOM 3365 C CA . LEU B 1 114 ? -0.686 -15.93 10.312 1 83.19 114 LEU B CA 1
ATOM 3366 C C . LEU B 1 114 ? -1.712 -17.062 10.289 1 83.19 114 LEU B C 1
ATOM 3368 O O . LEU B 1 114 ? -2.666 -17.047 11.07 1 83.19 114 LEU B O 1
ATOM 3372 N N . TRP B 1 115 ? -1.556 -18.062 9.445 1 88.69 115 TRP B N 1
ATOM 3373 C CA . TRP B 1 115 ? -2.453 -19.203 9.359 1 88.69 115 TRP B CA 1
ATOM 3374 C C . TRP B 1 115 ? -2.373 -20.062 10.625 1 88.69 115 TRP B C 1
ATOM 3376 O O . TRP B 1 115 ? -3.281 -20.844 10.906 1 88.69 115 TRP B O 1
ATOM 3386 N N . LYS B 1 116 ? -1.348 -19.891 11.359 1 83.62 116 LYS B N 1
ATOM 3387 C CA . LYS B 1 116 ? -1.156 -20.703 12.555 1 83.62 116 LYS B CA 1
ATOM 3388 C C . LYS B 1 116 ? -1.976 -20.156 13.727 1 83.62 116 LYS B C 1
ATOM 3390 O O . LYS B 1 116 ? -2.203 -20.859 14.711 1 83.62 116 LYS B O 1
ATOM 3395 N N . GLY B 1 117 ? -2.375 -18.953 13.547 1 80.44 117 GLY B N 1
ATOM 3396 C CA . GLY B 1 117 ? -3.26 -18.391 14.555 1 80.44 117 GLY B CA 1
ATOM 3397 C C . GLY B 1 117 ? -4.699 -18.844 14.398 1 80.44 117 GLY B C 1
ATOM 3398 O O . GLY B 1 117 ? -5.398 -18.406 13.484 1 80.44 117 GLY B O 1
ATOM 3399 N N . LYS B 1 118 ? -5.27 -19.594 15.352 1 81.75 118 LYS B N 1
ATOM 3400 C CA . LYS B 1 118 ? -6.609 -20.172 15.281 1 81.75 118 LYS B CA 1
ATOM 3401 C C . LYS B 1 118 ? -7.676 -19.078 15.211 1 81.75 118 LYS B C 1
ATOM 3403 O O . LYS B 1 118 ? -8.656 -19.203 14.477 1 81.75 118 LYS B O 1
ATOM 3408 N N . SER B 1 119 ? -7.422 -18.031 15.898 1 84.12 119 SER B N 1
ATOM 3409 C CA . SER B 1 119 ? -8.406 -16.953 15.938 1 84.12 119 SER B CA 1
ATOM 3410 C C . SER B 1 119 ? -8.453 -16.203 14.609 1 84.12 119 SER B C 1
ATOM 3412 O O . SER B 1 119 ? -9.453 -15.547 14.305 1 84.12 119 SER B O 1
ATOM 3414 N N . LEU B 1 120 ? -7.406 -16.344 13.789 1 83.38 120 LEU B N 1
ATOM 3415 C CA . LEU B 1 120 ? -7.316 -15.609 12.539 1 83.38 120 LEU B CA 1
ATOM 3416 C C . LEU B 1 120 ? -7.84 -16.438 11.375 1 83.38 120 LEU B C 1
ATOM 3418 O O . LEU B 1 120 ? -7.965 -15.945 10.25 1 83.38 120 LEU B O 1
ATOM 3422 N N . LYS B 1 121 ? -8.211 -17.609 11.609 1 86.81 121 LYS B N 1
ATOM 3423 C CA . LYS B 1 121 ? -8.57 -18.562 10.547 1 86.81 121 LYS B CA 1
ATOM 3424 C C . LYS B 1 121 ? -9.742 -18.031 9.719 1 86.81 121 LYS B C 1
ATOM 3426 O O . LYS B 1 121 ? -9.711 -18.094 8.492 1 86.81 121 LYS B O 1
ATOM 3431 N N . PRO B 1 122 ? -10.781 -17.516 10.398 1 85.94 122 PRO B N 1
ATOM 3432 C CA . PRO B 1 122 ? -11.883 -17.016 9.586 1 85.94 122 PRO B CA 1
ATOM 3433 C C . PRO B 1 122 ? -11.461 -15.844 8.688 1 85.94 122 PRO B C 1
ATOM 3435 O O . PRO B 1 122 ? -11.898 -15.758 7.539 1 85.94 122 PRO B O 1
ATOM 3438 N N . PHE B 1 123 ? -10.633 -15.078 9.273 1 86.69 123 PHE B N 1
ATOM 3439 C CA . PHE B 1 123 ? -10.117 -13.945 8.508 1 86.69 123 PHE B CA 1
ATOM 3440 C C . PHE B 1 123 ? -9.258 -14.43 7.344 1 86.69 123 PHE B C 1
ATOM 3442 O O . PHE B 1 123 ? -9.438 -13.977 6.211 1 86.69 123 PHE B O 1
ATOM 3449 N N . MET B 1 124 ? -8.422 -15.344 7.621 1 90.44 124 MET B N 1
ATOM 3450 C CA . MET B 1 124 ? -7.508 -15.875 6.609 1 90.44 124 MET B CA 1
ATOM 3451 C C . MET B 1 124 ? -8.273 -16.609 5.516 1 90.44 124 MET B C 1
ATOM 3453 O O . MET B 1 124 ? -7.984 -16.438 4.332 1 90.44 124 MET B O 1
ATOM 3457 N N . THR B 1 125 ? -9.281 -17.297 5.895 1 91.12 125 THR B N 1
ATOM 3458 C CA . THR B 1 125 ? -10.086 -18.047 4.93 1 91.12 125 THR B CA 1
ATOM 3459 C C . THR B 1 125 ? -10.836 -17.094 4.004 1 91.12 125 THR B C 1
ATOM 3461 O O . THR B 1 125 ? -10.93 -17.344 2.799 1 91.12 125 THR B O 1
ATOM 3464 N N . ARG B 1 126 ? -11.227 -16.078 4.551 1 90.06 126 ARG B N 1
ATOM 3465 C CA . ARG B 1 126 ? -12.039 -15.141 3.775 1 90.06 126 ARG B CA 1
ATOM 3466 C C . ARG B 1 126 ? -11.164 -14.32 2.824 1 90.06 126 ARG B C 1
ATOM 3468 O O . ARG B 1 126 ? -11.539 -14.109 1.668 1 90.06 126 ARG B O 1
ATOM 3475 N N . TYR B 1 127 ? -10.008 -13.969 3.279 1 89.81 127 TYR B N 1
ATOM 3476 C CA . TYR B 1 127 ? -9.273 -12.945 2.539 1 89.81 127 TYR B CA 1
ATOM 3477 C C . TYR B 1 127 ? -8.008 -13.531 1.912 1 89.81 127 TYR B C 1
ATOM 3479 O O . TYR B 1 127 ? -7.453 -12.953 0.976 1 89.81 127 TYR B O 1
ATOM 3487 N N . PHE B 1 128 ? -7.531 -14.648 2.387 1 94.56 128 PHE B N 1
ATOM 3488 C CA . PHE B 1 128 ? -6.262 -15.18 1.905 1 94.56 128 PHE B CA 1
ATOM 3489 C C . PHE B 1 128 ? -6.469 -16.484 1.16 1 94.56 128 PHE B C 1
ATOM 3491 O O . PHE B 1 128 ? -5.543 -17.297 1.035 1 94.56 128 PHE B O 1
ATOM 3498 N N . THR B 1 129 ? -7.738 -16.688 0.8 1 94.44 129 THR B N 1
ATOM 3499 C CA . THR B 1 129 ? -8.078 -17.75 -0.151 1 94.44 129 THR B CA 1
ATOM 3500 C C . THR B 1 129 ? -8.961 -17.203 -1.267 1 94.44 129 THR B C 1
ATOM 3502 O O . THR B 1 129 ? -9.781 -16.312 -1.035 1 94.44 129 THR B O 1
ATOM 3505 N N . ASN B 1 130 ? -8.734 -17.703 -2.406 1 94.44 130 ASN B N 1
ATOM 3506 C CA . ASN B 1 130 ? -9.469 -17.281 -3.598 1 94.44 130 ASN B CA 1
ATOM 3507 C C . ASN B 1 130 ? -10.633 -18.219 -3.898 1 94.44 130 ASN B C 1
ATOM 3509 O O . ASN B 1 130 ? -10.445 -19.422 -4.094 1 94.44 130 ASN B O 1
ATOM 3513 N N . SER B 1 131 ? -11.859 -17.703 -3.838 1 94.56 131 SER B N 1
ATOM 3514 C CA . SER B 1 131 ? -13.07 -18.5 -4.047 1 94.56 131 SER B CA 1
ATOM 3515 C C . SER B 1 131 ? -14.164 -17.672 -4.707 1 94.56 131 SER B C 1
ATOM 3517 O O . SER B 1 131 ? -14.367 -16.516 -4.355 1 94.56 131 SER B O 1
ATOM 3519 N N . TYR B 1 132 ? -14.805 -18.297 -5.66 1 94.62 132 TYR B N 1
ATOM 3520 C CA . TYR B 1 132 ? -15.883 -17.594 -6.348 1 94.62 132 TYR B CA 1
ATOM 3521 C C . TYR B 1 132 ? -17.156 -17.625 -5.516 1 94.62 132 TYR B C 1
ATOM 3523 O O . TYR B 1 132 ? -18.141 -16.953 -5.859 1 94.62 132 TYR B O 1
ATOM 3531 N N . ALA B 1 133 ? -17.125 -18.328 -4.395 1 93.06 133 ALA B N 1
ATOM 3532 C CA . ALA B 1 133 ? -18.281 -18.422 -3.512 1 93.06 133 ALA B CA 1
ATOM 3533 C C . ALA B 1 133 ? -18.109 -17.547 -2.277 1 93.06 133 ALA B C 1
ATOM 3535 O O . ALA B 1 133 ? -19.031 -17.359 -1.491 1 93.06 133 ALA B O 1
ATOM 3536 N N . SER B 1 134 ? -16.953 -17 -2.102 1 90.38 134 SER B N 1
ATOM 3537 C CA . SER B 1 134 ? -16.625 -16.234 -0.904 1 90.38 134 SER B CA 1
ATOM 3538 C C . SER B 1 134 ? -17.406 -14.922 -0.866 1 90.38 134 SER B C 1
ATOM 3540 O O . SER B 1 134 ? -17.75 -14.367 -1.911 1 90.38 134 SER B O 1
ATOM 3542 N N . LYS B 1 135 ? -17.641 -14.422 0.324 1 88 135 LYS B N 1
ATOM 3543 C CA . LYS B 1 135 ? -18.266 -13.117 0.51 1 88 135 LYS B CA 1
ATOM 3544 C C . LYS B 1 135 ? -17.391 -12.008 -0.072 1 88 135 LYS B C 1
ATOM 3546 O O . LYS B 1 135 ? -17.891 -11.008 -0.583 1 88 135 LYS B O 1
ATOM 3551 N N . SER B 1 136 ? -16.125 -12.258 0.034 1 86.69 136 SER B N 1
ATOM 3552 C CA . SER B 1 136 ? -15.172 -11.328 -0.555 1 86.69 136 SER B CA 1
ATOM 3553 C C . SER B 1 136 ? -14.617 -11.859 -1.871 1 86.69 136 SER B C 1
ATOM 3555 O O . SER B 1 136 ? -14.016 -12.938 -1.908 1 86.69 136 SER B O 1
ATOM 3557 N N . LEU B 1 137 ? -14.805 -11.094 -2.916 1 89 137 LEU B N 1
ATOM 3558 C CA . LEU B 1 137 ? -14.438 -11.602 -4.234 1 89 137 LEU B CA 1
ATOM 3559 C C . LEU B 1 137 ? -13.094 -11.023 -4.684 1 89 137 LEU B C 1
ATOM 3561 O O . LEU B 1 137 ? -12.203 -11.773 -5.094 1 89 137 LEU B O 1
ATOM 3565 N N . CYS B 1 138 ? -12.797 -9.766 -4.523 1 86.5 138 CYS B N 1
ATOM 3566 C CA . CYS B 1 138 ? -11.711 -9.07 -5.207 1 86.5 138 CYS B CA 1
ATOM 3567 C C . CYS B 1 138 ? -10.438 -9.102 -4.375 1 86.5 138 CYS B C 1
ATOM 3569 O O . CYS B 1 138 ? -9.414 -9.609 -4.82 1 86.5 138 CYS B O 1
ATOM 3571 N N . SER B 1 139 ? -10.508 -8.734 -3.1 1 86.31 139 SER B N 1
ATOM 3572 C CA . SER B 1 139 ? -9.297 -8.633 -2.291 1 86.31 139 SER B CA 1
ATOM 3573 C C . SER B 1 139 ? -8.578 -9.977 -2.199 1 86.31 139 SER B C 1
ATOM 3575 O O . SER B 1 139 ? -7.348 -10.039 -2.23 1 86.31 139 SER B O 1
ATOM 3577 N N . PRO B 1 140 ? -9.305 -11.086 -2.199 1 92.38 140 PRO B N 1
ATOM 3578 C CA . PRO B 1 140 ? -8.633 -12.383 -2.115 1 92.38 140 PRO B CA 1
ATOM 3579 C C . PRO B 1 140 ? -7.836 -12.719 -3.373 1 92.38 140 PRO B C 1
ATOM 3581 O O . PRO B 1 140 ? -6.895 -13.516 -3.318 1 92.38 140 PRO B O 1
ATOM 3584 N N . MET B 1 141 ? -8.195 -12.062 -4.449 1 93.56 141 MET B N 1
ATOM 3585 C CA . MET B 1 141 ? -7.48 -12.328 -5.691 1 93.56 141 MET B CA 1
ATOM 3586 C C . MET B 1 141 ? -6.004 -11.984 -5.559 1 93.56 141 MET B C 1
ATOM 3588 O O . MET B 1 141 ? -5.148 -12.641 -6.148 1 93.56 141 MET B O 1
ATOM 3592 N N . LEU B 1 142 ? -5.754 -11 -4.832 1 92.44 142 LEU B N 1
ATOM 3593 C CA . LEU B 1 142 ? -4.375 -10.578 -4.625 1 92.44 142 LEU B CA 1
ATOM 3594 C C . LEU B 1 142 ? -3.773 -11.266 -3.402 1 92.44 142 LEU B C 1
ATOM 3596 O O . LEU B 1 142 ? -2.691 -11.852 -3.484 1 92.44 142 LEU B O 1
ATOM 3600 N N . LEU B 1 143 ? -4.492 -11.297 -2.27 1 90.94 143 LEU B N 1
ATOM 3601 C CA . LEU B 1 143 ? -3.951 -11.742 -0.991 1 90.94 143 LEU B CA 1
ATOM 3602 C C . LEU B 1 143 ? -3.693 -13.25 -1.004 1 90.94 143 LEU B C 1
ATOM 3604 O O . LEU B 1 143 ? -2.75 -13.727 -0.371 1 90.94 143 LEU B O 1
ATOM 3608 N N . SER B 1 144 ? -4.461 -13.977 -1.73 1 94.56 144 SER B N 1
ATOM 3609 C CA . SER B 1 144 ? -4.297 -15.43 -1.795 1 94.56 144 SER B CA 1
ATOM 3610 C C . SER B 1 144 ? -2.979 -15.805 -2.461 1 94.56 144 SER B C 1
ATOM 3612 O O . SER B 1 144 ? -2.438 -16.875 -2.207 1 94.56 144 SER B O 1
ATOM 3614 N N . ALA B 1 145 ? -2.441 -14.883 -3.264 1 93.88 145 ALA B N 1
ATOM 3615 C CA . ALA B 1 145 ? -1.216 -15.156 -4.012 1 93.88 145 ALA B CA 1
ATOM 3616 C C . ALA B 1 145 ? 0.007 -15.094 -3.102 1 93.88 145 ALA B C 1
ATOM 3618 O O . ALA B 1 145 ? 1.128 -15.367 -3.539 1 93.88 145 ALA B O 1
ATOM 3619 N N . PHE B 1 146 ? -0.21 -14.75 -1.885 1 93 146 PHE B N 1
ATOM 3620 C CA . PHE B 1 146 ? 0.874 -14.727 -0.91 1 93 146 PHE B CA 1
ATOM 3621 C C . PHE B 1 146 ? 0.651 -15.781 0.173 1 93 146 PHE B C 1
ATOM 3623 O O . PHE B 1 146 ? 1.427 -15.867 1.127 1 93 146 PHE B O 1
ATOM 3630 N N . SER B 1 147 ? -0.369 -16.547 -0.005 1 93.88 147 SER B N 1
ATOM 3631 C CA . SER B 1 147 ? -0.812 -17.484 1.032 1 93.88 147 SER B CA 1
ATOM 3632 C C . SER B 1 147 ? -0.396 -18.906 0.709 1 93.88 147 SER B C 1
ATOM 3634 O O . SER B 1 147 ? -0.416 -19.312 -0.453 1 93.88 147 SER B O 1
ATOM 3636 N N . HIS B 1 148 ? 0.022 -19.656 1.734 1 92.19 148 HIS B N 1
ATOM 3637 C CA . HIS B 1 148 ? 0.398 -21.062 1.601 1 92.19 148 HIS B CA 1
ATOM 3638 C C . HIS B 1 148 ? -0.202 -21.891 2.723 1 92.19 148 HIS B C 1
ATOM 3640 O O . HIS B 1 148 ? -0.216 -21.469 3.881 1 92.19 148 HIS B O 1
ATOM 3646 N N . SER B 1 149 ? -0.666 -23.047 2.365 1 80.5 149 SER B N 1
ATOM 3647 C CA . SER B 1 149 ? -1.342 -23.906 3.334 1 80.5 149 SER B CA 1
ATOM 3648 C C . SER B 1 149 ? -0.376 -24.906 3.947 1 80.5 149 SER B C 1
ATOM 3650 O O . SER B 1 149 ? -0.645 -25.469 5.016 1 80.5 149 SER B O 1
ATOM 3652 N N . SER B 1 150 ? 0.668 -25.188 3.234 1 86.81 150 SER B N 1
ATOM 3653 C CA . SER B 1 150 ? 1.632 -26.172 3.717 1 86.81 150 SER B CA 1
ATOM 3654 C C . SER B 1 150 ? 3.061 -25.656 3.604 1 86.81 150 SER B C 1
ATOM 3656 O O . SER B 1 150 ? 3.346 -24.797 2.771 1 86.81 150 SER B O 1
ATOM 3658 N N . ILE B 1 151 ? 3.906 -26.219 4.402 1 88.19 151 ILE B N 1
ATOM 3659 C CA . ILE B 1 151 ? 5.297 -25.781 4.453 1 88.19 151 ILE B CA 1
ATOM 3660 C C . ILE B 1 151 ? 6.008 -26.172 3.162 1 88.19 151 ILE B C 1
ATOM 3662 O O . ILE B 1 151 ? 6.887 -25.453 2.682 1 88.19 151 ILE B O 1
ATOM 3666 N N . ILE B 1 152 ? 5.633 -27.344 2.65 1 87.25 152 ILE B N 1
ATOM 3667 C CA . ILE B 1 152 ? 6.242 -27.797 1.407 1 87.25 152 ILE B CA 1
ATOM 3668 C C . ILE B 1 152 ? 5.855 -26.859 0.267 1 87.25 152 ILE B C 1
ATOM 3670 O O . ILE B 1 152 ? 6.711 -26.453 -0.521 1 87.25 152 ILE B O 1
ATOM 3674 N N . HIS B 1 153 ? 4.543 -26.547 0.222 1 89.94 153 HIS B N 1
ATOM 3675 C CA . HIS B 1 153 ? 4.062 -25.594 -0.774 1 89.94 153 HIS B CA 1
ATOM 3676 C C . HIS B 1 153 ? 4.773 -24.25 -0.644 1 89.94 153 HIS B C 1
ATOM 3678 O O . HIS B 1 153 ? 5.211 -23.672 -1.644 1 89.94 153 HIS B O 1
ATOM 3684 N N . LEU B 1 154 ? 4.965 -23.844 0.522 1 91 154 LEU B N 1
ATOM 3685 C CA . LEU B 1 154 ? 5.688 -22.609 0.802 1 91 154 LEU B CA 1
ATOM 3686 C C . LEU B 1 154 ? 7.141 -22.719 0.358 1 91 154 LEU B C 1
ATOM 3688 O O . LEU B 1 154 ? 7.648 -21.828 -0.337 1 91 154 LEU B O 1
ATOM 3692 N N . GLY B 1 155 ? 7.785 -23.781 0.763 1 90.06 155 GLY B N 1
ATOM 3693 C CA . GLY B 1 155 ? 9.188 -23.984 0.439 1 90.06 155 GLY B CA 1
ATOM 3694 C C . GLY B 1 155 ? 9.453 -24.016 -1.054 1 90.06 155 GLY B C 1
ATOM 3695 O O . GLY B 1 155 ? 10.422 -23.406 -1.528 1 90.06 155 GLY B O 1
ATOM 3696 N N . LEU B 1 156 ? 8.617 -24.719 -1.822 1 86.69 156 LEU B N 1
ATOM 3697 C CA . LEU B 1 156 ? 8.781 -24.812 -3.268 1 86.69 156 LEU B CA 1
ATOM 3698 C C . LEU B 1 156 ? 8.617 -23.453 -3.93 1 86.69 156 LEU B C 1
ATOM 3700 O O . LEU B 1 156 ? 9.398 -23.078 -4.812 1 86.69 156 LEU B O 1
ATOM 3704 N N . ASN B 1 157 ? 7.629 -22.703 -3.488 1 89.88 157 ASN B N 1
ATOM 3705 C CA . ASN B 1 157 ? 7.398 -21.375 -4.039 1 89.88 157 ASN B CA 1
ATOM 3706 C C . ASN B 1 157 ? 8.555 -20.422 -3.717 1 89.88 157 ASN B C 1
ATOM 3708 O O . ASN B 1 157 ? 9.008 -19.672 -4.582 1 89.88 157 ASN B O 1
ATOM 3712 N N . MET B 1 158 ? 9.023 -20.578 -2.547 1 86.81 158 MET B N 1
ATOM 3713 C CA . MET B 1 158 ? 10.156 -19.75 -2.135 1 86.81 158 MET B CA 1
ATOM 3714 C C . MET B 1 158 ? 11.406 -20.094 -2.943 1 86.81 158 MET B C 1
ATOM 3716 O O . MET B 1 158 ? 12.156 -19.188 -3.328 1 86.81 158 MET B O 1
ATOM 3720 N N . TYR B 1 159 ? 11.547 -21.297 -3.162 1 85.5 159 TYR B N 1
ATOM 3721 C CA . TYR B 1 159 ? 12.719 -21.75 -3.912 1 85.5 159 TYR B CA 1
ATOM 3722 C C . TYR B 1 159 ? 12.695 -21.188 -5.336 1 85.5 159 TYR B C 1
ATOM 3724 O O . TYR B 1 159 ? 13.68 -20.625 -5.801 1 85.5 159 TYR B O 1
ATOM 3732 N N . VAL B 1 160 ? 11.594 -21.359 -5.977 1 86.56 160 VAL B N 1
ATOM 3733 C CA . VAL B 1 160 ? 11.492 -20.906 -7.355 1 86.56 160 VAL B CA 1
ATOM 3734 C C . VAL B 1 160 ? 11.609 -19.375 -7.398 1 86.56 160 VAL B C 1
ATOM 3736 O O . VAL B 1 160 ? 12.336 -18.828 -8.234 1 86.56 160 VAL B O 1
ATOM 3739 N N . MET B 1 161 ? 10.969 -18.703 -6.484 1 88.19 161 MET B N 1
ATOM 3740 C CA . MET B 1 161 ? 11.016 -17.25 -6.438 1 88.19 161 MET B CA 1
ATOM 3741 C C . MET B 1 161 ? 12.438 -16.75 -6.195 1 88.19 161 MET B C 1
ATOM 3743 O O . MET B 1 161 ? 12.906 -15.836 -6.875 1 88.19 161 MET B O 1
ATOM 3747 N N . SER B 1 162 ? 13.148 -17.344 -5.312 1 83.31 162 SER B N 1
ATOM 3748 C CA . SER B 1 162 ? 14.5 -16.922 -4.957 1 83.31 162 SER B CA 1
ATOM 3749 C C . SER B 1 162 ? 15.484 -17.219 -6.074 1 83.31 162 SER B C 1
ATOM 3751 O O . SER B 1 162 ? 16.516 -16.562 -6.191 1 83.31 162 SER B O 1
ATOM 3753 N N . THR B 1 163 ? 15.164 -18.172 -6.887 1 82.56 163 THR B N 1
ATOM 3754 C CA . THR B 1 163 ? 16.062 -18.562 -7.969 1 82.56 163 THR B CA 1
ATOM 3755 C C . THR B 1 163 ? 15.906 -17.641 -9.172 1 82.56 163 THR B C 1
ATOM 3757 O O . THR B 1 163 ? 16.891 -17.203 -9.758 1 82.56 163 THR B O 1
ATOM 3760 N N . PHE B 1 164 ? 14.719 -17.203 -9.453 1 87 164 PHE B N 1
ATOM 3761 C CA . PHE B 1 164 ? 14.484 -16.547 -10.742 1 87 164 PHE B CA 1
ATOM 3762 C C . PHE B 1 164 ? 14.258 -15.055 -10.57 1 87 164 PHE B C 1
ATOM 3764 O O . PHE B 1 164 ? 14.617 -14.266 -11.438 1 87 164 PHE B O 1
ATOM 3771 N N . ALA B 1 165 ? 13.648 -14.641 -9.469 1 87.88 165 ALA B N 1
ATOM 3772 C CA . ALA B 1 165 ? 13.273 -13.242 -9.281 1 87.88 165 ALA B CA 1
ATOM 3773 C C . ALA B 1 165 ? 14.492 -12.328 -9.336 1 87.88 165 ALA B C 1
ATOM 3775 O O . ALA B 1 165 ? 14.492 -11.328 -10.055 1 87.88 165 ALA B O 1
ATOM 3776 N N . PRO B 1 166 ? 15.594 -12.703 -8.695 1 82.69 166 PRO B N 1
ATOM 3777 C CA . PRO B 1 166 ? 16.766 -11.828 -8.758 1 82.69 166 PRO B CA 1
ATOM 3778 C C . PRO B 1 166 ? 17.312 -11.672 -10.18 1 82.69 166 PRO B C 1
ATOM 3780 O O . PRO B 1 166 ? 17.75 -10.578 -10.555 1 82.69 166 PRO B O 1
ATOM 3783 N N . HIS B 1 167 ? 17.234 -12.719 -10.945 1 83.62 167 HIS B N 1
ATOM 3784 C CA . HIS B 1 167 ? 17.734 -12.664 -12.312 1 83.62 167 HIS B CA 1
ATOM 3785 C C . HIS B 1 167 ? 16.859 -11.758 -13.18 1 83.62 167 HIS B C 1
ATOM 3787 O O . HIS B 1 167 ? 17.375 -10.992 -13.992 1 83.62 167 HIS B O 1
ATOM 3793 N N . ILE B 1 168 ? 15.602 -11.852 -12.984 1 88.94 168 ILE B N 1
ATOM 3794 C CA . ILE B 1 168 ? 14.68 -11.023 -13.75 1 88.94 168 ILE B CA 1
ATOM 3795 C C . ILE B 1 168 ? 14.891 -9.555 -13.391 1 88.94 168 ILE B C 1
ATOM 3797 O O . ILE B 1 168 ? 14.953 -8.695 -14.281 1 88.94 168 ILE B O 1
ATOM 3801 N N . ILE B 1 169 ? 15.047 -9.305 -12.125 1 85.88 169 ILE B N 1
ATOM 3802 C CA . ILE B 1 169 ? 15.195 -7.945 -11.633 1 85.88 169 ILE B CA 1
ATOM 3803 C C . ILE B 1 169 ? 16.5 -7.352 -12.141 1 85.88 169 ILE B C 1
ATOM 3805 O O . ILE B 1 169 ? 16.547 -6.199 -12.578 1 85.88 169 ILE B O 1
ATOM 3809 N N . GLU B 1 170 ? 17.5 -8.102 -12.156 1 83.44 170 GLU B N 1
ATOM 3810 C CA . GLU B 1 170 ? 18.828 -7.613 -12.516 1 83.44 170 GLU B CA 1
ATOM 3811 C C . GLU B 1 170 ? 18.984 -7.512 -14.031 1 83.44 170 GLU B C 1
ATOM 3813 O O . GLU B 1 170 ? 19.531 -6.531 -14.539 1 83.44 170 GLU B O 1
ATOM 3818 N N . LYS B 1 171 ? 18.422 -8.445 -14.719 1 86.44 171 LYS B N 1
ATOM 3819 C CA . LYS B 1 171 ? 18.797 -8.578 -16.125 1 86.44 171 LYS B CA 1
ATOM 3820 C C . LYS B 1 171 ? 17.703 -8.016 -17.047 1 86.44 171 LYS B C 1
ATOM 3822 O O . LYS B 1 171 ? 18 -7.551 -18.141 1 86.44 171 LYS B O 1
ATOM 3827 N N . PHE B 1 172 ? 16.484 -8.148 -16.562 1 87.56 172 PHE B N 1
ATOM 3828 C CA . PHE B 1 172 ? 15.438 -7.902 -17.547 1 87.56 172 PHE B CA 1
ATOM 3829 C C . PHE B 1 172 ? 14.547 -6.746 -17.109 1 87.56 172 PHE B C 1
ATOM 3831 O O . PHE B 1 172 ? 13.961 -6.055 -17.953 1 87.56 172 PHE B O 1
ATOM 3838 N N . MET B 1 173 ? 14.469 -6.852 -15.742 1 83 173 MET B N 1
ATOM 3839 C CA . MET B 1 173 ? 13.555 -5.867 -15.172 1 83 173 MET B CA 1
ATOM 3840 C C . MET B 1 173 ? 14.172 -5.191 -13.953 1 83 173 MET B C 1
ATOM 3842 O O . MET B 1 173 ? 15.109 -5.727 -13.352 1 83 173 MET B O 1
ATOM 3846 N N . GLY B 1 174 ? 14.047 -4 -13.695 1 81 174 GLY B N 1
ATOM 3847 C CA . GLY B 1 174 ? 14.273 -3.367 -12.406 1 81 174 GLY B CA 1
ATOM 3848 C C . GLY B 1 174 ? 13.281 -3.812 -11.344 1 81 174 GLY B C 1
ATOM 3849 O O . GLY B 1 174 ? 12.289 -4.473 -11.656 1 81 174 GLY B O 1
ATOM 3850 N N . PRO B 1 175 ? 13.562 -3.693 -10.125 1 81.75 175 PRO B N 1
ATOM 3851 C CA . PRO B 1 175 ? 12.688 -4.133 -9.039 1 81.75 175 PRO B CA 1
ATOM 3852 C C . PRO B 1 175 ? 11.266 -3.574 -9.172 1 81.75 175 PRO B C 1
ATOM 3854 O O . PRO B 1 175 ? 10.297 -4.266 -8.844 1 81.75 175 PRO B O 1
ATOM 3857 N N . GLU B 1 176 ? 11.047 -2.354 -9.68 1 79.06 176 GLU B N 1
ATOM 3858 C CA . GLU B 1 176 ? 9.727 -1.74 -9.805 1 79.06 176 GLU B CA 1
ATOM 3859 C C . GLU B 1 176 ? 8.875 -2.473 -10.828 1 79.06 176 GLU B C 1
ATOM 3861 O O . GLU B 1 176 ? 7.719 -2.812 -10.555 1 79.06 176 GLU B O 1
ATOM 3866 N N . GLN B 1 177 ? 9.5 -2.674 -11.922 1 85.38 177 GLN B N 1
ATOM 3867 C CA . GLN B 1 177 ? 8.781 -3.371 -12.984 1 85.38 177 GLN B CA 1
ATOM 3868 C C . GLN B 1 177 ? 8.477 -4.812 -12.586 1 85.38 177 GLN B C 1
ATOM 3870 O O . GLN B 1 177 ? 7.422 -5.348 -12.93 1 85.38 177 GLN B O 1
ATOM 3875 N N . PHE B 1 178 ? 9.383 -5.422 -11.906 1 89.75 178 PHE B N 1
ATOM 3876 C CA . PHE B 1 178 ? 9.188 -6.801 -11.477 1 89.75 178 PHE B CA 1
ATOM 3877 C C . PHE B 1 178 ? 7.961 -6.926 -10.578 1 89.75 178 PHE B C 1
ATOM 3879 O O . PHE B 1 178 ? 7.125 -7.809 -10.773 1 89.75 178 PHE B O 1
ATOM 3886 N N . TRP B 1 179 ? 7.895 -6.059 -9.609 1 86.88 179 TRP B N 1
ATOM 3887 C CA . TRP B 1 179 ? 6.781 -6.16 -8.672 1 86.88 179 TRP B CA 1
ATOM 3888 C C . TRP B 1 179 ? 5.457 -5.852 -9.367 1 86.88 179 TRP B C 1
ATOM 3890 O O . TRP B 1 179 ? 4.422 -6.43 -9.023 1 86.88 179 TRP B O 1
ATOM 3900 N N . SER B 1 180 ? 5.473 -4.848 -10.211 1 88.88 180 SER B N 1
ATOM 3901 C CA . SER B 1 180 ? 4.281 -4.621 -11.031 1 88.88 180 SER B CA 1
ATOM 3902 C C . SER B 1 180 ? 3.879 -5.883 -11.781 1 88.88 180 SER B C 1
ATOM 3904 O O . SER B 1 180 ? 2.705 -6.258 -11.797 1 88.88 180 SER B O 1
ATOM 3906 N N . PHE B 1 181 ? 4.895 -6.551 -12.414 1 93.31 181 PHE B N 1
ATOM 3907 C CA . PHE B 1 181 ? 4.699 -7.793 -13.148 1 93.31 181 PHE B CA 1
ATOM 3908 C C . PHE B 1 181 ? 4.152 -8.883 -12.234 1 93.31 181 PHE B C 1
ATOM 3910 O O . PHE B 1 181 ? 3.148 -9.523 -12.555 1 93.31 181 PHE B O 1
ATOM 3917 N N . TYR B 1 182 ? 4.75 -9.102 -11.094 1 92.94 182 TYR B N 1
ATOM 3918 C CA . TYR B 1 182 ? 4.375 -10.164 -10.164 1 92.94 182 TYR B CA 1
ATOM 3919 C C . TYR B 1 182 ? 2.955 -9.961 -9.656 1 92.94 182 TYR B C 1
ATOM 3921 O O . TYR B 1 182 ? 2.154 -10.898 -9.656 1 92.94 182 TYR B O 1
ATOM 3929 N N . ILE B 1 183 ? 2.631 -8.75 -9.219 1 91.31 183 ILE B N 1
ATOM 3930 C CA . ILE B 1 183 ? 1.319 -8.453 -8.656 1 91.31 183 ILE B CA 1
ATOM 3931 C C . ILE B 1 183 ? 0.246 -8.617 -9.734 1 91.31 183 ILE B C 1
ATOM 3933 O O . ILE B 1 183 ? -0.816 -9.188 -9.477 1 91.31 183 ILE B O 1
ATOM 3937 N N . THR B 1 184 ? 0.533 -8.148 -10.891 1 93 184 THR B N 1
ATOM 3938 C CA . THR B 1 184 ? -0.412 -8.305 -11.992 1 93 184 THR B CA 1
ATOM 3939 C C . THR B 1 184 ? -0.596 -9.781 -12.336 1 93 184 THR B C 1
ATOM 3941 O O . THR B 1 184 ? -1.72 -10.234 -12.555 1 93 184 THR B O 1
ATOM 3944 N N . ALA B 1 185 ? 0.53 -10.477 -12.375 1 97.12 185 ALA B N 1
ATOM 3945 C CA . ALA B 1 185 ? 0.461 -11.914 -12.641 1 97.12 185 ALA B CA 1
ATOM 3946 C C . ALA B 1 185 ? -0.399 -12.625 -11.594 1 97.12 185 ALA B C 1
ATOM 3948 O O . ALA B 1 185 ? -1.168 -13.523 -11.922 1 97.12 185 ALA B O 1
ATOM 3949 N N . ALA B 1 186 ? -0.239 -12.211 -10.367 1 96.31 186 ALA B N 1
ATOM 3950 C CA . ALA B 1 186 ? -1.003 -12.805 -9.273 1 96.31 186 ALA B CA 1
ATOM 3951 C C . ALA B 1 186 ? -2.502 -12.641 -9.5 1 96.31 186 ALA B C 1
ATOM 3953 O O . ALA B 1 186 ? -3.26 -13.609 -9.43 1 96.31 186 ALA B O 1
ATOM 3954 N N . VAL B 1 187 ? -2.922 -11.461 -9.852 1 95.62 187 VAL B N 1
ATOM 3955 C CA . VAL B 1 187 ? -4.355 -11.211 -9.977 1 95.62 187 VAL B CA 1
ATOM 3956 C C . VAL B 1 187 ? -4.871 -11.805 -11.289 1 95.62 187 VAL B C 1
ATOM 3958 O O . VAL B 1 187 ? -6.012 -12.266 -11.359 1 95.62 187 VAL B O 1
ATOM 3961 N N . VAL B 1 188 ? -4.082 -11.828 -12.32 1 96 188 VAL B N 1
ATOM 3962 C CA . VAL B 1 188 ? -4.484 -12.484 -13.562 1 96 188 VAL B CA 1
ATOM 3963 C C . VAL B 1 188 ? -4.684 -13.977 -13.32 1 96 188 VAL B C 1
ATOM 3965 O O . VAL B 1 188 ? -5.68 -14.555 -13.766 1 96 188 VAL B O 1
ATOM 3968 N N . SER B 1 189 ? -3.674 -14.57 -12.688 1 97.81 189 SER B N 1
ATOM 3969 C CA . SER B 1 189 ? -3.775 -15.984 -12.344 1 97.81 189 SER B CA 1
ATOM 3970 C C . SER B 1 189 ? -5.043 -16.266 -11.539 1 97.81 189 SER B C 1
ATOM 3972 O O . SER B 1 189 ? -5.785 -17.203 -11.852 1 97.81 189 SER B O 1
ATOM 3974 N N . SER B 1 190 ? -5.305 -15.469 -10.516 1 96.75 190 SER B N 1
ATOM 3975 C CA . SER B 1 190 ? -6.492 -15.625 -9.68 1 96.75 190 SER B CA 1
ATOM 3976 C C . SER B 1 190 ? -7.77 -15.438 -10.492 1 96.75 190 SER B C 1
ATOM 3978 O O . SER B 1 190 ? -8.766 -16.125 -10.25 1 96.75 190 SER B O 1
ATOM 3980 N N . PHE B 1 191 ? -7.766 -14.531 -11.383 1 97 191 PHE B N 1
ATOM 3981 C CA . PHE B 1 191 ? -8.93 -14.281 -12.227 1 97 191 PHE B CA 1
ATOM 3982 C C . PHE B 1 191 ? -9.266 -15.508 -13.062 1 97 191 PHE B C 1
ATOM 3984 O O . PHE B 1 191 ? -10.43 -15.906 -13.156 1 97 191 PHE B O 1
ATOM 3991 N N . VAL B 1 192 ? -8.242 -16.062 -13.695 1 96.81 192 VAL B N 1
ATOM 3992 C CA . VAL B 1 192 ? -8.469 -17.234 -14.523 1 96.81 192 VAL B CA 1
ATOM 3993 C C . VAL B 1 192 ? -8.977 -18.391 -13.656 1 96.81 192 VAL B C 1
ATOM 3995 O O . VAL B 1 192 ? -9.836 -19.172 -14.086 1 96.81 192 VAL B O 1
ATOM 3998 N N . SER B 1 193 ? -8.422 -18.5 -12.453 1 96.69 193 SER B N 1
ATOM 3999 C CA . SER B 1 193 ? -8.938 -19.469 -11.492 1 96.69 193 SER B CA 1
ATOM 4000 C C . SER B 1 193 ? -10.422 -19.25 -11.234 1 96.69 193 SER B C 1
ATOM 4002 O O . SER B 1 193 ? -11.211 -20.203 -11.273 1 96.69 193 SER B O 1
ATOM 4004 N N . LEU B 1 194 ? -10.867 -18.016 -10.992 1 95.38 194 LEU B N 1
ATOM 4005 C CA . LEU B 1 194 ? -12.258 -17.688 -10.727 1 95.38 194 LEU B CA 1
ATOM 4006 C C . LEU B 1 194 ? -13.133 -17.969 -11.945 1 95.38 194 LEU B C 1
ATOM 4008 O O . LEU B 1 194 ? -14.273 -18.422 -11.805 1 95.38 194 LEU B O 1
ATOM 4012 N N . LEU B 1 195 ? -12.578 -17.625 -13.117 1 94.88 195 LEU B N 1
ATOM 4013 C CA . LEU B 1 195 ? -13.305 -17.906 -14.352 1 94.88 195 LEU B CA 1
ATOM 4014 C C . LEU B 1 195 ? -13.633 -19.391 -14.461 1 94.88 195 LEU B C 1
ATOM 4016 O O . LEU B 1 195 ? -14.773 -19.75 -14.75 1 94.88 195 LEU B O 1
ATOM 4020 N N . ASP B 1 196 ? -12.672 -20.219 -14.227 1 94.81 196 ASP B N 1
ATOM 4021 C CA . ASP B 1 196 ? -12.867 -21.672 -14.258 1 94.81 196 ASP B CA 1
ATOM 4022 C C . ASP B 1 196 ? -13.898 -22.109 -13.219 1 94.81 196 ASP B C 1
ATOM 4024 O O . ASP B 1 196 ? -14.797 -22.891 -13.523 1 94.81 196 ASP B O 1
ATOM 4028 N N . LYS B 1 197 ? -13.812 -21.562 -12.031 1 92.81 197 LYS B N 1
ATOM 4029 C CA . LYS B 1 197 ? -14.719 -21.938 -10.945 1 92.81 197 LYS B CA 1
ATOM 4030 C C . LYS B 1 197 ? -16.141 -21.422 -11.219 1 92.81 197 LYS B C 1
ATOM 4032 O O . LYS B 1 197 ? -17.109 -22.062 -10.836 1 92.81 197 LYS B O 1
ATOM 4037 N N . ALA B 1 198 ? -16.188 -20.328 -11.789 1 92.88 198 ALA B N 1
ATOM 4038 C CA . ALA B 1 198 ? -17.484 -19.781 -12.156 1 92.88 198 ALA B CA 1
ATOM 4039 C C . ALA B 1 198 ? -18.172 -20.672 -13.188 1 92.88 198 ALA B C 1
ATOM 4041 O O . ALA B 1 198 ? -19.359 -21.016 -13.039 1 92.88 198 ALA B O 1
ATOM 4042 N N . VAL B 1 199 ? -17.422 -21.062 -14.219 1 91.94 199 VAL B N 1
ATOM 4043 C CA . VAL B 1 199 ? -17.953 -21.875 -15.305 1 91.94 199 VAL B CA 1
ATOM 4044 C C . VAL B 1 199 ? -18.328 -23.266 -14.789 1 91.94 199 VAL B C 1
ATOM 4046 O O . VAL B 1 199 ? -19.375 -23.812 -15.148 1 91.94 199 VAL B O 1
ATOM 4049 N N . MET B 1 200 ? -17.578 -23.797 -13.859 1 91.5 200 MET B N 1
ATOM 4050 C CA . MET B 1 200 ? -17.781 -25.141 -13.328 1 91.5 200 MET B CA 1
ATOM 4051 C C . MET B 1 200 ? -18.703 -25.125 -12.117 1 91.5 200 MET B C 1
ATOM 4053 O O . MET B 1 200 ? -19.016 -26.156 -11.547 1 91.5 200 MET B O 1
ATOM 4057 N N . ARG B 1 201 ? -19.062 -23.906 -11.688 1 92.44 201 ARG B N 1
ATOM 4058 C CA . ARG B 1 201 ? -19.891 -23.719 -10.508 1 92.44 201 ARG B CA 1
ATOM 4059 C C . ARG B 1 201 ? -19.281 -24.406 -9.289 1 92.44 201 ARG B C 1
ATOM 4061 O O . ARG B 1 201 ? -19.969 -25.125 -8.562 1 92.44 201 ARG B O 1
ATOM 4068 N N . SER B 1 202 ? -18.047 -24.234 -9.133 1 90.25 202 SER B N 1
ATOM 4069 C CA . SER B 1 202 ? -17.281 -24.844 -8.055 1 90.25 202 SER B CA 1
ATOM 4070 C C . SER B 1 202 ? -17.047 -23.844 -6.918 1 90.25 202 SER B C 1
ATOM 4072 O O . SER B 1 202 ? -16.703 -22.688 -7.16 1 90.25 202 SER B O 1
ATOM 4074 N N . GLY B 1 203 ? -17.203 -24.25 -5.688 1 89.75 203 GLY B N 1
ATOM 4075 C CA . GLY B 1 203 ? -16.969 -23.422 -4.52 1 89.75 203 GLY B CA 1
ATOM 4076 C C . GLY B 1 203 ? -15.648 -23.734 -3.828 1 89.75 203 GLY B C 1
ATOM 4077 O O . GLY B 1 203 ? -15.477 -23.422 -2.65 1 89.75 203 GLY B O 1
ATOM 4078 N N . ILE B 1 204 ? -14.758 -24.406 -4.594 1 88.62 204 ILE B N 1
ATOM 4079 C CA . ILE B 1 204 ? -13.477 -24.812 -4.02 1 88.62 204 ILE B CA 1
ATOM 4080 C C . ILE B 1 204 ? -12.562 -23.594 -3.889 1 88.62 204 ILE B C 1
ATOM 4082 O O . ILE B 1 204 ? -12.492 -22.766 -4.801 1 88.62 204 ILE B O 1
ATOM 4086 N N . ARG B 1 205 ? -11.906 -23.453 -2.809 1 92.31 205 ARG B N 1
ATOM 4087 C CA . ARG B 1 205 ? -10.977 -22.359 -2.555 1 92.31 205 ARG B CA 1
ATOM 4088 C C . ARG B 1 205 ? -9.562 -22.734 -2.99 1 92.31 205 ARG B C 1
ATOM 4090 O O . ARG B 1 205 ? -9.203 -23.906 -3.006 1 92.31 205 ARG B O 1
ATOM 4097 N N . ALA B 1 206 ? -8.906 -21.719 -3.383 1 92.62 206 ALA B N 1
ATOM 4098 C CA . ALA B 1 206 ? -7.512 -21.891 -3.787 1 92.62 206 ALA B CA 1
ATOM 4099 C C . ALA B 1 206 ? -6.609 -20.859 -3.135 1 92.62 206 ALA B C 1
ATOM 4101 O O . ALA B 1 206 ? -7.074 -19.797 -2.703 1 92.62 206 ALA B O 1
ATOM 4102 N N . LEU B 1 207 ? -5.445 -21.188 -2.916 1 91.81 207 LEU B N 1
ATOM 4103 C CA . LEU B 1 207 ? -4.426 -20.25 -2.459 1 91.81 207 LEU B CA 1
ATOM 4104 C C . LEU B 1 207 ? -3.041 -20.688 -2.926 1 91.81 207 LEU B C 1
ATOM 4106 O O . LEU B 1 207 ? -2.824 -21.859 -3.234 1 91.81 207 LEU B O 1
ATOM 4110 N N . GLY B 1 208 ? -2.15 -19.672 -3.01 1 92.12 208 GLY B N 1
ATOM 4111 C CA . GLY B 1 208 ? -0.769 -19.953 -3.371 1 92.12 208 GLY B CA 1
ATOM 4112 C C . GLY B 1 208 ? -0.174 -18.906 -4.301 1 92.12 208 GLY B C 1
ATOM 4113 O O . GLY B 1 208 ? -0.878 -18.344 -5.141 1 92.12 208 GLY B O 1
ATOM 4114 N N . ALA B 1 209 ? 1.086 -18.891 -4.199 1 94.06 209 ALA B N 1
ATOM 4115 C CA . ALA B 1 209 ? 1.83 -17.969 -5.051 1 94.06 209 ALA B CA 1
ATOM 4116 C C . ALA B 1 209 ? 2.162 -18.609 -6.395 1 94.06 209 ALA B C 1
ATOM 4118 O O . ALA B 1 209 ? 2.611 -17.922 -7.32 1 94.06 209 ALA B O 1
ATOM 4119 N N . SER B 1 210 ? 1.884 -19.859 -6.52 1 94.56 210 SER B N 1
ATOM 4120 C CA . SER B 1 210 ? 2.43 -20.656 -7.613 1 94.56 210 SER B CA 1
ATOM 4121 C C . SER B 1 210 ? 2.008 -20.094 -8.969 1 94.56 210 SER B C 1
ATOM 4123 O O . SER B 1 210 ? 2.787 -20.125 -9.922 1 94.56 210 SER B O 1
ATOM 4125 N N . GLY B 1 211 ? 0.749 -19.578 -9.125 1 96.06 211 GLY B N 1
ATOM 4126 C CA . GLY B 1 211 ? 0.337 -18.984 -10.383 1 96.06 211 GLY B CA 1
ATOM 4127 C C . GLY B 1 211 ? 1.224 -17.828 -10.805 1 96.06 211 GLY B C 1
ATOM 4128 O O . GLY B 1 211 ? 1.654 -17.766 -11.961 1 96.06 211 GLY B O 1
ATOM 4129 N N . ALA B 1 212 ? 1.456 -16.953 -9.906 1 96.5 212 ALA B N 1
ATOM 4130 C CA . ALA B 1 212 ? 2.34 -15.82 -10.18 1 96.5 212 ALA B CA 1
ATOM 4131 C C . ALA B 1 212 ? 3.771 -16.281 -10.422 1 96.5 212 ALA B C 1
ATOM 4133 O O . ALA B 1 212 ? 4.473 -15.734 -11.273 1 96.5 212 ALA B O 1
ATOM 4134 N N . ILE B 1 213 ? 4.188 -17.25 -9.711 1 94.94 213 ILE B N 1
ATOM 4135 C CA . ILE B 1 213 ? 5.543 -17.766 -9.828 1 94.94 213 ILE B CA 1
ATOM 4136 C C . ILE B 1 213 ? 5.715 -18.453 -11.18 1 94.94 213 ILE B C 1
ATOM 4138 O O . ILE B 1 213 ? 6.785 -18.375 -11.797 1 94.94 213 ILE B O 1
ATOM 4142 N N . LEU B 1 214 ? 4.641 -19.141 -11.617 1 96.25 214 LEU B N 1
ATOM 4143 C CA . LEU B 1 214 ? 4.711 -19.75 -12.945 1 96.25 214 LEU B CA 1
ATOM 4144 C C . LEU B 1 214 ? 4.836 -18.672 -14.016 1 96.25 214 LEU B C 1
ATOM 4146 O O . LEU B 1 214 ? 5.492 -18.891 -15.039 1 96.25 214 LEU B O 1
ATOM 4150 N N . ALA B 1 215 ? 4.23 -17.516 -13.812 1 97.44 215 ALA B N 1
ATOM 4151 C CA . ALA B 1 215 ? 4.461 -16.391 -14.711 1 97.44 215 ALA B CA 1
ATOM 4152 C C . ALA B 1 215 ? 5.934 -15.992 -14.719 1 97.44 215 ALA B C 1
ATOM 4154 O O . ALA B 1 215 ? 6.504 -15.734 -15.781 1 97.44 215 ALA B O 1
ATOM 4155 N N . VAL B 1 216 ? 6.527 -15.961 -13.562 1 94.56 216 VAL B N 1
ATOM 4156 C CA . VAL B 1 216 ? 7.941 -15.633 -13.414 1 94.56 216 VAL B CA 1
ATOM 4157 C C . VAL B 1 216 ? 8.789 -16.641 -14.188 1 94.56 216 VAL B C 1
ATOM 4159 O O . VAL B 1 216 ? 9.695 -16.25 -14.93 1 94.56 216 VAL B O 1
ATOM 4162 N N . LEU B 1 217 ? 8.43 -17.875 -14.039 1 93.12 217 LEU B N 1
ATOM 4163 C CA . LEU B 1 217 ? 9.188 -18.953 -14.68 1 93.12 217 LEU B CA 1
ATOM 4164 C C . LEU B 1 217 ? 9.047 -18.875 -16.203 1 93.12 217 LEU B C 1
ATOM 4166 O O . LEU B 1 217 ? 10.047 -18.906 -16.922 1 93.12 217 LEU B O 1
ATOM 4170 N N . THR B 1 218 ? 7.848 -18.766 -16.656 1 96.38 218 THR B N 1
ATOM 4171 C CA . THR B 1 218 ? 7.637 -18.781 -18.094 1 96.38 218 THR B CA 1
ATOM 4172 C C . THR B 1 218 ? 8.188 -17.5 -18.734 1 96.38 218 THR B C 1
ATOM 4174 O O . THR B 1 218 ? 8.695 -17.531 -19.844 1 96.38 218 THR B O 1
ATOM 4177 N N . TYR B 1 219 ? 8.07 -16.406 -18.031 1 96.5 219 TYR B N 1
ATOM 4178 C CA . TYR B 1 219 ? 8.711 -15.18 -18.516 1 96.5 219 TYR B CA 1
ATOM 4179 C C . TYR B 1 219 ? 10.211 -15.391 -18.703 1 96.5 219 TYR B C 1
ATOM 4181 O O . TYR B 1 219 ? 10.758 -15.039 -19.75 1 96.5 219 TYR B O 1
ATOM 4189 N N . THR B 1 220 ? 10.875 -15.938 -17.734 1 92.5 220 THR B N 1
ATOM 4190 C CA . THR B 1 220 ? 12.312 -16.172 -17.797 1 92.5 220 THR B CA 1
ATOM 4191 C C . THR B 1 220 ? 12.672 -17.094 -18.953 1 92.5 220 THR B C 1
ATOM 4193 O O . THR B 1 220 ? 13.633 -16.828 -19.688 1 92.5 220 THR B O 1
ATOM 4196 N N . CYS B 1 221 ? 11.906 -18.125 -19.078 1 91.56 221 CYS B N 1
ATOM 4197 C CA . CYS B 1 221 ? 12.164 -19.078 -20.156 1 91.56 221 CYS B CA 1
ATOM 4198 C C . CYS B 1 221 ? 12.031 -18.422 -21.516 1 91.56 221 CYS B C 1
ATOM 4200 O O . CYS B 1 221 ? 12.781 -18.719 -22.438 1 91.56 221 CYS B O 1
ATOM 4202 N N . MET B 1 222 ? 11.094 -17.469 -21.641 1 92.81 222 MET B N 1
ATOM 4203 C CA . MET B 1 222 ? 10.883 -16.781 -22.906 1 92.81 222 MET B CA 1
ATOM 4204 C C . MET B 1 222 ? 12.008 -15.797 -23.188 1 92.81 222 MET B C 1
ATOM 4206 O O . MET B 1 222 ? 12.297 -15.484 -24.344 1 92.81 222 MET B O 1
ATOM 4210 N N . GLN B 1 223 ? 12.633 -15.328 -22.125 1 91.12 223 GLN B N 1
ATOM 4211 C CA . GLN B 1 223 ? 13.727 -14.375 -22.297 1 91.12 223 GLN B CA 1
ATOM 4212 C C . GLN B 1 223 ? 15.008 -15.086 -22.734 1 91.12 223 GLN B C 1
ATOM 4214 O O . GLN B 1 223 ? 15.844 -14.5 -23.422 1 91.12 223 GLN B O 1
ATOM 4219 N N . ILE B 1 224 ? 15.141 -16.297 -22.297 1 88.69 224 ILE B N 1
ATOM 4220 C CA . ILE B 1 224 ? 16.312 -17.094 -22.656 1 88.69 224 ILE B CA 1
ATOM 4221 C C . ILE B 1 224 ? 15.859 -18.469 -23.141 1 88.69 224 ILE B C 1
ATOM 4223 O O . ILE B 1 224 ? 16.188 -19.5 -22.531 1 88.69 224 ILE B O 1
ATOM 4227 N N . PRO B 1 225 ? 15.195 -18.516 -24.297 1 87.12 225 PRO B N 1
ATOM 4228 C CA . PRO B 1 225 ? 14.5 -19.734 -24.734 1 87.12 225 PRO B CA 1
ATOM 4229 C C . PRO B 1 225 ? 15.453 -20.891 -25.031 1 87.12 225 PRO B C 1
ATOM 4231 O O . PRO B 1 225 ? 15.055 -22.047 -24.953 1 87.12 225 PRO B O 1
ATOM 4234 N N . ASP B 1 226 ? 16.734 -20.578 -25.25 1 86.31 226 ASP B N 1
ATOM 4235 C CA . ASP B 1 226 ? 17.672 -21.625 -25.641 1 86.31 226 ASP B CA 1
ATOM 4236 C C . ASP B 1 226 ? 18.484 -22.125 -24.438 1 86.31 226 ASP B C 1
ATOM 4238 O O . ASP B 1 226 ? 19.266 -23.078 -24.562 1 86.31 226 ASP B O 1
ATOM 4242 N N . ALA B 1 227 ? 18.203 -21.5 -23.297 1 80.81 227 ALA B N 1
ATOM 4243 C CA . ALA B 1 227 ? 18.844 -22 -22.078 1 80.81 227 ALA B CA 1
ATOM 4244 C C . ALA B 1 227 ? 18.422 -23.438 -21.781 1 80.81 227 ALA B C 1
ATOM 4246 O O . ALA B 1 227 ? 17.266 -23.797 -21.969 1 80.81 227 ALA B O 1
ATOM 4247 N N . ARG B 1 228 ? 19.344 -24.219 -21.391 1 80.62 228 ARG B N 1
ATOM 4248 C CA . ARG B 1 228 ? 19.062 -25.625 -21.078 1 80.62 228 ARG B CA 1
ATOM 4249 C C . ARG B 1 228 ? 18.766 -25.797 -19.594 1 80.62 228 ARG B C 1
ATOM 4251 O O . ARG B 1 228 ? 19.484 -25.266 -18.75 1 80.62 228 ARG B O 1
ATOM 4258 N N . LEU B 1 229 ? 17.656 -26.438 -19.328 1 75.12 229 LEU B N 1
ATOM 4259 C CA . LEU B 1 229 ? 17.219 -26.688 -17.953 1 75.12 229 LEU B CA 1
ATOM 4260 C C . LEU B 1 229 ? 17.172 -28.188 -17.672 1 75.12 229 LEU B C 1
ATOM 4262 O O . LEU B 1 229 ? 16.922 -29 -18.562 1 75.12 229 LEU B O 1
ATOM 4266 N N . SER B 1 230 ? 17.719 -28.531 -16.5 1 71.12 230 SER B N 1
ATOM 4267 C CA . SER B 1 230 ? 17.641 -29.922 -16.094 1 71.12 230 SER B CA 1
ATOM 4268 C C . SER B 1 230 ? 16.719 -30.109 -14.891 1 71.12 230 SER B C 1
ATOM 4270 O O . SER B 1 230 ? 16.5 -29.156 -14.125 1 71.12 230 SER B O 1
ATOM 4272 N N . LEU B 1 231 ? 16 -31.172 -14.898 1 61.53 231 LEU B N 1
ATOM 4273 C CA . LEU B 1 231 ? 15.148 -31.5 -13.758 1 61.53 231 LEU B CA 1
ATOM 4274 C C . LEU B 1 231 ? 15.977 -32.062 -12.602 1 61.53 231 LEU B C 1
ATOM 4276 O O . LEU B 1 231 ? 16.953 -32.781 -12.82 1 61.53 231 LEU B O 1
ATOM 4280 N N . ILE B 1 232 ? 15.578 -31.594 -11.469 1 58.16 232 ILE B N 1
ATOM 4281 C CA . ILE B 1 232 ? 16.312 -32 -10.266 1 58.16 232 ILE B CA 1
ATOM 4282 C C . ILE B 1 232 ? 16.422 -33.5 -10.203 1 58.16 232 ILE B C 1
ATOM 4284 O O . ILE B 1 232 ? 17.484 -34.062 -9.859 1 58.16 232 ILE B O 1
ATOM 4288 N N . PHE B 1 233 ? 15.43 -34.25 -10.648 1 54.78 233 PHE B N 1
ATOM 4289 C CA . PHE B 1 233 ? 15.383 -35.688 -10.406 1 54.78 233 PHE B CA 1
ATOM 4290 C C . PHE B 1 233 ? 15.875 -36.469 -11.625 1 54.78 233 PHE B C 1
ATOM 4292 O O . PHE B 1 233 ? 16.047 -37.688 -11.562 1 54.78 233 PHE B O 1
ATOM 4299 N N . VAL B 1 234 ? 15.977 -35.844 -12.766 1 59.75 234 VAL B N 1
ATOM 4300 C CA . VAL B 1 234 ? 16.484 -36.531 -13.953 1 59.75 234 VAL B CA 1
ATOM 4301 C C . VAL B 1 234 ? 17.609 -35.688 -14.578 1 59.75 234 VAL B C 1
ATOM 4303 O O . VAL B 1 234 ? 17.438 -35.125 -15.664 1 59.75 234 VAL B O 1
ATOM 4306 N N . PRO B 1 235 ? 18.797 -35.688 -14.062 1 62.75 235 PRO B N 1
ATOM 4307 C CA . PRO B 1 235 ? 19.875 -34.75 -14.453 1 62.75 235 PRO B CA 1
ATOM 4308 C C . PRO B 1 235 ? 20.391 -35.031 -15.859 1 62.75 235 PRO B C 1
ATOM 4310 O O . PRO B 1 235 ? 20.953 -34.125 -16.5 1 62.75 235 PRO B O 1
ATOM 4313 N N . ASN B 1 236 ? 20.203 -36.188 -16.375 1 68.31 236 ASN B N 1
ATOM 4314 C CA . ASN B 1 236 ? 20.797 -36.469 -17.672 1 68.31 236 ASN B CA 1
ATOM 4315 C C . ASN B 1 236 ? 19.891 -36.062 -18.828 1 68.31 236 ASN B C 1
ATOM 4317 O O . ASN B 1 236 ? 20.219 -36.25 -19.984 1 68.31 236 ASN B O 1
ATOM 4321 N N . PHE B 1 237 ? 18.797 -35.594 -18.5 1 70.88 237 PHE B N 1
ATOM 4322 C CA . PHE B 1 237 ? 17.875 -35.094 -19.516 1 70.88 237 PHE B CA 1
ATOM 4323 C C . PHE B 1 237 ? 17.688 -33.594 -19.406 1 70.88 237 PHE B C 1
ATOM 4325 O O . PHE B 1 237 ? 17.219 -33.094 -18.375 1 70.88 237 PHE B O 1
ATOM 4332 N N . ASP B 1 238 ? 18.266 -32.906 -20.453 1 76 238 ASP B N 1
ATOM 4333 C CA . ASP B 1 238 ? 18.062 -31.469 -20.422 1 76 238 ASP B CA 1
ATOM 4334 C C . ASP B 1 238 ? 17.141 -31.016 -21.562 1 76 238 ASP B C 1
ATOM 4336 O O . ASP B 1 238 ? 16.953 -31.75 -22.531 1 76 238 ASP B O 1
ATOM 4340 N N . PHE B 1 239 ? 16.391 -30.109 -21.375 1 82 239 PHE B N 1
ATOM 4341 C CA . PHE B 1 239 ? 15.5 -29.516 -22.375 1 82 239 PHE B CA 1
ATOM 4342 C C . PHE B 1 239 ? 15.641 -28 -22.391 1 82 239 PHE B C 1
ATOM 4344 O O . PHE B 1 239 ? 16.172 -27.406 -21.453 1 82 239 PHE B O 1
ATOM 4351 N N . SER B 1 240 ? 15.328 -27.516 -23.516 1 85.25 240 SER B N 1
ATOM 4352 C CA . SER B 1 240 ? 15.43 -26.062 -23.625 1 85.25 240 SER B CA 1
ATOM 4353 C C . SER B 1 240 ? 14.359 -25.359 -22.797 1 85.25 240 SER B C 1
ATOM 4355 O O . SER B 1 240 ? 13.32 -25.953 -22.5 1 85.25 240 SER B O 1
ATOM 4357 N N . ALA B 1 241 ? 14.547 -24.172 -22.469 1 86.56 241 ALA B N 1
ATOM 4358 C CA . ALA B 1 241 ? 13.609 -23.359 -21.703 1 86.56 241 ALA B CA 1
ATOM 4359 C C . ALA B 1 241 ? 12.281 -23.203 -22.438 1 86.56 241 ALA B C 1
ATOM 4361 O O . ALA B 1 241 ? 11.211 -23.219 -21.812 1 86.56 241 ALA B O 1
ATOM 4362 N N . LYS B 1 242 ? 12.32 -23.109 -23.688 1 89.31 242 LYS B N 1
ATOM 4363 C CA . LYS B 1 242 ? 11.102 -23 -24.484 1 89.31 242 LYS B CA 1
ATOM 4364 C C . LYS B 1 242 ? 10.258 -24.266 -24.359 1 89.31 242 LYS B C 1
ATOM 4366 O O . LYS B 1 242 ? 9.031 -24.188 -24.25 1 89.31 242 LYS B O 1
ATOM 4371 N N . HIS B 1 243 ? 10.852 -25.422 -24.375 1 88.62 243 HIS B N 1
ATOM 4372 C CA . HIS B 1 243 ? 10.125 -26.672 -24.234 1 88.62 243 HIS B CA 1
ATOM 4373 C C . HIS B 1 243 ? 9.57 -26.828 -22.812 1 88.62 243 HIS B C 1
ATOM 4375 O O . HIS B 1 243 ? 8.531 -27.469 -22.625 1 88.62 243 HIS B O 1
ATOM 4381 N N . ALA B 1 244 ? 10.336 -26.25 -21.906 1 88.56 244 ALA B N 1
ATOM 4382 C CA . ALA B 1 244 ? 9.805 -26.234 -20.531 1 88.56 244 ALA B CA 1
ATOM 4383 C C . ALA B 1 244 ? 8.469 -25.516 -20.484 1 88.56 244 ALA B C 1
ATOM 4385 O O . ALA B 1 244 ? 7.539 -25.953 -19.797 1 88.56 244 ALA B O 1
ATOM 4386 N N . VAL B 1 245 ? 8.391 -24.438 -21.188 1 92.44 245 VAL B N 1
ATOM 4387 C CA . VAL B 1 245 ? 7.156 -23.656 -21.234 1 92.44 245 VAL B CA 1
ATOM 4388 C C . VAL B 1 245 ? 6.027 -24.516 -21.828 1 92.44 245 VAL B C 1
ATOM 4390 O O . VAL B 1 245 ? 4.93 -24.562 -21.266 1 92.44 245 VAL B O 1
ATOM 4393 N N . TYR B 1 246 ? 6.348 -25.234 -22.891 1 92.38 246 TYR B N 1
ATOM 4394 C CA . TYR B 1 246 ? 5.348 -26.125 -23.5 1 92.38 246 TYR B CA 1
ATOM 4395 C C . TYR B 1 246 ? 4.895 -27.188 -22.5 1 92.38 246 TYR B C 1
ATOM 4397 O O . TYR B 1 246 ? 3.703 -27.484 -22.406 1 92.38 246 TYR B O 1
ATOM 4405 N N . GLY B 1 247 ? 5.859 -27.75 -21.891 1 92.25 247 GLY B N 1
ATOM 4406 C CA . GLY B 1 247 ? 5.547 -28.797 -20.922 1 92.25 247 GLY B CA 1
ATOM 4407 C C . GLY B 1 247 ? 4.672 -28.297 -19.797 1 92.25 247 GLY B C 1
ATOM 4408 O O . GLY B 1 247 ? 3.717 -28.969 -19.406 1 92.25 247 GLY B O 1
ATOM 4409 N N . ILE B 1 248 ? 4.961 -27.141 -19.266 1 92 248 ILE B N 1
ATOM 4410 C CA . ILE B 1 248 ? 4.215 -26.562 -18.156 1 92 248 ILE B CA 1
ATOM 4411 C C . ILE B 1 248 ? 2.771 -26.297 -18.594 1 92 248 ILE B C 1
ATOM 4413 O O . ILE B 1 248 ? 1.831 -26.672 -17.891 1 92 248 ILE B O 1
ATOM 4417 N N . ILE B 1 249 ? 2.598 -25.672 -19.75 1 94.38 249 ILE B N 1
ATOM 4418 C CA . ILE B 1 249 ? 1.272 -25.344 -20.266 1 94.38 249 ILE B CA 1
ATOM 4419 C C . ILE B 1 249 ? 0.488 -26.609 -20.562 1 94.38 249 ILE B C 1
ATOM 4421 O O . ILE B 1 249 ? -0.683 -26.734 -20.188 1 94.38 249 ILE B O 1
ATOM 4425 N N . ALA B 1 250 ? 1.127 -27.609 -21.172 1 94.12 250 ALA B N 1
ATOM 4426 C CA . ALA B 1 250 ? 0.474 -28.891 -21.484 1 94.12 250 ALA B CA 1
ATOM 4427 C C . ALA B 1 250 ? 0.045 -29.609 -20.203 1 94.12 250 ALA B C 1
ATOM 4429 O O . ALA B 1 250 ? -1.054 -30.156 -20.141 1 94.12 2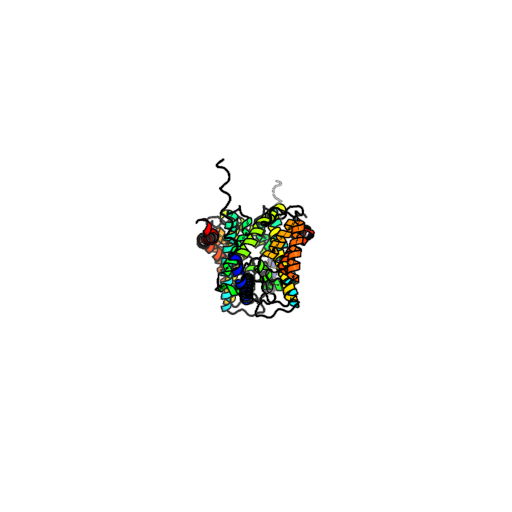50 ALA B O 1
ATOM 4430 N N . PHE B 1 251 ? 0.908 -29.609 -19.281 1 91.38 251 PHE B N 1
ATOM 4431 C CA . PHE B 1 251 ? 0.623 -30.266 -18.016 1 91.38 251 PHE B CA 1
ATOM 4432 C C . PHE B 1 251 ? -0.625 -29.672 -17.375 1 91.38 251 PHE B C 1
ATOM 4434 O O . PHE B 1 251 ? -1.522 -30.406 -16.953 1 91.38 251 PHE B O 1
ATOM 4441 N N . ASP B 1 252 ? -0.692 -28.391 -17.312 1 94.5 252 ASP B N 1
ATOM 4442 C CA . ASP B 1 252 ? -1.821 -27.75 -16.641 1 94.5 252 ASP B CA 1
ATOM 4443 C C . ASP B 1 252 ? -3.086 -27.844 -17.484 1 94.5 252 ASP B C 1
ATOM 4445 O O . ASP B 1 252 ? -4.191 -27.953 -16.953 1 94.5 252 ASP B O 1
ATOM 4449 N N . LEU B 1 253 ? -2.922 -27.812 -18.812 1 93.12 253 LEU B N 1
ATOM 4450 C CA . LEU B 1 253 ? -4.078 -28.016 -19.688 1 93.12 253 LEU B CA 1
ATOM 4451 C C . LEU B 1 253 ? -4.664 -29.406 -19.484 1 93.12 253 LEU B C 1
ATOM 4453 O O . LEU B 1 253 ? -5.883 -29.562 -19.359 1 93.12 253 LEU B O 1
ATOM 4457 N N . LEU B 1 254 ? -3.791 -30.406 -19.438 1 92.06 254 LEU B N 1
ATOM 4458 C CA . LEU B 1 254 ? -4.234 -31.781 -19.188 1 92.06 254 LEU B CA 1
ATOM 4459 C C . LEU B 1 254 ? -4.875 -31.906 -17.812 1 92.06 254 LEU B C 1
ATOM 4461 O O . LEU B 1 254 ? -5.891 -32.594 -17.656 1 92.06 254 LEU B O 1
ATOM 4465 N N . GLY B 1 255 ? -4.246 -31.266 -16.906 1 92.38 255 GLY B N 1
ATOM 4466 C CA . GLY B 1 255 ? -4.816 -31.281 -15.562 1 92.38 255 GLY B CA 1
ATOM 4467 C C . GLY B 1 255 ? -6.203 -30.672 -15.5 1 92.38 255 GLY B C 1
ATOM 4468 O O . GLY B 1 255 ? -7.074 -31.172 -14.789 1 92.38 255 GLY B O 1
ATOM 4469 N N . LEU B 1 256 ? -6.332 -29.609 -16.188 1 91.12 256 LEU B N 1
ATOM 4470 C CA . LEU B 1 256 ? -7.633 -28.938 -16.25 1 91.12 256 LEU B CA 1
ATOM 4471 C C . LEU B 1 256 ? -8.664 -29.828 -16.938 1 91.12 256 LEU B C 1
ATOM 4473 O O . LEU B 1 256 ? -9.789 -29.969 -16.438 1 91.12 256 LEU B O 1
ATOM 4477 N N . LEU B 1 257 ? -8.328 -30.484 -18.016 1 89.69 257 LEU B N 1
ATOM 4478 C CA . LEU B 1 257 ? -9.234 -31.312 -18.797 1 89.69 257 LEU B CA 1
ATOM 4479 C C . LEU B 1 257 ? -9.609 -32.562 -18.031 1 89.69 257 LEU B C 1
ATOM 4481 O O . LEU B 1 257 ? -10.758 -33.031 -18.094 1 89.69 257 LEU B O 1
ATOM 4485 N N . LEU B 1 258 ? -8.625 -33.125 -17.297 1 90.12 258 LEU B N 1
ATOM 4486 C CA . LEU B 1 258 ? -8.836 -34.344 -16.547 1 90.12 258 LEU B CA 1
ATOM 4487 C C . LEU B 1 258 ? -9.375 -34.062 -15.156 1 90.12 258 LEU B C 1
ATOM 4489 O O . LEU B 1 258 ? -9.617 -34.969 -14.367 1 90.12 258 LEU B O 1
ATOM 4493 N N . ARG B 1 259 ? -9.422 -32.75 -14.836 1 85.5 259 ARG B N 1
ATOM 4494 C CA . ARG B 1 259 ? -10.016 -32.25 -13.594 1 85.5 259 ARG B CA 1
ATOM 4495 C C . ARG B 1 259 ? -9.211 -32.719 -12.383 1 85.5 259 ARG B C 1
ATOM 4497 O O . ARG B 1 259 ? -9.781 -33.219 -11.406 1 85.5 259 ARG B O 1
ATOM 4504 N N . PHE B 1 260 ? -7.898 -32.688 -12.539 1 83.38 260 PHE B N 1
ATOM 4505 C CA . PHE B 1 260 ? -7.035 -32.906 -11.391 1 83.38 260 PHE B CA 1
ATOM 4506 C C . PHE B 1 260 ? -7.223 -31.828 -10.336 1 83.38 260 PHE B C 1
ATOM 4508 O O . PHE B 1 260 ? -7.355 -30.656 -10.672 1 83.38 260 PHE B O 1
ATOM 4515 N N . ARG B 1 261 ? -7.277 -32.188 -9.062 1 79.56 261 ARG B N 1
ATOM 4516 C CA . ARG B 1 261 ? -7.66 -31.219 -8.039 1 79.56 261 ARG B CA 1
ATOM 4517 C C . ARG B 1 261 ? -6.48 -30.875 -7.137 1 79.56 261 ARG B C 1
ATOM 4519 O O . ARG B 1 261 ? -6.617 -30.094 -6.195 1 79.56 261 ARG B O 1
ATOM 4526 N N . LEU B 1 262 ? -5.336 -31.422 -7.445 1 72.5 262 LEU B N 1
ATOM 4527 C CA . LEU B 1 262 ? -4.176 -31.188 -6.598 1 72.5 262 LEU B CA 1
ATOM 4528 C C . LEU B 1 262 ? -3.684 -29.75 -6.738 1 72.5 262 LEU B C 1
ATOM 4530 O O . LEU B 1 262 ? -3.203 -29.156 -5.77 1 72.5 262 LEU B O 1
ATOM 4534 N N . PHE B 1 263 ? -3.846 -29.328 -7.941 1 84 263 PHE B N 1
ATOM 4535 C CA . PHE B 1 263 ? -3.4 -27.969 -8.234 1 84 263 PHE B CA 1
ATOM 4536 C C . PHE B 1 263 ? -4.527 -27.156 -8.844 1 84 263 PHE B C 1
ATOM 4538 O O . PHE B 1 263 ? -5.461 -27.703 -9.422 1 84 263 PHE B O 1
ATOM 4545 N N . ASP B 1 264 ? -4.453 -25.891 -8.555 1 91.88 264 ASP B N 1
ATOM 4546 C CA . ASP B 1 264 ? -5.305 -24.984 -9.32 1 91.88 264 ASP B CA 1
ATOM 4547 C C . ASP B 1 264 ? -4.742 -24.766 -10.727 1 91.88 264 ASP B C 1
ATOM 4549 O O . ASP B 1 264 ? -4.094 -23.75 -10.984 1 91.88 264 ASP B O 1
ATOM 4553 N N . HIS B 1 265 ? -5.074 -25.734 -11.641 1 94.56 265 HIS B N 1
ATOM 4554 C CA . HIS B 1 265 ? -4.5 -25.734 -12.977 1 94.56 265 HIS B CA 1
ATOM 4555 C C . HIS B 1 265 ? -4.922 -24.5 -13.766 1 94.56 265 HIS B C 1
ATOM 4557 O O . HIS B 1 265 ? -4.16 -24 -14.594 1 94.56 265 HIS B O 1
ATOM 4563 N N . ALA B 1 266 ? -6.098 -24.047 -13.547 1 95.62 266 ALA B N 1
ATOM 4564 C CA . ALA B 1 266 ? -6.547 -22.828 -14.219 1 95.62 266 ALA B CA 1
ATOM 4565 C C . ALA B 1 266 ? -5.691 -21.625 -13.82 1 95.62 266 ALA B C 1
ATOM 4567 O O . ALA B 1 266 ? -5.285 -20.844 -14.68 1 95.62 266 ALA B O 1
ATOM 4568 N N . ALA B 1 267 ? -5.441 -21.484 -12.547 1 96.56 267 ALA B N 1
ATOM 4569 C CA . ALA B 1 267 ? -4.57 -20.422 -12.07 1 96.56 267 ALA B CA 1
ATOM 4570 C C . ALA B 1 267 ? -3.174 -20.531 -12.672 1 96.56 267 ALA B C 1
ATOM 4572 O O . ALA B 1 267 ? -2.592 -19.547 -13.109 1 96.56 267 ALA B O 1
ATOM 4573 N N . HIS B 1 268 ? -2.668 -21.766 -12.695 1 97.06 268 HIS B N 1
ATOM 4574 C CA . HIS B 1 268 ? -1.352 -22.016 -13.273 1 97.06 268 HIS B CA 1
ATOM 4575 C C . HIS B 1 268 ? -1.304 -21.578 -14.734 1 97.06 268 HIS B C 1
ATOM 4577 O O . HIS B 1 268 ? -0.374 -20.891 -15.156 1 97.06 268 HIS B O 1
ATOM 4583 N N . LEU B 1 269 ? -2.33 -21.953 -15.43 1 96.56 269 LEU B N 1
ATOM 4584 C CA . LEU B 1 269 ? -2.406 -21.609 -16.844 1 96.56 269 LEU B CA 1
ATOM 4585 C C . LEU B 1 269 ? -2.49 -20.094 -17.016 1 96.56 269 LEU B C 1
ATOM 4587 O O . LEU B 1 269 ? -1.823 -19.531 -17.891 1 96.56 269 LEU B O 1
ATOM 4591 N N . GLY B 1 270 ? -3.291 -19.484 -16.234 1 97.31 270 GLY B N 1
ATOM 4592 C CA . GLY B 1 270 ? -3.381 -18.031 -16.281 1 97.31 270 GLY B CA 1
ATOM 4593 C C . GLY B 1 270 ? -2.051 -17.344 -16.047 1 97.31 270 GLY B C 1
ATOM 4594 O O . GLY B 1 270 ? -1.684 -16.422 -16.781 1 97.31 270 GLY B O 1
ATOM 4595 N N . GLY B 1 271 ? -1.358 -17.781 -15.055 1 97.94 271 GLY B N 1
ATOM 4596 C CA . GLY B 1 271 ? -0.039 -17.25 -14.766 1 97.94 271 GLY B CA 1
ATOM 4597 C C . GLY B 1 271 ? 0.962 -17.484 -15.875 1 97.94 271 GLY B C 1
ATOM 4598 O O . GLY B 1 271 ? 1.649 -16.562 -16.312 1 97.94 271 GLY B O 1
ATOM 4599 N N . SER B 1 272 ? 0.982 -18.703 -16.375 1 97.5 272 SER B N 1
ATOM 4600 C CA . SER B 1 272 ? 1.932 -19.078 -17.422 1 97.5 272 SER B CA 1
ATOM 4601 C C . SER B 1 272 ? 1.685 -18.281 -18.688 1 97.5 272 SER B C 1
ATOM 4603 O O . SER B 1 272 ? 2.627 -17.766 -19.297 1 97.5 272 SER B O 1
ATOM 4605 N N . LEU B 1 273 ? 0.459 -18.156 -19.031 1 96.69 273 LEU B N 1
ATOM 4606 C CA . LEU B 1 273 ? 0.126 -17.422 -20.25 1 96.69 273 LEU B CA 1
ATOM 4607 C C . LEU B 1 273 ? 0.42 -15.93 -20.078 1 96.69 273 LEU B C 1
ATOM 4609 O O . LEU B 1 273 ? 0.843 -15.273 -21.031 1 96.69 273 LEU B O 1
ATOM 4613 N N . PHE B 1 274 ? 0.156 -15.469 -18.953 1 97.56 274 PHE B N 1
ATOM 4614 C CA . PHE B 1 274 ? 0.486 -14.07 -18.703 1 97.56 274 PHE B CA 1
ATOM 4615 C C . PHE B 1 274 ? 1.988 -13.836 -18.812 1 97.56 274 PHE B C 1
ATOM 4617 O O . PHE B 1 274 ? 2.426 -12.852 -19.422 1 97.56 274 PHE B O 1
ATOM 4624 N N . GLY B 1 275 ? 2.793 -14.758 -18.203 1 97.12 275 GLY B N 1
ATOM 4625 C CA . GLY B 1 275 ? 4.238 -14.648 -18.312 1 97.12 275 GLY B CA 1
ATOM 4626 C C . GLY B 1 275 ? 4.734 -14.672 -19.734 1 97.12 275 GLY B C 1
ATOM 4627 O O . GLY B 1 275 ? 5.566 -13.844 -20.125 1 97.12 275 GLY B O 1
ATOM 4628 N N . VAL B 1 276 ? 4.195 -15.539 -20.484 1 95.38 276 VAL B N 1
ATOM 4629 C CA . VAL B 1 276 ? 4.555 -15.648 -21.906 1 95.38 276 VAL B CA 1
ATOM 4630 C C . VAL B 1 276 ? 4.125 -14.383 -22.641 1 95.38 276 VAL B C 1
ATOM 4632 O O . VAL B 1 276 ? 4.918 -13.789 -23.375 1 95.38 276 VAL B O 1
ATOM 4635 N N . GLY B 1 277 ? 2.877 -14 -22.484 1 95.44 277 GLY B N 1
ATOM 4636 C CA . GLY B 1 277 ? 2.365 -12.805 -23.141 1 95.44 277 GLY B CA 1
ATOM 4637 C C . GLY B 1 277 ? 3.111 -11.547 -22.75 1 95.44 277 GLY B C 1
ATOM 4638 O O . GLY B 1 277 ? 3.303 -10.648 -23.578 1 95.44 277 GLY B O 1
ATOM 4639 N N . TYR B 1 278 ? 3.457 -11.492 -21.469 1 95.38 278 TYR B N 1
ATOM 4640 C CA . TYR B 1 278 ? 4.215 -10.336 -21 1 95.38 278 TYR B CA 1
ATOM 4641 C C . TYR B 1 278 ? 5.555 -10.234 -21.734 1 95.38 278 TYR B C 1
ATOM 4643 O O . TYR B 1 278 ? 5.945 -9.156 -22.172 1 95.38 278 TYR B O 1
ATOM 4651 N N . ALA B 1 279 ? 6.234 -11.297 -21.859 1 93.38 279 ALA B N 1
ATOM 4652 C CA . ALA B 1 279 ? 7.547 -11.344 -22.5 1 93.38 279 ALA B CA 1
ATOM 4653 C C . ALA B 1 279 ? 7.438 -11.008 -23.984 1 93.38 279 ALA B C 1
ATOM 4655 O O . ALA B 1 279 ? 8.281 -10.297 -24.531 1 93.38 279 ALA B O 1
ATOM 4656 N N . LEU B 1 280 ? 6.395 -11.469 -24.594 1 91.31 280 LEU B N 1
ATOM 4657 C CA . LEU B 1 280 ? 6.273 -11.352 -26.031 1 91.31 280 LEU B CA 1
ATOM 4658 C C . LEU B 1 280 ? 5.73 -9.977 -26.422 1 91.31 280 LEU B C 1
ATOM 4660 O O . LEU B 1 280 ? 6.145 -9.406 -27.438 1 91.31 280 LEU B O 1
ATOM 4664 N N . PHE B 1 281 ? 4.781 -9.461 -25.609 1 89.12 281 PHE B N 1
ATOM 4665 C CA . PHE B 1 281 ? 4.059 -8.305 -26.125 1 89.12 281 PHE B CA 1
ATOM 4666 C C . PHE B 1 281 ? 3.939 -7.219 -25.062 1 89.12 281 PHE B C 1
ATOM 4668 O O . PHE B 1 281 ? 4.156 -6.039 -25.344 1 89.12 281 PHE B O 1
ATOM 4675 N N . LEU B 1 282 ? 3.652 -7.586 -23.844 1 87.94 282 LEU B N 1
ATOM 4676 C CA . LEU B 1 282 ? 3.127 -6.633 -22.875 1 87.94 282 LEU B CA 1
ATOM 4677 C C . LEU B 1 282 ? 4.246 -5.781 -22.297 1 87.94 282 LEU B C 1
ATOM 4679 O O . LEU B 1 282 ? 4.051 -4.598 -22 1 87.94 282 LEU B O 1
ATOM 4683 N N . GLN B 1 283 ? 5.336 -6.379 -22.109 1 89 283 GLN B N 1
ATOM 4684 C CA . GLN B 1 283 ? 6.434 -5.641 -21.5 1 89 283 GLN B CA 1
ATOM 4685 C C . GLN B 1 283 ? 6.789 -4.402 -22.312 1 89 283 GLN B C 1
ATOM 4687 O O . GLN B 1 283 ? 6.863 -3.297 -21.781 1 89 283 GLN B O 1
ATOM 4692 N N . GLU B 1 284 ? 6.992 -4.535 -23.594 1 84.44 284 GLU B N 1
ATOM 4693 C CA . GLU B 1 284 ? 7.324 -3.424 -24.484 1 84.44 284 GLU B CA 1
ATOM 4694 C C . GLU B 1 284 ? 6.168 -2.438 -24.594 1 84.44 284 GLU B C 1
ATOM 4696 O O . GLU B 1 284 ? 6.371 -1.224 -24.531 1 84.44 284 GLU B O 1
ATOM 4701 N N . ALA B 1 285 ? 5.023 -2.955 -24.719 1 81.38 285 ALA B N 1
ATOM 4702 C CA . ALA B 1 285 ? 3.842 -2.113 -24.906 1 81.38 285 ALA B CA 1
ATOM 4703 C C . ALA B 1 285 ? 3.594 -1.241 -23.672 1 81.38 285 ALA B C 1
ATOM 4705 O O . ALA B 1 285 ? 3.227 -0.071 -23.797 1 81.38 285 ALA B O 1
ATOM 4706 N N . LEU B 1 286 ? 3.777 -1.805 -22.469 1 82.38 286 LEU B N 1
ATOM 4707 C CA . LEU B 1 286 ? 3.424 -1.122 -21.234 1 82.38 286 LEU B CA 1
ATOM 4708 C C . LEU B 1 286 ? 4.484 -0.096 -20.859 1 82.38 286 LEU B C 1
ATOM 4710 O O . LEU B 1 286 ? 4.16 1.008 -20.422 1 82.38 286 LEU B O 1
ATOM 4714 N N . TRP B 1 287 ? 5.648 -0.378 -21.016 1 81.5 287 TRP B N 1
ATOM 4715 C CA . TRP B 1 287 ? 6.688 0.471 -20.453 1 81.5 287 TRP B CA 1
ATOM 4716 C C . TRP B 1 287 ? 7.246 1.431 -21.484 1 81.5 287 TRP B C 1
ATOM 4718 O O . TRP B 1 287 ? 7.719 2.52 -21.156 1 81.5 287 TRP B O 1
ATOM 4728 N N . ASP B 1 288 ? 7.23 1.142 -22.688 1 75.81 288 ASP B N 1
ATOM 4729 C CA . ASP B 1 288 ? 7.641 2.086 -23.734 1 75.81 288 ASP B CA 1
ATOM 4730 C C . ASP B 1 288 ? 6.578 3.158 -23.953 1 75.81 288 ASP B C 1
ATOM 4732 O O . ASP B 1 288 ? 6.898 4.348 -24.047 1 75.81 288 ASP B O 1
ATOM 4736 N N . LYS B 1 289 ? 5.379 2.75 -23.891 1 71.38 289 LYS B N 1
ATOM 4737 C CA . LYS B 1 289 ? 4.312 3.699 -24.203 1 71.38 289 LYS B CA 1
ATOM 4738 C C . LYS B 1 289 ? 3.77 4.344 -22.938 1 71.38 289 LYS B C 1
ATOM 4740 O O . LYS B 1 289 ? 3.754 5.57 -22.812 1 71.38 289 LYS B O 1
ATOM 4745 N N . TYR B 1 290 ? 3.436 3.498 -22.047 1 69.94 290 TYR B N 1
ATOM 4746 C CA . TYR B 1 290 ? 2.754 3.992 -20.844 1 69.94 290 TYR B CA 1
ATOM 4747 C C . TYR B 1 290 ? 3.734 4.68 -19.906 1 69.94 290 TYR B C 1
ATOM 4749 O O . TYR B 1 290 ? 3.428 5.734 -19.344 1 69.94 290 TYR B O 1
ATOM 4757 N N . GLY B 1 291 ? 4.871 4.09 -19.812 1 65.75 291 GLY B N 1
ATOM 4758 C CA . GLY B 1 291 ? 5.883 4.707 -18.969 1 65.75 291 GLY B CA 1
ATOM 4759 C C . GLY B 1 291 ? 6.309 6.078 -19.469 1 65.75 291 GLY B C 1
ATOM 4760 O O . GLY B 1 291 ? 6.445 7.012 -18.672 1 65.75 291 GLY B O 1
ATOM 4761 N N . MET B 1 292 ? 6.438 6.148 -20.703 1 66.38 292 MET B N 1
ATOM 4762 C CA . MET B 1 292 ? 6.812 7.426 -21.297 1 66.38 292 MET B CA 1
ATOM 4763 C C . MET B 1 292 ? 5.691 8.445 -21.156 1 66.38 292 MET B C 1
ATOM 4765 O O . MET B 1 292 ? 5.949 9.625 -20.906 1 66.38 292 MET B O 1
ATOM 4769 N N . TRP B 1 293 ? 4.566 7.926 -21.297 1 67.56 293 TRP B N 1
ATOM 4770 C CA . TRP B 1 293 ? 3.406 8.805 -21.156 1 67.56 293 TRP B CA 1
ATOM 4771 C C . TRP B 1 293 ? 3.318 9.352 -19.734 1 67.56 293 TRP B C 1
ATOM 4773 O O . TRP B 1 293 ? 3.057 10.539 -19.531 1 67.56 293 TRP B O 1
ATOM 4783 N N . ILE B 1 294 ? 3.541 8.539 -18.766 1 64.5 294 ILE B N 1
ATOM 4784 C CA . ILE B 1 294 ? 3.502 8.945 -17.375 1 64.5 294 ILE B CA 1
ATOM 4785 C C . ILE B 1 294 ? 4.602 9.969 -17.094 1 64.5 294 ILE B C 1
ATOM 4787 O O . ILE B 1 294 ? 4.383 10.953 -16.375 1 64.5 294 ILE B O 1
ATOM 4791 N N . GLU B 1 295 ? 5.711 9.734 -17.641 1 63.03 295 GLU B N 1
ATOM 4792 C CA . GLU B 1 295 ? 6.824 10.672 -17.469 1 63.03 295 GLU B CA 1
ATOM 4793 C C . GLU B 1 295 ? 6.508 12.023 -18.094 1 63.03 295 GLU B C 1
ATOM 4795 O O . GLU B 1 295 ? 6.812 13.07 -17.516 1 63.03 295 GLU B O 1
ATOM 4800 N N . GLN B 1 296 ? 5.914 11.969 -19.219 1 63.28 296 GLN B N 1
ATOM 4801 C CA . GLN B 1 296 ? 5.508 13.203 -19.906 1 63.28 296 GLN B CA 1
ATOM 4802 C C . GLN B 1 296 ? 4.426 13.93 -19.109 1 63.28 296 GLN B C 1
ATOM 4804 O O . GLN B 1 296 ? 4.434 15.164 -19.016 1 63.28 296 GLN B O 1
ATOM 4809 N N . LEU B 1 297 ? 3.596 13.148 -18.578 1 58.94 297 LEU B N 1
ATOM 4810 C CA . LEU B 1 297 ? 2.502 13.719 -17.797 1 58.94 297 LEU B CA 1
ATOM 4811 C C . LEU B 1 297 ? 3.027 14.398 -16.547 1 58.94 297 LEU B C 1
ATOM 4813 O O . LEU B 1 297 ? 2.543 15.461 -16.156 1 58.94 297 LEU B O 1
ATOM 4817 N N . LEU B 1 298 ? 3.961 13.789 -15.984 1 56.84 298 LEU B N 1
ATOM 4818 C CA . LEU B 1 298 ? 4.469 14.273 -14.703 1 56.84 298 LEU B CA 1
ATOM 4819 C C . LEU B 1 298 ? 5.48 15.398 -14.914 1 56.84 298 LEU B C 1
ATOM 4821 O O . LEU B 1 298 ? 5.613 16.281 -14.062 1 56.84 298 LEU B O 1
ATOM 4825 N N . PHE B 1 299 ? 6.242 15.383 -15.992 1 56 299 PHE B N 1
ATOM 4826 C CA . PHE B 1 299 ? 7.348 16.328 -16.141 1 56 299 PHE B CA 1
ATOM 4827 C C . PHE B 1 299 ? 7.172 17.156 -17.406 1 56 299 PHE B C 1
ATOM 4829 O O . PHE B 1 299 ? 8.102 17.844 -17.844 1 56 299 PHE B O 1
ATOM 4836 N N . SER B 1 300 ? 6.168 17.125 -18.141 1 52.53 300 SER B N 1
ATOM 4837 C CA . SER B 1 300 ? 6.027 17.922 -19.359 1 52.53 300 SER B CA 1
ATOM 4838 C C . SER B 1 300 ? 6.367 19.391 -19.109 1 52.53 300 SER B C 1
ATOM 4840 O O . SER B 1 300 ? 6.797 20.094 -20.031 1 52.53 300 SER B O 1
ATOM 4842 N N . ASP B 1 301 ? 6.027 20.031 -18 1 45.97 301 ASP B N 1
ATOM 4843 C CA . ASP B 1 301 ? 6.277 21.469 -18.062 1 45.97 301 ASP B CA 1
ATOM 4844 C C . ASP B 1 301 ? 7.773 21.766 -18.109 1 45.97 301 ASP B C 1
ATOM 4846 O O . ASP B 1 301 ? 8.18 22.906 -18.344 1 45.97 301 ASP B O 1
ATOM 4850 N N . ASP B 1 302 ? 8.656 21.047 -17.719 1 40.22 302 ASP B N 1
ATOM 4851 C CA . ASP B 1 302 ? 10.016 21.578 -17.688 1 40.22 302 ASP B CA 1
ATOM 4852 C C . ASP B 1 302 ? 10.602 21.703 -19.094 1 40.22 302 ASP B C 1
ATOM 4854 O O . ASP B 1 302 ? 11.719 22.188 -19.266 1 40.22 302 ASP B O 1
ATOM 4858 N N . ARG B 1 303 ? 10.266 21.141 -20.125 1 37.5 303 ARG B N 1
ATOM 4859 C CA . ARG B 1 303 ? 10.898 21.391 -21.422 1 37.5 303 ARG B CA 1
ATOM 4860 C C . ARG B 1 303 ? 10.32 22.641 -22.078 1 37.5 303 ARG B C 1
ATOM 4862 O O . ARG B 1 303 ? 10.75 23.016 -23.172 1 37.5 303 ARG B O 1
ATOM 4869 N N . ASP B 1 304 ? 9.195 23.203 -21.688 1 31.59 304 ASP B N 1
ATOM 4870 C CA . ASP B 1 304 ? 9.148 24.531 -22.312 1 31.59 304 ASP B CA 1
ATOM 4871 C C . ASP B 1 304 ? 9.93 25.547 -21.484 1 31.59 304 ASP B C 1
ATOM 4873 O O . ASP B 1 304 ? 9.859 25.562 -20.266 1 31.59 304 ASP B O 1
#

Nearest PDB structures (foldseek):
  2xtu-assembly1_A  TM=7.153E-01  e=2.418E-04  Escherichia coli BL21(DE3)
  3txt-assembly1_A  TM=7.211E-01  e=1.593E-04  Escherichia coli K-12
  2xtu-assembly1_A  TM=7.118E-01  e=1.438E-04  Escherichia coli BL21(DE3)
  3b44-assembly1_A  TM=6.731E-01  e=2.946E-04  Escherichia coli
  4h1d-assembly1_A  TM=7.290E-01  e=8.214E-04  Escherichia coli K-12

Solvent-accessible surface area (backbone atoms only — not comparable to full-atom values): 31449 Å² total; per-residue (Å²): 134,95,76,79,81,84,80,73,80,82,74,73,81,76,72,71,76,67,66,74,64,61,66,70,66,36,73,67,52,52,48,48,50,49,48,48,48,49,48,49,48,48,47,47,45,47,46,46,46,55,66,50,38,55,89,46,67,61,47,91,43,66,56,56,63,74,73,58,48,55,56,43,51,48,47,35,54,50,48,35,53,50,32,46,50,51,23,41,51,52,50,53,49,54,76,48,54,84,50,77,60,41,60,66,46,52,50,34,51,50,44,35,54,49,65,69,36,75,88,39,38,67,58,42,55,46,38,33,22,32,27,48,21,47,94,45,60,54,68,6,27,53,44,5,31,44,19,44,90,42,69,65,61,40,49,54,46,43,49,54,45,50,65,46,49,57,52,41,27,72,74,77,26,52,65,44,54,40,50,26,49,43,53,30,25,21,24,44,3,36,41,36,32,36,52,51,27,50,74,66,62,36,25,53,46,44,63,31,37,55,19,22,47,35,11,54,50,28,26,51,21,63,74,41,36,78,43,75,44,60,45,91,89,43,68,88,51,67,42,37,23,47,55,49,45,52,49,53,50,49,51,27,50,49,29,50,74,70,60,51,70,79,49,66,25,46,15,37,43,32,2,30,50,46,14,41,44,30,66,74,50,44,52,60,55,47,50,63,49,48,34,46,47,50,49,43,70,74,50,50,72,73,79,108,131,92,74,75,79,83,76,70,79,84,72,72,83,76,71,71,78,66,66,72,65,60,65,70,67,37,72,67,51,51,48,49,48,48,48,48,48,49,48,48,49,47,48,45,45,46,46,46,46,55,66,49,37,55,88,46,69,62,47,92,45,67,53,54,64,73,72,56,49,54,56,42,51,48,48,35,54,49,50,35,53,49,33,46,52,50,22,41,50,51,48,54,50,55,76,47,54,85,50,76,58,41,61,67,46,50,51,35,51,51,45,36,53,50,65,70,36,75,88,39,39,67,57,42,56,47,38,33,22,32,27,49,21,46,94,46,60,54,67,6,26,53,44,5,32,45,20,45,91,43,69,65,62,39,50,53,47,43,50,54,44,49,66,45,49,58,52,40,27,72,73,77,27,50,67,45,55,41,50,26,50,43,55,32,25,20,22,43,3,36,42,36,32,37,52,52,26,52,76,67,63,36,25,53,46,41,63,31,38,55,19,22,47,34,11,53,49,28,26,52,20,66,75,41,36,78,43,74,44,60,44,92,89,46,68,88,49,68,42,38,23,48,55,48,45,51,49,53,49,50,51,27,50,49,30,50,75,70,60,50,70,79,50,67,26,44,15,37,43,31,3,30,50,45,15,41,44,32,66,74,50,43,52,62,56,48,51,62,49,49,34,46,48,52,49,43,69,74,49,49,71,73,78,106

Secondary structure (DSSP, 8-state):
---SGGG-GGGGGGSGGGGGGGGG--HHHHHHHHHHHHHHHHHHHHHHHHHT--SSPPPSSPPPPGGGHHHHHHHHHHHHHHHHHHHHHHHHHHHTTT-TTHHHHHHHHHHHHHTT-GGGHHHHHHHSSB-SSSS--SHHHHHGGG--SSHHHHHHHHHHHHHHHHHIIIII--HHHHHHHHHHHHHHHHHHHHHHHHHHT----B--SHHHHHHHHHHHHHHSTT-EEEETTEEEEEEEHHHHHHHHHHHHHHHHHTT--SS-HHHHHHHHHHHHHIIIIIHHIIIIIIHHHHHHHHHGGGG-/-TTSGGGSGGGGGGGGGGGGGSTT--HHHHHHHHHHHHHHHHHHHHHHHHHT--SSPPPSSPPPPGGGHHHHHHHHHHHHHHHHHHHHHHHHHHHTTT-TTHHHHHHHHHHHHHTT-GGGHHHHHHHSSB-TTSS--SHHHHHGGG--SSHHHHHHHHHHHHHHHHHIIIII--HHHHHHHHHHHHHHHHHHHHHHHHHHT----B--SHHHHHHHHHHHHHHSTT-EEEETTEEEEEEEHHHHHHHHHHHHHHHHHTT--SS-HHHHHHHHHHHHHIIIIIHHIIIIIIHHHHHHHHHGGGG-

Organism: Caenorhabditis remanei (NCBI:txid31234)

InterPro domains:
  IPR022764 Peptidase S54, rhomboid domain [PF01694] (141-282)
  IPR035952 Rhomboid-like superfamily [G3DSA:1.20.1540.10] (107-287)
  IPR035952 Rhomboid-like superfamily [SSF144091] (110-287)
  IPR050925 Rhomboid protease S54 [PTHR43731] (110-290)

Sequence (608 aa):
MYGVRLFGYLSSRSFTKCSNLLSRFTRDGLRDRLRHQEIKELAKNREVQSVAKQAFGPDARSVRPLSDLWKALQFTIATGATTITIASIVEIWRRRKEEEELLPRNVFEAVYLLWKGKSLKPFMTRYFTNSYASKSLCSPMLLSAFSHSSIIHLGLNMYVMSTFAPHIIEKFMGPEQFWSFYITAAVVSSFVSLLDKAVMRSGIRALGASGAILAVLTYTCMQIPDARLSLIFVPNFDFSAKHAVYGIIAFDLLGLLLRFRLFDHAAHLGGSLFGVGYALFLQEALWDKYGMWIEQLLFSDDRDMYGVRLFGYLSSRSFTKCSNLLSRFTRDGLRDRLRHQEIKELAKNREVQSVAKQAFGPDARSVRPLSDLWKALQFTIATGATTITIASIVEIWRRRKEEEELLPRNVFEAVYLLWKGKSLKPFMTRYFTNSYASKSLCSPMLLSAFSHSSIIHLGLNMYVMSTFAPHIIEKFMGPEQFWSFYITAAVVSSFVSLLDKAVMRSGIRALGASGAILAVLTYTCMQIPDARLSLIFVPNFDFSAKHAVYGIIAFDLLGLLLRFRLFDHAAHLGGSLFGVGYALFLQEALWDKYGMWIEQLLFSDDRD

Radius of gyration: 37.47 Å; Cα contacts (8 Å, |Δi|>4): 754; chains: 2; bounding box: 75×196×50 Å

Foldseek 3Di:
DPDDDDPPDDPPDPPDPPPPVPVCPPPVNVVVVVVVVVVVVVVVVVVVCVVVVPPDDDDPDDDDDPVCVVVVVVVVVVVVVVVVVVVVVVVVVVVVVPPPLCDLLVLLVVQAVLCVDPVCVVVCCQQLKAWLPGPDHQNNLQNLLSYDPDPVLSVVLSVLSSVQVVVCCPPPRPPVVSVVLLSVQSNQLSVLLSVLCVVVVHGDIDGYNLLSSLLSLLLRCLVQQQDWDADPVGRVDIDGSVVVLVVQLVVLVVCVVVVPDPDSSRSNNSSSVSSNCCNVPVVCVCCVPVVVVVVCVVPVVPVD/DPPDDPPDDDPPDPPDPPPPVVVCPPPVNVVVVVVVVVVVVVVVVVVVCVVVVPPDDDDPDDDDDPVCVVVVVVVVVVVVVVVVVVVVVVVVVVVVVPPPLCDLLVLLVVQAVLCVDPVCVVVCCQQLKAWLPGPDHQNNLQNLLSYDDDPVLSVVLSVLSSVQVVVCCPPPHPPVVSVVLLSVQSNQLSVLLSVLCVVVVHGDIHGYNLLSSLLSLLLVCLVQQQDWDADPVGRVDIDGSVVVLVVQLVVLVVCVVVVPDPDSSRSNNSSSVSSNCCNVPVVCVCCVPVVVVVVCVVPVVPVD

pLDDT: mean 75.74, std 21.39, range [19.95, 98.0]